Protein AF-A0A0U5G5B8-F1 (afdb_monomer_lite)

Organism: Aspergillus calidoustus (NCBI:txid454130)

Sequence (611 aa):
MGYTEELCQICGVSFNISRIRGPDEPRSAAFGGHPGSWVEGRDFHNDARQQGGHDDDDDDDDNSSRFPPRCSDETGCSMVFRAEELAIGPPAMLEDLFLDDESSHSDPDYIYESVGEDEDGPLEFDSDVDLSEGEFSHGKMEVDSEGDDDDDEDDDDVGSKADQEWIFRAKPIIPEFDTEFLPVDAPVTGGLDGEEDFNNHGMQPLRLIQRHHEHIAGPGCVNTEGYRPHAISTEEMRNCHTVQCLLRKPRNWQPAAAADDMNFEKDSEYFLTGLADRMPTGLWDMEVEPARYGVGAGWQSQSAFYIETTQEELNQTGLPFHPTCFEIFIQASKQILGRVDIDALVQIRDRAALQQNEFPVTHQDDVRDEQEQVWKHSAGREYLVANPVFIPDLAPIVAASIVSDDAAFSIQNSPFPTTARLHDSTSAKDPFLSLPPELIHIIIWQLDSPDIAALRLSSRAFTHLPISLWHHLLVKEIPALYEAWSSDPAPYYWSTLLATDLIKQKQEREKFFRNLEEPISIIRQDMPEIAEEWIKDASMWQWPEDPDRAEMLKLSPIRLPYERTNWYQLYRDITGNRESLKGLKNRVRIWDAVVQIIDAIQAFRGEEVLT

pLDDT: mean 73.36, std 23.43, range [27.25, 97.88]

Secondary structure (DSSP, 8-state):
------B-TTT--BS---BPPPTTS-GGG-B-SSTT---B-TTS--TTSSS------------TTSSPPPP-GGGT-EEEE-GGGG-SS-GGGTGGGS---------TT------------------------------------------------------------PPP-PPP-----EETT--S-SS----S--TTT-SSHHHHHHHTEEEE--TT----SSB-TTTS-TTTTTTSS-BEEEEEPPTT--GGG-TT--HHHHTSSEEE--BBSS--TTS-----BS-BTTB-SS-EE-S---S---HHHHTTEEEEE-HHHHHHHHHHHHHHHSS--HHHHHHHHHHHHHTTPPPS----HHHHHHBSSSB---TT-GGGGS-SSS-TTHHHHHHHHB--S-TT--TTS-SS--------TT-TT-GGGGS-HHHHHHHHTTS-HHHHHHHHHH-GGGSS--THHHHHHHHHH-TT-GGGT-S--PPPGGGG--HHHHHHHHHHHHHHHHHHHHHHHHHHHH-HHHHHHHHHHHT---PPPPHHHHHHHHTS-----TTTB-HHHHHHHHHHTTTT-HHHHHHHHHHHHHHHHHHHHHHHHHHHHH-

Structure (mmCIF, N/CA/C/O backbone):
data_AF-A0A0U5G5B8-F1
#
_entry.id   AF-A0A0U5G5B8-F1
#
loop_
_atom_site.group_PDB
_atom_site.id
_atom_site.type_symbol
_atom_site.label_atom_id
_atom_site.label_alt_id
_atom_site.label_comp_id
_atom_site.label_asym_id
_atom_site.label_entity_id
_atom_site.label_seq_id
_atom_site.pdbx_PDB_ins_code
_atom_site.Cartn_x
_atom_site.Cartn_y
_atom_site.Cartn_z
_atom_site.occupancy
_atom_site.B_iso_or_equiv
_atom_site.auth_seq_id
_atom_site.auth_comp_id
_atom_site.auth_asym_id
_atom_site.auth_atom_id
_atom_site.pdbx_PDB_model_num
ATOM 1 N N . MET A 1 1 ? 29.236 -0.106 12.337 1.00 40.47 1 MET A N 1
ATOM 2 C CA . MET A 1 1 ? 27.899 -0.518 12.809 1.00 40.47 1 MET A CA 1
ATOM 3 C C . MET A 1 1 ? 27.416 -1.597 11.858 1.00 40.47 1 MET A C 1
ATOM 5 O O . MET A 1 1 ? 27.766 -1.510 10.686 1.00 40.47 1 MET A O 1
ATOM 9 N N . GLY A 1 2 ? 26.760 -2.646 12.358 1.00 49.50 2 GLY A N 1
ATOM 10 C CA . GLY A 1 2 ? 26.164 -3.667 11.491 1.00 49.50 2 GLY A CA 1
ATOM 11 C C . GLY A 1 2 ? 25.018 -3.063 10.678 1.00 49.50 2 GLY A C 1
ATOM 12 O O . GLY A 1 2 ? 24.407 -2.101 11.132 1.00 49.50 2 GLY A O 1
ATOM 13 N N . TYR A 1 3 ? 24.785 -3.590 9.478 1.00 59.22 3 TYR A N 1
ATOM 14 C CA . TYR A 1 3 ? 23.626 -3.246 8.655 1.00 59.22 3 TYR A CA 1
ATOM 15 C C . TYR A 1 3 ? 22.335 -3.549 9.425 1.00 59.22 3 TYR A C 1
ATOM 17 O O . TYR A 1 3 ? 22.208 -4.640 9.983 1.00 59.22 3 TYR A O 1
ATOM 25 N N . THR A 1 4 ? 21.422 -2.583 9.468 1.00 63.44 4 THR A N 1
ATOM 26 C CA . THR A 1 4 ? 20.058 -2.744 9.976 1.00 63.44 4 THR A CA 1
ATOM 27 C C . THR A 1 4 ? 19.106 -2.267 8.904 1.00 63.44 4 THR A C 1
ATOM 29 O O . THR A 1 4 ? 19.317 -1.210 8.309 1.00 63.44 4 THR A O 1
ATOM 32 N N . GLU A 1 5 ? 18.077 -3.055 8.652 1.00 76.44 5 GLU A N 1
ATOM 33 C CA . GLU A 1 5 ? 17.115 -2.761 7.613 1.00 76.44 5 GLU A CA 1
ATOM 34 C C . GLU A 1 5 ? 16.044 -1.793 8.102 1.00 76.44 5 GLU A C 1
ATOM 36 O O . GLU A 1 5 ? 15.558 -1.891 9.228 1.00 76.44 5 GLU A O 1
ATOM 41 N N . GLU A 1 6 ? 15.685 -0.846 7.245 1.00 84.38 6 GLU A N 1
ATOM 42 C CA . GLU A 1 6 ? 14.620 0.100 7.537 1.00 84.38 6 GLU A CA 1
ATOM 43 C C . GLU A 1 6 ? 13.288 -0.411 7.038 1.00 84.38 6 GLU A C 1
ATOM 45 O O . GLU A 1 6 ? 13.163 -0.971 5.946 1.00 84.38 6 GLU A O 1
ATOM 50 N N . LEU A 1 7 ? 12.276 -0.153 7.850 1.00 90.31 7 LEU A N 1
ATOM 51 C CA . LEU A 1 7 ? 10.964 -0.740 7.707 1.00 90.31 7 LEU A CA 1
ATOM 52 C C . LEU A 1 7 ? 9.941 0.375 7.564 1.00 90.31 7 LEU A C 1
ATOM 54 O O . LEU A 1 7 ? 10.050 1.432 8.171 1.00 90.31 7 LEU A O 1
ATOM 58 N N . CYS A 1 8 ? 8.876 0.142 6.816 1.00 93.75 8 CYS A N 1
ATOM 59 C CA . CYS A 1 8 ? 7.746 1.057 6.846 1.00 93.75 8 CYS A CA 1
ATOM 60 C C . CYS A 1 8 ? 7.202 1.164 8.278 1.00 93.75 8 CYS A C 1
ATOM 62 O O . CYS A 1 8 ? 6.768 0.162 8.848 1.00 93.75 8 CYS A O 1
ATOM 64 N N . GLN A 1 9 ? 7.136 2.380 8.829 1.00 93.25 9 GLN A N 1
ATOM 65 C CA . GLN A 1 9 ? 6.684 2.620 10.204 1.00 93.25 9 GLN A CA 1
ATOM 66 C C . GLN A 1 9 ? 5.266 2.087 10.477 1.00 93.25 9 GLN A C 1
ATOM 68 O O . GLN A 1 9 ? 4.917 1.773 11.612 1.00 93.25 9 GLN A O 1
ATOM 73 N N . ILE A 1 10 ? 4.437 1.999 9.433 1.00 95.69 10 ILE A N 1
ATOM 74 C CA . ILE A 1 10 ? 3.044 1.555 9.531 1.00 95.69 10 ILE A CA 1
ATOM 75 C C . ILE A 1 10 ? 2.949 0.029 9.442 1.00 95.69 10 ILE A C 1
ATOM 77 O O . ILE A 1 10 ? 2.313 -0.602 10.282 1.00 95.69 10 ILE A O 1
ATOM 81 N N . CYS A 1 11 ? 3.544 -0.586 8.416 1.00 95.56 11 CYS A N 1
ATOM 82 C CA . CYS A 1 11 ? 3.336 -2.009 8.140 1.00 95.56 11 CYS A CA 1
ATOM 83 C C . CYS A 1 11 ? 4.483 -2.922 8.592 1.00 95.56 11 CYS A C 1
ATOM 85 O O . CYS A 1 11 ? 4.310 -4.139 8.563 1.00 95.56 11 CYS A O 1
ATOM 87 N N . GLY A 1 12 ? 5.630 -2.376 8.993 1.00 93.38 12 GLY A N 1
ATOM 88 C CA . GLY A 1 12 ? 6.796 -3.133 9.454 1.00 93.38 12 GLY A CA 1
ATOM 89 C C . GLY A 1 12 ? 7.514 -3.927 8.360 1.00 93.38 12 GLY A C 1
ATOM 90 O O . GLY A 1 12 ? 8.394 -4.721 8.664 1.00 93.38 12 GLY A O 1
ATOM 91 N N . VAL A 1 13 ? 7.135 -3.758 7.094 1.00 94.00 13 VAL A N 1
ATOM 92 C CA . VAL A 1 13 ? 7.781 -4.433 5.961 1.00 94.00 13 VAL A CA 1
ATOM 93 C C . VAL A 1 13 ? 8.963 -3.596 5.480 1.00 94.00 13 VAL A C 1
ATOM 95 O O . VAL A 1 13 ? 8.854 -2.367 5.452 1.00 94.00 13 VAL A O 1
ATOM 98 N N . SER A 1 14 ? 10.062 -4.255 5.113 1.00 91.62 14 SER A N 1
ATOM 99 C CA . SER A 1 14 ? 11.239 -3.601 4.534 1.00 91.62 14 SER A CA 1
ATOM 100 C C . SER A 1 14 ? 10.927 -2.905 3.209 1.00 91.62 14 SER A C 1
ATOM 102 O O . SER A 1 14 ? 10.100 -3.374 2.436 1.00 91.62 14 SER A O 1
ATOM 104 N N . PHE A 1 15 ? 11.627 -1.809 2.929 1.00 89.19 15 PHE A N 1
ATOM 105 C CA . PHE A 1 15 ? 11.625 -1.175 1.607 1.00 89.19 15 PHE A CA 1
ATOM 106 C C . PHE A 1 15 ? 12.578 -1.852 0.608 1.00 89.19 15 PHE A C 1
ATOM 108 O O . PHE A 1 15 ? 12.457 -1.647 -0.596 1.00 89.19 15 PHE A O 1
ATOM 115 N N . ASN A 1 16 ? 13.529 -2.652 1.098 1.00 86.00 16 ASN A N 1
ATOM 116 C CA . ASN A 1 16 ? 14.573 -3.312 0.310 1.00 86.00 16 ASN A CA 1
ATOM 117 C C . ASN A 1 16 ? 14.214 -4.770 -0.001 1.00 86.00 16 ASN A C 1
ATOM 119 O O . ASN A 1 16 ? 15.041 -5.675 0.097 1.00 86.00 16 ASN A O 1
ATOM 123 N N . ILE A 1 17 ? 12.959 -4.992 -0.381 1.00 88.31 17 ILE A N 1
ATOM 124 C CA . ILE A 1 17 ? 12.479 -6.293 -0.842 1.00 88.31 17 ILE A CA 1
ATOM 125 C C . ILE A 1 17 ? 13.151 -6.636 -2.179 1.00 88.31 17 ILE A C 1
ATOM 127 O O . ILE A 1 17 ? 13.670 -5.778 -2.886 1.00 88.31 17 ILE A O 1
ATOM 131 N N . SER A 1 18 ? 13.176 -7.914 -2.533 1.00 88.62 18 SER A N 1
ATOM 132 C CA . SER A 1 18 ? 13.645 -8.388 -3.830 1.00 88.62 18 SER A CA 1
ATOM 133 C C . SER A 1 18 ? 12.610 -9.303 -4.482 1.00 88.62 18 SER A C 1
ATOM 135 O O . SER A 1 18 ? 11.828 -9.983 -3.810 1.00 88.62 18 SER A O 1
ATOM 137 N N . ARG A 1 19 ? 12.610 -9.340 -5.813 1.00 90.62 19 ARG A N 1
ATOM 138 C CA . ARG A 1 19 ? 11.801 -10.239 -6.636 1.00 90.62 19 ARG A CA 1
ATOM 139 C C . ARG A 1 19 ? 12.665 -10.855 -7.725 1.00 90.62 19 ARG A C 1
ATOM 141 O O . ARG A 1 19 ? 13.363 -10.159 -8.462 1.00 90.62 19 ARG A O 1
ATOM 148 N N . ILE A 1 20 ? 12.563 -12.171 -7.837 1.00 90.00 20 ILE A N 1
ATOM 149 C CA . ILE A 1 20 ? 13.168 -12.964 -8.900 1.00 90.00 20 ILE A CA 1
ATOM 150 C C . ILE A 1 20 ? 12.135 -13.083 -10.020 1.00 90.00 20 ILE A C 1
ATOM 152 O O . ILE A 1 20 ? 10.963 -13.354 -9.749 1.00 90.00 20 ILE A O 1
ATOM 156 N N . ARG A 1 21 ? 12.549 -12.894 -11.273 1.00 91.31 21 ARG A N 1
ATOM 157 C CA . ARG A 1 21 ? 11.649 -13.045 -12.422 1.00 91.31 21 ARG A CA 1
ATOM 158 C C . ARG A 1 21 ? 11.636 -14.465 -12.979 1.00 91.31 21 ARG A C 1
ATOM 160 O O . ARG A 1 21 ? 12.559 -15.253 -12.757 1.00 91.31 21 ARG A O 1
ATOM 167 N N . GLY A 1 22 ? 10.573 -14.772 -13.713 1.00 90.44 22 GLY A N 1
ATOM 168 C CA . GLY A 1 22 ? 10.471 -15.988 -14.519 1.00 90.44 22 GLY A CA 1
ATOM 169 C C . GLY A 1 22 ? 11.114 -15.827 -15.904 1.00 90.44 22 GLY A C 1
ATOM 170 O O . GLY A 1 22 ? 11.422 -14.707 -16.314 1.00 90.44 22 GLY A O 1
ATOM 171 N N . PRO A 1 23 ? 11.284 -16.927 -16.657 1.00 88.69 23 PRO A N 1
ATOM 172 C CA . PRO A 1 23 ? 11.847 -16.882 -18.010 1.00 88.69 23 PRO A CA 1
ATOM 173 C C . PRO A 1 23 ? 10.952 -16.122 -19.003 1.00 88.69 23 PRO A C 1
ATOM 175 O O . PRO A 1 23 ? 11.458 -15.461 -19.902 1.00 88.69 23 PRO A O 1
ATOM 178 N N . ASP A 1 24 ? 9.632 -16.166 -18.803 1.00 89.69 24 ASP A N 1
ATOM 179 C CA . ASP A 1 24 ? 8.640 -15.502 -19.661 1.00 89.69 24 ASP A CA 1
ATOM 180 C C . ASP A 1 24 ? 8.361 -14.043 -19.253 1.00 89.69 24 ASP A C 1
ATOM 182 O O . ASP A 1 24 ? 7.467 -13.397 -19.800 1.00 89.69 24 ASP A O 1
ATOM 186 N N . GLU A 1 25 ? 9.085 -13.519 -18.263 1.00 89.31 25 GLU A N 1
ATOM 187 C CA . GLU A 1 25 ? 8.915 -12.156 -17.766 1.00 89.31 25 GLU A CA 1
ATOM 188 C C . GLU A 1 25 ? 10.017 -11.226 -18.299 1.00 89.31 25 GLU A C 1
ATOM 190 O O . GLU A 1 25 ? 11.176 -11.643 -18.440 1.00 89.31 25 GLU A O 1
ATOM 195 N N . PRO A 1 26 ? 9.690 -9.946 -18.568 1.00 89.25 26 PRO A N 1
ATOM 196 C CA . PRO A 1 26 ? 10.673 -8.987 -19.046 1.00 89.25 26 PRO A CA 1
ATOM 197 C C . PRO A 1 26 ? 11.740 -8.712 -17.984 1.00 89.25 26 PRO A C 1
ATOM 199 O O . PRO A 1 26 ? 11.522 -8.919 -16.789 1.00 89.25 26 PRO A O 1
ATOM 202 N N . ARG A 1 27 ? 12.886 -8.171 -18.406 1.00 85.12 27 ARG A N 1
ATOM 203 C CA . ARG A 1 27 ? 14.005 -7.839 -17.504 1.00 85.12 27 ARG A CA 1
ATOM 204 C C . ARG A 1 27 ? 13.579 -6.936 -16.338 1.00 85.12 27 ARG A C 1
ATOM 206 O O . ARG A 1 27 ? 14.008 -7.147 -15.211 1.00 85.12 27 ARG A O 1
ATOM 213 N N . SER A 1 28 ? 12.667 -5.995 -16.589 1.00 82.25 28 SER A N 1
ATOM 214 C CA . SER A 1 28 ? 12.116 -5.075 -15.582 1.00 82.25 28 SER A CA 1
ATOM 215 C C . SER A 1 28 ? 11.268 -5.745 -14.492 1.00 82.25 28 SER A C 1
ATOM 217 O O . SER A 1 28 ? 10.929 -5.100 -13.502 1.00 82.25 28 SER A O 1
ATOM 219 N N . ALA A 1 29 ? 10.904 -7.022 -14.650 1.00 86.75 29 ALA A N 1
ATOM 220 C CA . ALA A 1 29 ? 10.152 -7.775 -13.650 1.00 86.75 29 ALA A CA 1
ATOM 221 C C . ALA A 1 29 ? 11.025 -8.274 -12.485 1.00 86.75 29 ALA A C 1
ATOM 223 O O . ALA A 1 29 ? 10.478 -8.663 -11.447 1.00 86.75 29 ALA A O 1
ATOM 224 N N . ALA A 1 30 ? 12.351 -8.282 -12.652 1.00 86.00 30 ALA A N 1
ATOM 225 C CA . ALA A 1 30 ? 13.301 -8.571 -11.588 1.00 86.00 30 ALA A CA 1
ATOM 226 C C . ALA A 1 30 ? 13.779 -7.281 -10.925 1.00 86.00 30 ALA A C 1
ATOM 228 O O . ALA A 1 30 ? 14.014 -6.269 -11.584 1.00 86.00 30 ALA A O 1
ATOM 229 N N . PHE A 1 31 ? 13.956 -7.340 -9.610 1.00 83.56 31 PHE A N 1
ATOM 230 C CA . PHE A 1 31 ? 14.564 -6.262 -8.845 1.00 83.56 31 PHE A CA 1
ATOM 231 C C . PHE A 1 31 ? 15.154 -6.799 -7.538 1.00 83.56 31 PHE A C 1
ATOM 233 O O . PHE A 1 31 ? 14.560 -7.656 -6.892 1.00 83.56 31 PHE A O 1
ATOM 240 N N . GLY A 1 32 ? 16.326 -6.305 -7.145 1.00 73.50 32 GLY A N 1
ATOM 241 C CA . GLY A 1 32 ? 16.993 -6.639 -5.883 1.00 73.50 32 GLY A CA 1
ATOM 242 C C . GLY A 1 32 ? 16.905 -5.507 -4.859 1.00 73.50 32 GLY A C 1
ATOM 243 O O . GLY A 1 32 ? 16.070 -4.622 -5.002 1.00 73.50 32 GLY A O 1
ATOM 244 N N . GLY A 1 33 ? 17.821 -5.470 -3.887 1.00 58.50 33 GLY A N 1
ATOM 245 C CA . GLY A 1 33 ? 17.950 -4.378 -2.909 1.00 58.50 33 GLY A CA 1
ATOM 246 C C . GLY A 1 33 ? 18.589 -3.075 -3.434 1.00 58.50 33 GLY A C 1
ATOM 247 O O . GLY A 1 33 ? 18.571 -2.072 -2.726 1.00 58.50 33 GLY A O 1
ATOM 248 N N . HIS A 1 34 ? 19.116 -3.032 -4.668 1.00 52.62 34 HIS A N 1
ATOM 249 C CA . HIS A 1 34 ? 19.758 -1.844 -5.265 1.00 52.62 34 HIS A CA 1
ATOM 250 C C . HIS A 1 34 ? 19.167 -1.468 -6.646 1.00 52.62 34 HIS A C 1
ATOM 252 O O . HIS A 1 34 ? 18.688 -2.348 -7.361 1.00 52.62 34 HIS A O 1
ATOM 258 N N . PRO A 1 35 ? 19.149 -0.178 -7.048 1.00 41.25 35 PRO A N 1
ATOM 259 C CA . PRO A 1 35 ? 18.606 0.238 -8.347 1.00 41.25 35 PRO A CA 1
ATOM 260 C C . PRO A 1 35 ? 19.264 -0.515 -9.507 1.00 41.25 35 PRO A C 1
ATOM 262 O O . PRO A 1 35 ? 20.485 -0.630 -9.537 1.00 41.25 35 PRO A O 1
ATOM 265 N N . GLY A 1 36 ? 18.460 -1.048 -10.430 1.00 50.09 36 GLY A N 1
ATOM 266 C CA . GLY A 1 36 ? 18.947 -1.880 -11.540 1.00 50.09 36 GLY A CA 1
ATOM 267 C C . GLY A 1 36 ? 19.441 -3.273 -11.134 1.00 50.09 36 GLY A C 1
ATOM 268 O O . GLY A 1 36 ? 19.648 -4.108 -12.003 1.00 50.09 36 GLY A O 1
ATOM 269 N N . SER A 1 37 ? 19.564 -3.562 -9.834 1.00 54.09 37 SER A N 1
ATOM 270 C CA . SER A 1 37 ? 20.078 -4.841 -9.364 1.00 54.09 37 SER A CA 1
ATOM 271 C C . SER A 1 37 ? 19.031 -5.937 -9.468 1.00 54.09 37 SER A C 1
ATOM 273 O O . SER A 1 37 ? 17.828 -5.703 -9.356 1.00 54.09 37 SER A O 1
ATOM 275 N N . TRP A 1 38 ? 19.511 -7.164 -9.569 1.00 61.97 38 TRP A N 1
ATOM 276 C CA . TRP A 1 38 ? 18.730 -8.391 -9.522 1.00 61.97 38 TRP A CA 1
ATOM 277 C C . TRP A 1 38 ? 19.291 -9.308 -8.433 1.00 61.97 38 TRP A C 1
ATOM 279 O O . TRP A 1 38 ? 20.310 -9.011 -7.803 1.00 61.97 38 TRP A O 1
ATOM 289 N N . VAL A 1 39 ? 18.618 -10.430 -8.197 1.00 56.72 39 VAL A N 1
ATOM 290 C CA . VAL A 1 39 ? 19.170 -11.492 -7.354 1.00 56.72 39 VAL A CA 1
ATOM 291 C C . VAL A 1 39 ? 20.280 -12.190 -8.134 1.00 56.72 39 VAL A C 1
ATOM 293 O O . VAL A 1 39 ? 20.023 -12.928 -9.089 1.00 56.72 39 VAL A O 1
ATOM 296 N N . GLU A 1 40 ? 21.525 -11.911 -7.750 1.00 56.59 40 GLU A N 1
ATOM 297 C CA . GLU A 1 40 ? 22.701 -12.576 -8.311 1.00 56.59 40 GLU A CA 1
ATOM 298 C C . GLU A 1 40 ? 22.610 -14.093 -8.086 1.00 56.59 40 GLU A C 1
ATOM 300 O O . GLU A 1 40 ? 22.188 -14.555 -7.025 1.00 56.59 40 GLU A O 1
ATOM 305 N N . GLY A 1 41 ? 23.078 -14.882 -9.051 1.00 51.44 41 GLY A N 1
ATOM 306 C CA . GLY A 1 41 ? 23.187 -16.340 -8.950 1.00 51.44 41 GLY A CA 1
ATOM 307 C C . GLY A 1 41 ? 24.284 -16.827 -7.993 1.00 51.44 41 GLY A C 1
ATOM 308 O O . GLY A 1 41 ? 24.962 -17.807 -8.277 1.00 51.44 41 GLY A O 1
ATOM 309 N N . ARG A 1 42 ? 24.535 -16.119 -6.889 1.00 42.81 42 ARG A N 1
ATOM 310 C CA . ARG A 1 42 ? 25.808 -16.136 -6.149 1.00 42.81 42 ARG A CA 1
ATOM 311 C C . ARG A 1 42 ? 26.180 -17.438 -5.418 1.00 42.81 42 ARG A C 1
ATOM 313 O O . ARG A 1 42 ? 27.251 -17.468 -4.823 1.00 42.81 42 ARG A O 1
ATOM 320 N N . ASP A 1 43 ? 25.386 -18.506 -5.494 1.00 46.53 43 ASP A N 1
ATOM 321 C CA . ASP A 1 43 ? 25.525 -19.685 -4.620 1.00 46.53 43 ASP A CA 1
ATOM 322 C C . ASP A 1 43 ? 25.533 -21.055 -5.338 1.00 46.53 43 ASP A C 1
ATOM 324 O O . ASP A 1 43 ? 25.121 -22.068 -4.766 1.00 46.53 43 ASP A O 1
ATOM 328 N N . PHE A 1 44 ? 26.034 -21.138 -6.576 1.00 48.19 44 PHE A N 1
ATOM 329 C CA . PHE A 1 44 ? 26.013 -22.411 -7.329 1.00 48.19 44 PHE A CA 1
ATOM 330 C C . PHE A 1 44 ? 27.289 -23.259 -7.244 1.00 48.19 44 PHE A C 1
ATOM 332 O O . PHE A 1 44 ? 27.213 -24.478 -7.391 1.00 48.19 44 PHE A O 1
ATOM 339 N N . HIS A 1 45 ? 28.438 -22.688 -6.868 1.00 38.06 45 HIS A N 1
ATOM 340 C CA . HIS A 1 45 ? 29.679 -23.456 -6.727 1.00 38.06 45 HIS A CA 1
ATOM 341 C C . HIS A 1 45 ? 30.325 -23.274 -5.357 1.00 38.06 45 HIS A C 1
ATOM 343 O O . HIS A 1 45 ? 30.908 -22.243 -5.030 1.00 38.06 45 HIS A O 1
ATOM 349 N N . ASN A 1 46 ? 30.290 -24.340 -4.560 1.00 38.12 46 ASN A N 1
ATOM 350 C CA . ASN A 1 46 ? 31.212 -24.496 -3.446 1.00 38.12 46 ASN A CA 1
ATOM 351 C C . ASN A 1 46 ? 32.564 -24.976 -4.004 1.00 38.12 46 ASN A C 1
ATOM 353 O O . ASN A 1 46 ? 32.984 -26.097 -3.720 1.00 38.12 46 ASN A O 1
ATOM 357 N N . ASP A 1 47 ? 33.265 -24.141 -4.775 1.00 38.62 47 ASP A N 1
ATOM 358 C CA . ASP A 1 47 ? 34.622 -24.441 -5.277 1.00 38.62 47 ASP A CA 1
ATOM 359 C C . ASP A 1 47 ? 35.692 -24.381 -4.167 1.00 38.62 47 ASP A C 1
ATOM 361 O O . ASP A 1 47 ? 36.882 -24.213 -4.412 1.00 38.62 47 ASP A O 1
ATOM 365 N N . ALA A 1 48 ? 35.288 -24.562 -2.908 1.00 36.72 48 ALA A N 1
ATOM 366 C CA . ALA A 1 48 ? 36.184 -24.701 -1.768 1.00 36.72 48 ALA A CA 1
ATOM 367 C C . ALA A 1 48 ? 36.414 -26.166 -1.339 1.00 36.72 48 ALA A C 1
ATOM 369 O O . ALA A 1 48 ? 37.002 -26.391 -0.283 1.00 36.72 48 ALA A O 1
ATOM 370 N N . ARG A 1 49 ? 35.966 -27.180 -2.103 1.00 36.66 49 ARG A N 1
ATOM 371 C CA . ARG A 1 49 ? 36.169 -28.602 -1.728 1.00 36.66 49 ARG A CA 1
ATOM 372 C C . ARG A 1 49 ? 36.676 -29.563 -2.809 1.00 36.66 49 ARG A C 1
ATOM 374 O O . ARG A 1 49 ? 36.677 -30.763 -2.562 1.00 36.66 49 ARG A O 1
ATOM 381 N N . GLN A 1 50 ? 37.182 -29.087 -3.949 1.00 35.50 50 GLN A N 1
ATOM 382 C CA . GLN A 1 50 ? 37.875 -29.967 -4.914 1.00 35.50 50 GLN A CA 1
ATOM 383 C C . GLN A 1 50 ? 39.375 -29.697 -5.095 1.00 35.50 50 GLN A C 1
ATOM 385 O O . GLN A 1 50 ? 40.016 -30.357 -5.905 1.00 35.50 50 GLN A O 1
ATOM 390 N N . GLN A 1 51 ? 39.985 -28.827 -4.284 1.00 37.56 51 GLN A N 1
ATOM 391 C CA . GLN A 1 51 ? 41.447 -28.739 -4.193 1.00 37.56 51 GLN A CA 1
ATOM 392 C C . GLN A 1 51 ? 41.896 -28.917 -2.748 1.00 37.56 51 GLN A C 1
ATOM 394 O O . GLN A 1 51 ? 42.003 -27.975 -1.968 1.00 37.56 51 GLN A O 1
ATOM 399 N N . GLY A 1 52 ? 42.115 -30.176 -2.389 1.00 30.52 52 GLY A N 1
ATOM 400 C CA . GLY A 1 52 ? 42.580 -30.571 -1.070 1.00 30.52 52 GLY A CA 1
ATOM 401 C C . GLY A 1 52 ? 42.520 -32.076 -0.904 1.00 30.52 52 GLY A C 1
ATOM 402 O O . GLY A 1 52 ? 41.796 -32.566 -0.049 1.00 30.52 52 GLY A O 1
ATOM 403 N N . GLY A 1 53 ? 43.262 -32.806 -1.740 1.00 32.28 53 GLY A N 1
ATOM 404 C CA . GLY A 1 53 ? 43.621 -34.186 -1.440 1.00 32.28 53 GLY A CA 1
ATOM 405 C C . GLY A 1 53 ? 44.451 -34.223 -0.158 1.00 32.28 53 GLY A C 1
ATOM 406 O O . GLY A 1 53 ? 45.674 -34.085 -0.186 1.00 32.28 53 GLY A O 1
ATOM 407 N N . HIS A 1 54 ? 43.776 -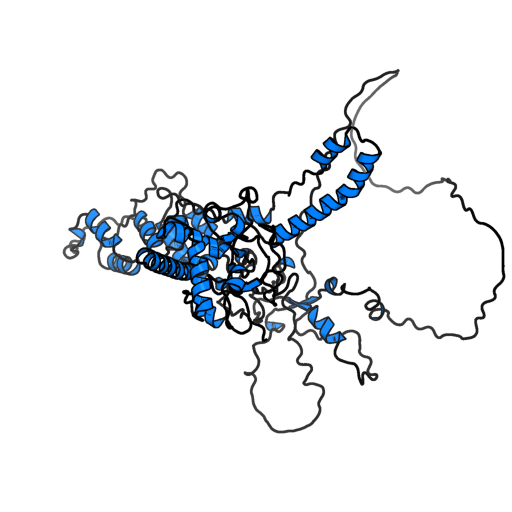34.385 0.971 1.00 31.56 54 HIS A N 1
ATOM 408 C CA . HIS A 1 54 ? 44.337 -35.084 2.109 1.00 31.56 54 HIS A CA 1
ATOM 409 C C . HIS A 1 54 ? 43.320 -36.122 2.545 1.00 31.56 54 HIS A C 1
ATOM 411 O O . HIS A 1 54 ? 42.241 -35.789 3.030 1.00 31.56 54 HIS A O 1
ATOM 417 N N . ASP A 1 55 ? 43.684 -37.368 2.262 1.00 40.75 55 ASP A N 1
ATOM 418 C CA . ASP A 1 55 ? 43.094 -38.566 2.825 1.00 40.75 55 ASP A CA 1
ATOM 419 C C . ASP A 1 55 ? 43.181 -38.459 4.352 1.00 40.75 55 ASP A C 1
ATOM 421 O O . ASP A 1 55 ? 44.220 -38.750 4.940 1.00 40.75 55 ASP A O 1
ATOM 425 N N . ASP A 1 56 ? 42.102 -38.014 4.983 1.00 32.78 56 ASP A N 1
ATOM 426 C CA . ASP A 1 56 ? 41.771 -38.426 6.337 1.00 32.78 56 ASP A CA 1
ATOM 427 C C . ASP A 1 56 ? 40.444 -39.179 6.217 1.00 32.78 56 ASP A C 1
ATOM 429 O O . ASP A 1 56 ? 39.356 -38.601 6.166 1.00 32.78 56 ASP A O 1
ATOM 433 N N . ASP A 1 57 ? 40.590 -40.494 6.049 1.00 44.84 57 ASP A N 1
ATOM 434 C CA . ASP A 1 57 ? 39.557 -41.484 6.316 1.00 44.84 57 ASP A CA 1
ATOM 435 C C . ASP A 1 57 ? 38.976 -41.257 7.727 1.00 44.84 57 ASP A C 1
ATOM 437 O O . ASP A 1 57 ? 39.713 -40.907 8.649 1.00 44.84 57 ASP A O 1
ATOM 441 N N . ASP A 1 58 ? 37.678 -41.544 7.870 1.00 40.69 58 ASP A N 1
ATOM 442 C CA . ASP A 1 58 ? 36.851 -41.528 9.091 1.00 40.69 58 ASP A CA 1
ATOM 443 C C . ASP A 1 58 ? 35.974 -40.272 9.273 1.00 40.69 58 ASP A C 1
ATOM 445 O O . ASP A 1 58 ? 36.311 -39.345 10.001 1.00 40.69 58 ASP A O 1
ATOM 449 N N . ASP A 1 59 ? 34.806 -40.269 8.617 1.00 35.34 59 ASP A N 1
ATOM 450 C CA . ASP A 1 59 ? 33.504 -40.142 9.296 1.00 35.34 59 ASP A CA 1
ATOM 451 C C . ASP A 1 59 ? 32.363 -40.274 8.263 1.00 35.34 59 ASP A C 1
ATOM 453 O O . ASP A 1 59 ? 32.007 -39.338 7.543 1.00 35.34 59 ASP A O 1
ATOM 457 N N . ASP A 1 60 ? 31.779 -41.476 8.201 1.00 40.81 60 ASP A N 1
ATOM 458 C CA . ASP A 1 60 ? 30.466 -41.748 7.608 1.00 40.81 60 ASP A CA 1
ATOM 459 C C . ASP A 1 60 ? 29.377 -41.033 8.436 1.00 40.81 60 ASP A C 1
ATOM 461 O O . ASP A 1 60 ? 28.673 -41.659 9.227 1.00 40.81 60 ASP A O 1
ATOM 465 N N . ASP A 1 61 ? 29.228 -39.718 8.268 1.00 35.47 61 ASP A N 1
ATOM 466 C CA . ASP A 1 61 ? 28.072 -38.976 8.776 1.00 35.47 61 ASP A CA 1
ATOM 467 C C . ASP A 1 61 ? 27.231 -38.455 7.602 1.00 35.47 61 ASP A C 1
ATOM 469 O O . ASP A 1 61 ? 27.502 -37.427 6.976 1.00 35.47 61 ASP A O 1
ATOM 473 N N . ASP A 1 62 ? 26.170 -39.215 7.331 1.00 38.88 62 ASP A N 1
ATOM 474 C CA . ASP A 1 62 ? 25.011 -38.904 6.494 1.00 38.88 62 ASP A CA 1
ATOM 475 C C . ASP A 1 62 ? 24.318 -37.618 6.984 1.00 38.88 62 ASP A C 1
ATOM 477 O O . ASP A 1 62 ? 23.304 -37.636 7.683 1.00 38.88 62 ASP A O 1
ATOM 481 N N . ASN A 1 63 ? 24.911 -36.466 6.665 1.00 35.22 63 ASN A N 1
ATOM 482 C CA . ASN A 1 63 ? 24.373 -35.155 7.009 1.00 35.22 63 ASN A CA 1
ATOM 483 C C . ASN A 1 63 ? 24.118 -34.301 5.763 1.00 35.22 63 ASN A C 1
ATOM 485 O O . ASN A 1 63 ? 24.594 -33.172 5.632 1.00 35.22 63 ASN A O 1
ATOM 489 N N . SER A 1 64 ? 23.294 -34.837 4.861 1.00 32.34 64 SER A N 1
ATOM 490 C CA . SER A 1 64 ? 22.688 -34.100 3.742 1.00 32.34 64 SER A CA 1
ATOM 491 C C . SER A 1 64 ? 21.701 -33.000 4.187 1.00 32.34 64 SER A C 1
ATOM 493 O O . SER A 1 64 ? 21.215 -32.235 3.361 1.00 32.34 64 SER A O 1
ATOM 495 N N . SER A 1 65 ? 21.427 -32.867 5.493 1.00 34.19 65 SER A N 1
ATOM 496 C CA . SER A 1 65 ? 20.403 -31.966 6.050 1.00 34.19 65 SER A CA 1
ATOM 497 C C . SER A 1 65 ? 20.887 -30.573 6.486 1.00 34.19 65 SER A C 1
ATOM 499 O O . SER A 1 65 ? 20.087 -29.784 6.986 1.00 34.19 65 SER A O 1
ATOM 501 N N . ARG A 1 66 ? 22.181 -30.248 6.337 1.00 38.12 66 ARG A N 1
ATOM 502 C CA . ARG A 1 66 ? 22.762 -29.008 6.898 1.00 38.12 66 ARG A CA 1
ATOM 503 C C . ARG A 1 66 ? 22.928 -27.840 5.926 1.00 38.12 66 ARG A C 1
ATOM 505 O O . ARG A 1 66 ? 23.401 -26.788 6.349 1.00 38.12 66 ARG A O 1
ATOM 512 N N . PHE A 1 67 ? 22.541 -28.005 4.665 1.00 41.53 67 PHE A N 1
ATOM 513 C CA . PHE A 1 67 ? 22.584 -26.935 3.670 1.00 41.53 67 PHE A CA 1
ATOM 514 C C . PHE A 1 67 ? 21.157 -26.531 3.284 1.00 41.53 67 PHE A C 1
ATOM 516 O O . PHE A 1 67 ? 20.317 -27.419 3.118 1.00 41.53 67 PHE A O 1
ATOM 523 N N . PRO A 1 68 ? 20.856 -25.222 3.164 1.00 51.94 68 PRO A N 1
ATOM 524 C CA . PRO A 1 68 ? 19.563 -24.777 2.655 1.00 51.94 68 PRO A CA 1
ATOM 525 C C . PRO A 1 68 ? 19.297 -25.415 1.280 1.00 51.94 68 PRO A C 1
ATOM 527 O O . PRO A 1 68 ? 20.256 -25.683 0.546 1.00 51.94 68 PRO A O 1
ATOM 530 N N . PRO A 1 69 ? 18.026 -25.705 0.940 1.00 58.22 69 PRO A N 1
ATOM 531 C CA . PRO A 1 69 ? 17.681 -26.315 -0.338 1.00 58.22 69 PRO A CA 1
ATOM 532 C C . PRO A 1 69 ? 18.247 -25.458 -1.473 1.00 58.22 69 PRO A C 1
ATOM 534 O O . PRO A 1 69 ? 18.016 -24.252 -1.523 1.00 58.22 69 PRO A O 1
ATOM 537 N N . ARG A 1 70 ? 19.039 -26.075 -2.352 1.00 69.19 70 ARG A N 1
ATOM 538 C CA . ARG A 1 70 ? 19.701 -25.380 -3.460 1.00 69.19 70 ARG A CA 1
ATOM 539 C C . ARG A 1 70 ? 18.844 -25.463 -4.711 1.00 69.19 70 ARG A C 1
ATOM 541 O O . ARG A 1 70 ? 18.218 -26.491 -4.961 1.00 69.19 70 ARG A O 1
ATOM 548 N N . CYS A 1 71 ? 18.831 -24.383 -5.489 1.00 75.75 71 CYS A N 1
ATOM 549 C CA . CYS A 1 71 ? 18.297 -24.455 -6.843 1.00 75.75 71 CYS A CA 1
ATOM 550 C C . CYS A 1 71 ? 19.243 -25.307 -7.693 1.00 75.75 71 CYS A C 1
ATOM 552 O O . CYS A 1 71 ? 20.458 -25.184 -7.572 1.00 75.75 71 CYS A O 1
ATOM 554 N N . SER A 1 72 ? 18.659 -26.156 -8.523 1.00 75.19 72 SER A N 1
ATOM 555 C CA . SER A 1 72 ? 19.335 -27.029 -9.485 1.00 75.19 72 SER A CA 1
ATOM 556 C C . SER A 1 72 ? 18.516 -27.092 -10.769 1.00 75.19 72 SER A C 1
ATOM 558 O O . SER A 1 72 ? 17.388 -26.579 -10.815 1.00 75.19 72 SER A O 1
ATOM 560 N N . ASP A 1 73 ? 19.008 -27.792 -11.783 1.00 71.88 73 ASP A N 1
ATOM 561 C CA . ASP A 1 73 ? 18.239 -28.024 -13.009 1.00 71.88 73 ASP A CA 1
ATOM 562 C C . ASP A 1 73 ? 16.880 -28.716 -12.732 1.00 71.88 73 ASP A C 1
ATOM 564 O O . ASP A 1 73 ? 15.891 -28.462 -13.421 1.00 71.88 73 ASP A O 1
ATOM 568 N N . GLU A 1 74 ? 16.765 -29.515 -11.660 1.00 79.81 74 GLU A N 1
ATOM 569 C CA . GLU A 1 74 ? 15.504 -30.164 -11.249 1.00 79.81 74 GLU A CA 1
ATOM 570 C C . GLU A 1 74 ? 14.449 -29.174 -10.730 1.00 79.81 74 GLU A C 1
ATOM 572 O O . GLU A 1 74 ? 13.246 -29.427 -10.820 1.00 79.81 74 GLU A O 1
ATOM 577 N N . THR A 1 75 ? 14.885 -28.024 -10.207 1.00 81.06 75 THR A N 1
ATOM 578 C CA . THR A 1 75 ? 13.983 -26.936 -9.790 1.00 81.06 75 THR A CA 1
ATOM 579 C C . THR A 1 75 ? 13.431 -26.143 -10.981 1.00 81.06 75 THR A C 1
ATOM 581 O O . THR A 1 75 ? 12.504 -25.343 -10.819 1.00 81.06 75 THR A O 1
ATOM 584 N N . GLY A 1 76 ? 13.962 -26.388 -12.186 1.00 83.81 76 GLY A N 1
ATOM 585 C CA . GLY A 1 76 ? 13.629 -25.667 -13.414 1.00 83.81 76 GLY A CA 1
ATOM 586 C C . GLY A 1 76 ? 14.160 -24.235 -13.447 1.00 83.81 76 GLY A C 1
ATOM 587 O O . GLY A 1 76 ? 13.714 -23.448 -14.279 1.00 83.81 76 GLY A O 1
ATOM 588 N N . CYS A 1 77 ? 15.039 -23.871 -12.510 1.00 87.38 77 CYS A N 1
ATOM 589 C CA . CYS A 1 77 ? 15.703 -22.576 -12.507 1.00 87.38 77 CYS A CA 1
ATOM 590 C C . CYS A 1 77 ? 16.741 -22.504 -13.632 1.00 87.38 77 CYS A C 1
ATOM 592 O O . CYS A 1 77 ? 17.235 -23.526 -14.106 1.00 87.38 77 CYS A O 1
ATOM 594 N N . SER A 1 78 ? 17.088 -21.287 -14.036 1.00 86.38 78 SER A N 1
ATOM 595 C CA . SER A 1 78 ? 18.133 -21.028 -15.027 1.00 86.38 78 SER A CA 1
ATOM 596 C C . SER A 1 78 ? 18.891 -19.741 -14.697 1.00 86.38 78 SER A C 1
ATOM 598 O O . SER A 1 78 ? 18.638 -19.099 -13.673 1.00 86.38 78 SER A O 1
ATOM 600 N N . MET A 1 79 ? 19.856 -19.379 -15.538 1.00 82.12 79 MET A N 1
ATOM 601 C CA . MET A 1 79 ? 20.650 -18.163 -15.403 1.00 82.12 79 MET A CA 1
ATOM 602 C C . MET A 1 79 ? 20.698 -17.376 -16.707 1.00 82.12 79 MET A C 1
ATOM 604 O O . MET A 1 79 ? 20.622 -17.949 -17.793 1.00 82.12 79 MET A O 1
ATOM 608 N N . VAL A 1 80 ? 20.882 -16.063 -16.596 1.00 82.75 80 VAL A N 1
ATOM 609 C CA . VAL A 1 80 ? 21.136 -15.172 -17.737 1.00 82.75 80 VAL A CA 1
ATOM 610 C C . VAL A 1 80 ? 22.337 -14.291 -17.430 1.00 82.75 80 VAL A C 1
ATOM 612 O O . VAL A 1 80 ? 22.425 -13.724 -16.343 1.00 82.75 80 VAL A O 1
ATOM 615 N N . PHE A 1 81 ? 23.248 -14.147 -18.391 1.00 79.12 81 PHE A N 1
ATOM 616 C CA . PHE A 1 81 ? 24.381 -13.234 -18.266 1.00 79.12 81 PHE A CA 1
ATOM 617 C C . PHE A 1 81 ? 23.977 -11.784 -18.581 1.00 79.12 81 PHE A C 1
ATOM 619 O O . PHE A 1 81 ? 23.362 -11.495 -19.608 1.00 79.12 81 PHE A O 1
ATOM 626 N N . ARG A 1 82 ? 24.352 -10.856 -17.700 1.00 73.56 82 ARG A N 1
ATOM 627 C CA . ARG A 1 82 ? 24.100 -9.414 -17.781 1.00 73.56 82 ARG A CA 1
ATOM 628 C C . ARG A 1 82 ? 25.399 -8.679 -18.114 1.00 73.56 82 ARG A C 1
ATOM 630 O O . ARG A 1 82 ? 26.094 -8.189 -17.233 1.00 73.56 82 ARG A O 1
ATOM 637 N N . ALA A 1 83 ? 25.736 -8.617 -19.404 1.00 57.00 83 ALA A N 1
ATOM 638 C CA . ALA A 1 83 ? 26.980 -8.001 -19.883 1.00 57.00 83 ALA A CA 1
ATOM 639 C C . ALA A 1 83 ? 27.015 -6.464 -19.743 1.00 57.00 83 ALA A C 1
ATOM 641 O O . ALA A 1 83 ? 28.087 -5.883 -19.590 1.00 57.00 83 ALA A O 1
ATOM 642 N N . GLU A 1 84 ? 25.853 -5.802 -19.800 1.00 54.47 84 GLU A N 1
ATOM 643 C CA . GLU A 1 84 ? 25.733 -4.336 -19.896 1.00 54.47 84 GLU A CA 1
ATOM 644 C C . GLU A 1 84 ? 26.227 -3.574 -18.648 1.00 54.47 84 GLU A C 1
ATOM 646 O O . GLU A 1 84 ? 26.555 -2.393 -18.752 1.00 54.47 84 GLU A O 1
ATOM 651 N N . GLU A 1 85 ? 26.381 -4.232 -17.492 1.00 49.81 85 GLU A N 1
ATOM 652 C CA . GLU A 1 85 ? 26.907 -3.609 -16.260 1.00 49.81 85 GLU A CA 1
ATOM 653 C C . GLU A 1 85 ? 28.442 -3.649 -16.113 1.00 49.81 85 GLU A C 1
ATOM 655 O O . GLU A 1 85 ? 28.989 -3.030 -15.199 1.00 49.81 85 GLU A O 1
ATOM 660 N N . LEU A 1 86 ? 29.177 -4.268 -17.048 1.00 43.88 86 LEU A N 1
ATOM 661 C CA . LEU A 1 86 ? 30.651 -4.198 -17.081 1.00 43.88 86 LEU A CA 1
ATOM 662 C C . LEU A 1 86 ? 31.182 -2.803 -17.477 1.00 43.88 86 LEU A C 1
ATOM 664 O O . LEU A 1 86 ? 32.379 -2.541 -17.367 1.00 43.88 86 LEU A O 1
ATOM 668 N N . ALA A 1 87 ? 30.309 -1.884 -17.904 1.00 36.16 87 ALA A N 1
ATOM 669 C CA . ALA A 1 87 ? 30.658 -0.565 -18.438 1.00 36.16 87 ALA A CA 1
ATOM 670 C C . ALA A 1 87 ? 31.025 0.503 -17.378 1.00 36.16 87 ALA A C 1
ATOM 672 O O . ALA A 1 87 ? 30.941 1.702 -17.650 1.00 36.16 87 ALA A O 1
ATOM 673 N N . ILE A 1 88 ? 31.482 0.107 -16.185 1.00 34.59 88 ILE A N 1
ATOM 674 C CA . ILE A 1 88 ? 32.149 1.011 -15.229 1.00 34.59 88 ILE A CA 1
ATOM 675 C C . ILE A 1 88 ? 33.673 0.848 -15.380 1.00 34.59 88 ILE A C 1
ATOM 677 O O . ILE A 1 88 ? 34.375 0.395 -14.479 1.00 34.59 88 ILE A O 1
ATOM 681 N N . GLY A 1 89 ? 34.198 1.189 -16.559 1.00 32.34 89 GLY A N 1
ATOM 682 C CA . GLY A 1 89 ? 35.632 1.160 -16.874 1.00 32.34 89 GLY A CA 1
ATOM 683 C C . GLY A 1 89 ? 35.894 1.131 -18.384 1.00 32.34 89 GLY A C 1
ATOM 684 O O . GLY A 1 89 ? 35.029 0.676 -19.129 1.00 32.34 89 GLY A O 1
ATOM 685 N N . PRO A 1 90 ? 37.036 1.657 -18.876 1.00 27.89 90 PRO A N 1
ATOM 686 C CA . PRO A 1 90 ? 37.295 1.730 -20.311 1.00 27.89 90 PRO A CA 1
ATOM 687 C C . PRO A 1 90 ? 37.302 0.324 -20.952 1.00 27.89 90 PRO A C 1
ATOM 689 O O . PRO A 1 90 ? 37.734 -0.624 -20.294 1.00 27.89 90 PRO A O 1
ATOM 692 N N . PRO A 1 91 ? 36.904 0.183 -22.235 1.00 31.50 91 PRO A N 1
ATOM 693 C CA . PRO A 1 91 ? 36.657 -1.109 -22.905 1.00 31.50 91 PRO A CA 1
ATOM 694 C C . PRO A 1 91 ? 37.862 -2.063 -22.995 1.00 31.50 91 PRO A C 1
ATOM 696 O O . PRO A 1 91 ? 37.716 -3.226 -23.361 1.00 31.50 91 PRO A O 1
ATOM 699 N N . ALA A 1 92 ? 39.057 -1.588 -22.645 1.00 33.97 92 ALA A N 1
ATOM 700 C CA . ALA A 1 92 ? 40.332 -2.244 -22.913 1.00 33.97 92 ALA A CA 1
ATOM 701 C C . ALA A 1 92 ? 40.615 -3.513 -22.082 1.00 33.97 92 ALA A C 1
ATOM 703 O O . ALA A 1 92 ? 41.648 -4.131 -22.292 1.00 33.97 92 ALA A O 1
ATOM 704 N N . MET A 1 93 ? 39.750 -3.912 -21.139 1.00 35.75 93 MET A N 1
ATOM 705 C CA . MET A 1 93 ? 39.926 -5.169 -20.385 1.00 35.75 93 MET A CA 1
ATOM 706 C C . MET A 1 93 ? 39.079 -6.342 -20.896 1.00 35.75 93 MET A C 1
ATOM 708 O O . MET A 1 93 ? 39.297 -7.462 -20.443 1.00 35.75 93 MET A O 1
ATOM 712 N N . LEU A 1 94 ? 38.128 -6.112 -21.812 1.00 38.06 94 LEU A N 1
ATOM 713 C CA . LEU A 1 94 ? 37.355 -7.202 -22.421 1.00 38.06 94 LEU A CA 1
ATOM 714 C C . LEU A 1 94 ? 37.937 -7.676 -23.757 1.00 38.06 94 LEU A C 1
ATOM 716 O O . LEU A 1 94 ? 37.811 -8.857 -24.061 1.00 38.06 94 LEU A O 1
ATOM 720 N N . GLU A 1 95 ? 38.595 -6.809 -24.533 1.00 34.41 95 GLU A N 1
ATOM 721 C CA . GLU A 1 95 ? 39.192 -7.209 -25.822 1.00 34.41 95 GLU A CA 1
ATOM 722 C C . GLU A 1 95 ? 40.342 -8.220 -25.666 1.00 34.41 95 GLU A C 1
ATOM 724 O O . GLU A 1 95 ? 40.484 -9.103 -26.507 1.00 34.41 95 GLU A O 1
ATOM 729 N N . ASP A 1 96 ? 41.081 -8.191 -24.553 1.00 38.06 96 ASP A N 1
ATOM 730 C CA . ASP A 1 96 ? 42.176 -9.141 -24.287 1.00 38.06 96 ASP A CA 1
ATOM 731 C C . ASP A 1 96 ? 41.701 -10.553 -23.875 1.00 38.06 96 ASP A C 1
ATOM 733 O O . ASP A 1 96 ? 42.519 -11.463 -23.761 1.00 38.06 96 ASP A O 1
ATOM 737 N N . LEU A 1 97 ? 40.396 -10.765 -23.649 1.00 38.94 97 LEU A N 1
ATOM 738 C CA . LEU A 1 97 ? 39.836 -12.071 -23.258 1.00 38.94 97 LEU A CA 1
ATOM 739 C C . LEU A 1 97 ? 39.209 -12.854 -24.425 1.00 38.94 97 LEU A C 1
ATOM 741 O O . LEU A 1 97 ? 38.835 -14.008 -24.233 1.00 38.94 97 LEU A O 1
ATOM 745 N N . PHE A 1 98 ? 39.097 -12.250 -25.615 1.00 38.78 98 PHE A N 1
ATOM 746 C CA . PHE A 1 98 ? 38.434 -12.853 -26.785 1.00 38.78 98 PHE A CA 1
ATOM 747 C C . PHE A 1 98 ? 39.285 -12.864 -28.066 1.00 38.78 98 PHE A C 1
ATOM 749 O O . PHE A 1 98 ? 38.773 -13.204 -29.133 1.00 38.78 98 PHE A O 1
ATOM 756 N N . LEU A 1 99 ? 40.570 -12.506 -27.995 1.00 33.09 99 LEU A N 1
ATOM 757 C CA . LEU A 1 99 ? 41.480 -12.650 -29.130 1.00 33.09 99 LEU A CA 1
ATOM 758 C C . LEU A 1 99 ? 42.121 -14.039 -29.106 1.00 33.09 99 LEU A C 1
ATOM 760 O O . LEU A 1 99 ? 43.107 -14.278 -28.411 1.00 33.09 99 LEU A O 1
ATOM 764 N N . ASP A 1 100 ? 41.536 -14.946 -29.887 1.00 30.61 100 ASP A N 1
ATOM 765 C CA . ASP A 1 100 ? 42.178 -16.195 -30.281 1.00 30.61 100 ASP A CA 1
ATOM 766 C C . ASP A 1 100 ? 43.522 -15.902 -30.976 1.00 30.61 100 ASP A C 1
ATOM 768 O O . ASP A 1 100 ? 43.631 -15.075 -31.884 1.00 30.61 100 ASP A O 1
ATOM 772 N N . ASP A 1 101 ? 44.546 -16.609 -30.511 1.00 32.81 101 ASP A N 1
ATOM 773 C CA . ASP A 1 101 ? 45.934 -16.600 -30.964 1.00 32.81 101 ASP A CA 1
ATOM 774 C C . ASP A 1 101 ? 46.053 -17.054 -32.435 1.00 32.81 101 ASP A C 1
ATOM 776 O O . ASP A 1 101 ? 46.179 -18.245 -32.730 1.00 32.81 101 ASP A O 1
ATOM 780 N N . GLU A 1 102 ? 46.048 -16.114 -33.389 1.00 29.94 102 GLU A N 1
ATOM 781 C CA . GLU A 1 102 ? 46.689 -16.351 -34.686 1.00 29.94 102 GLU A CA 1
ATOM 782 C C . GLU A 1 102 ? 48.191 -16.073 -34.574 1.00 29.94 102 GLU A C 1
ATOM 784 O O . GLU A 1 102 ? 48.692 -14.956 -34.722 1.00 29.94 102 GLU A O 1
ATOM 789 N N . SER A 1 103 ? 48.913 -17.165 -34.347 1.00 37.44 103 SER A N 1
ATOM 790 C CA . SER A 1 103 ? 50.360 -17.274 -34.428 1.00 37.44 103 SER A CA 1
ATOM 791 C C . SER A 1 103 ? 50.955 -16.511 -35.623 1.00 37.44 103 SER A C 1
ATOM 793 O O . SER A 1 103 ? 50.676 -16.838 -36.780 1.00 37.44 103 SER A O 1
ATOM 795 N N . SER A 1 104 ? 51.922 -15.626 -35.379 1.00 32.03 104 SER A N 1
ATOM 796 C CA . SER A 1 104 ? 53.080 -15.546 -36.272 1.00 32.03 104 SER A CA 1
ATOM 797 C C . SER A 1 104 ? 54.328 -15.073 -35.530 1.00 32.03 104 SER A C 1
ATOM 799 O O . SER A 1 104 ? 54.358 -14.056 -34.843 1.00 32.03 104 SER A O 1
ATOM 801 N N . HIS A 1 105 ? 55.364 -15.893 -35.649 1.00 32.81 105 HIS A N 1
ATOM 802 C CA . HIS A 1 105 ? 56.698 -15.666 -35.131 1.00 32.81 105 HIS A CA 1
ATOM 803 C C . HIS A 1 105 ? 57.302 -14.368 -35.685 1.00 32.81 105 HIS A C 1
ATOM 805 O O . HIS A 1 105 ? 57.374 -14.186 -36.899 1.00 32.81 105 HIS A O 1
ATOM 811 N N . SER A 1 106 ? 57.807 -13.509 -34.798 1.00 34.22 106 SER A N 1
ATOM 812 C CA . SER A 1 106 ? 58.675 -12.387 -35.160 1.00 34.22 106 SER A CA 1
ATOM 813 C C . SER A 1 106 ? 59.953 -12.887 -35.837 1.00 34.22 106 SER A C 1
ATOM 815 O O . SER A 1 106 ? 60.783 -13.536 -35.198 1.00 34.22 106 SER A O 1
ATOM 817 N N . ASP A 1 107 ? 60.127 -12.542 -37.111 1.00 32.62 107 ASP A N 1
ATOM 818 C CA . ASP A 1 107 ? 61.412 -12.596 -37.810 1.00 32.62 107 ASP A CA 1
ATOM 819 C C . ASP A 1 107 ? 62.149 -11.256 -37.561 1.00 32.62 107 ASP A C 1
ATOM 821 O O . ASP A 1 107 ? 61.607 -10.198 -37.894 1.00 32.62 107 ASP A O 1
ATOM 825 N N . PRO A 1 108 ? 63.329 -11.232 -36.909 1.00 36.44 108 PRO A N 1
ATOM 826 C CA . PRO A 1 108 ? 63.920 -10.009 -36.352 1.00 36.44 108 PRO A CA 1
ATOM 827 C C . PRO A 1 108 ? 64.738 -9.139 -37.331 1.00 36.44 108 PRO A C 1
ATOM 829 O O . PRO A 1 108 ? 65.472 -8.268 -36.869 1.00 36.44 108 PRO A O 1
ATOM 832 N N . ASP A 1 109 ? 64.606 -9.300 -38.652 1.00 36.53 109 ASP A N 1
ATOM 833 C CA . ASP A 1 109 ? 65.527 -8.671 -39.622 1.00 36.53 109 ASP A CA 1
ATOM 834 C C . ASP A 1 109 ? 64.912 -7.617 -40.574 1.00 36.53 109 ASP A C 1
ATOM 836 O O . ASP A 1 109 ? 65.561 -7.212 -41.542 1.00 36.53 109 ASP A O 1
ATOM 840 N N . TYR A 1 110 ? 63.706 -7.090 -40.325 1.00 36.12 110 TYR A N 1
ATOM 841 C CA . TYR A 1 110 ? 63.159 -6.027 -41.187 1.00 36.12 110 TYR A CA 1
ATOM 842 C C . TYR A 1 110 ? 63.537 -4.612 -40.711 1.00 36.12 110 TYR A C 1
ATOM 844 O O . TYR A 1 110 ? 62.991 -4.081 -39.745 1.00 36.12 110 TYR A O 1
ATOM 852 N N . ILE A 1 111 ? 64.492 -3.995 -41.413 1.00 33.62 111 ILE A N 1
ATOM 853 C CA . ILE A 1 111 ? 64.989 -2.634 -41.168 1.00 33.62 111 ILE A CA 1
ATOM 854 C C . ILE A 1 111 ? 64.123 -1.612 -41.919 1.00 33.62 111 ILE A C 1
ATOM 856 O O . ILE A 1 111 ? 63.921 -1.708 -43.127 1.00 33.62 111 ILE A O 1
ATOM 860 N N . TYR A 1 112 ? 63.659 -0.598 -41.186 1.00 29.86 112 TYR A N 1
ATOM 861 C CA . TYR A 1 112 ? 62.971 0.590 -41.693 1.00 29.86 112 TYR A CA 1
ATOM 862 C C . TYR A 1 112 ? 63.974 1.542 -42.367 1.00 29.86 112 TYR A C 1
ATOM 864 O O . TYR A 1 112 ? 64.822 2.123 -41.688 1.00 29.86 112 TYR A O 1
ATOM 872 N N . GLU A 1 113 ? 63.882 1.728 -43.687 1.00 29.39 113 GLU A N 1
ATOM 873 C CA . GLU A 1 113 ? 64.607 2.794 -44.389 1.00 29.39 113 GLU A CA 1
ATOM 874 C C . GLU A 1 113 ? 63.721 4.034 -44.552 1.00 29.39 113 GLU A C 1
ATOM 876 O O . GLU A 1 113 ? 62.721 4.046 -45.266 1.00 29.39 113 GLU A O 1
ATOM 881 N N . SER A 1 114 ? 64.128 5.098 -43.863 1.00 38.12 114 SER A N 1
ATOM 882 C CA . SER A 1 114 ? 63.615 6.457 -43.979 1.00 38.12 114 SER A CA 1
ATOM 883 C C . SER A 1 114 ? 64.281 7.211 -45.132 1.00 38.12 114 SER A C 1
ATOM 885 O O . SER A 1 114 ? 65.500 7.376 -45.119 1.00 38.12 114 SER A O 1
ATOM 887 N N . VAL A 1 115 ? 63.487 7.784 -46.033 1.00 30.39 115 VAL A N 1
ATOM 888 C CA . VAL A 1 115 ? 63.804 8.992 -46.819 1.00 30.39 115 VAL A CA 1
ATOM 889 C C . VAL A 1 115 ? 62.439 9.585 -47.192 1.00 30.39 115 VAL A C 1
ATOM 891 O O . VAL A 1 115 ? 61.599 8.847 -47.686 1.00 30.39 115 VAL A O 1
ATOM 894 N N . GLY A 1 116 ? 62.054 10.829 -46.939 1.00 30.16 116 GLY A N 1
ATOM 895 C CA . GLY A 1 116 ? 62.777 12.062 -46.670 1.00 30.16 116 GLY A CA 1
ATOM 896 C C . GLY A 1 116 ? 62.101 13.128 -47.538 1.00 30.16 116 GLY A C 1
ATOM 897 O O . GLY A 1 116 ? 62.186 13.016 -48.752 1.00 30.16 116 GLY A O 1
ATOM 898 N N . GLU A 1 117 ? 61.401 14.053 -46.873 1.00 36.59 117 GLU A N 1
ATOM 899 C CA . GLU A 1 117 ? 61.140 15.456 -47.251 1.00 36.59 117 GLU A CA 1
ATOM 900 C C . GLU A 1 117 ? 60.578 15.746 -48.663 1.00 36.59 117 GLU A C 1
ATOM 902 O O . GLU A 1 117 ? 61.276 15.619 -49.661 1.00 36.59 117 GLU A O 1
ATOM 907 N N . ASP A 1 118 ? 59.308 16.172 -48.749 1.00 30.95 118 ASP A N 1
ATOM 908 C CA . ASP A 1 118 ? 58.945 17.579 -49.031 1.00 30.95 118 ASP A CA 1
ATOM 909 C C . ASP A 1 118 ? 57.475 17.769 -49.490 1.00 30.95 118 ASP A C 1
ATOM 911 O O . ASP A 1 118 ? 56.932 16.987 -50.265 1.00 30.95 118 ASP A O 1
ATOM 915 N N . GLU A 1 119 ? 56.901 18.879 -49.003 1.00 34.59 119 GLU A N 1
ATOM 916 C CA . GLU A 1 119 ? 55.882 19.748 -49.629 1.00 34.59 119 GLU A CA 1
ATOM 917 C C . GLU A 1 119 ? 54.377 19.362 -49.651 1.00 34.59 119 GLU A C 1
ATOM 919 O O . GLU A 1 119 ? 53.902 18.507 -50.391 1.00 34.59 119 GLU A O 1
ATOM 924 N N . ASP A 1 120 ? 53.625 20.128 -48.843 1.00 35.09 120 ASP A N 1
ATOM 925 C CA . ASP A 1 120 ? 52.360 20.819 -49.153 1.00 35.09 120 ASP A CA 1
ATOM 926 C C . ASP A 1 120 ? 51.231 20.048 -49.862 1.00 35.09 120 ASP A C 1
ATOM 928 O O . ASP A 1 120 ? 51.098 20.042 -51.085 1.00 35.09 120 ASP A O 1
ATOM 932 N N . GLY A 1 121 ? 50.295 19.522 -49.065 1.00 30.30 121 GLY A N 1
ATOM 933 C CA . GLY A 1 121 ? 48.977 19.110 -49.549 1.00 30.30 121 GLY A CA 1
ATOM 934 C C . GLY A 1 121 ? 47.952 20.249 -49.493 1.00 30.30 121 GLY A C 1
ATOM 935 O O . GLY A 1 121 ? 47.736 20.836 -48.430 1.00 30.30 121 GLY A O 1
ATOM 936 N N . PRO A 1 122 ? 47.220 20.468 -50.595 1.00 36.47 122 PRO A N 1
ATOM 937 C CA . PRO A 1 122 ? 45.769 20.511 -50.509 1.00 36.47 122 PRO A CA 1
ATOM 938 C C . PRO A 1 122 ? 45.185 19.520 -51.521 1.00 36.47 122 PRO A C 1
ATOM 940 O O . PRO A 1 122 ? 45.383 19.653 -52.726 1.00 36.47 122 PRO A O 1
ATOM 943 N N . LEU A 1 123 ? 44.470 18.504 -51.037 1.00 37.66 123 LEU A N 1
ATOM 944 C CA . LEU A 1 123 ? 43.662 17.645 -51.900 1.00 37.66 123 LEU A CA 1
ATOM 945 C C . LEU A 1 123 ? 42.213 18.123 -51.822 1.00 37.66 123 LEU A C 1
ATOM 947 O O . LEU A 1 123 ? 41.482 17.807 -50.885 1.00 37.66 123 LEU A O 1
ATOM 951 N N . GLU A 1 124 ? 41.855 18.945 -52.804 1.00 36.25 124 GLU A N 1
ATOM 952 C CA . GLU A 1 124 ? 40.483 19.296 -53.155 1.00 36.25 124 GLU A CA 1
ATOM 953 C C . GLU A 1 124 ? 39.792 18.064 -53.763 1.00 36.25 124 GLU A C 1
ATOM 955 O O . GLU A 1 124 ? 40.366 17.350 -54.588 1.00 36.25 124 GLU A O 1
ATOM 960 N N . PHE A 1 125 ? 38.568 17.791 -53.311 1.00 31.34 125 PHE A N 1
ATOM 961 C CA . PHE A 1 125 ? 37.685 16.793 -53.905 1.00 31.34 125 PHE A CA 1
ATOM 962 C C . PHE A 1 125 ? 36.951 17.437 -55.082 1.00 31.34 125 PHE A C 1
ATOM 964 O O . PHE A 1 125 ? 36.100 18.296 -54.859 1.00 31.34 125 PHE A O 1
ATOM 971 N N . ASP A 1 126 ? 37.248 16.985 -56.300 1.00 30.78 126 ASP A N 1
ATOM 972 C CA . ASP A 1 126 ? 36.427 17.252 -57.480 1.00 30.78 126 ASP A CA 1
ATOM 973 C C . ASP A 1 126 ? 35.552 16.043 -57.824 1.00 30.78 126 ASP A C 1
ATOM 975 O O . ASP A 1 126 ? 35.949 14.878 -57.729 1.00 30.78 126 ASP A O 1
ATOM 979 N N . SER A 1 127 ? 34.326 16.387 -58.196 1.00 35.06 127 SER A N 1
ATOM 980 C CA . SER A 1 127 ? 33.212 15.545 -58.593 1.00 35.06 127 SER A CA 1
ATOM 981 C C . SER A 1 127 ? 33.361 14.934 -59.992 1.00 35.06 127 SER A C 1
ATOM 983 O O . SER A 1 127 ? 34.108 15.418 -60.837 1.00 35.06 127 SER A O 1
ATOM 985 N N . ASP A 1 128 ? 32.505 13.934 -60.216 1.00 31.16 128 ASP A N 1
ATOM 986 C CA . ASP A 1 128 ? 32.037 13.373 -61.488 1.00 31.16 128 ASP A CA 1
ATOM 987 C C . ASP A 1 128 ? 32.922 12.336 -62.188 1.00 31.16 128 ASP A C 1
ATOM 989 O O . ASP A 1 128 ? 33.962 12.644 -62.756 1.00 31.16 128 ASP A O 1
ATOM 993 N N . VAL A 1 129 ? 32.398 11.106 -62.277 1.00 32.06 129 VAL A N 1
ATOM 994 C CA . VAL A 1 129 ? 32.112 10.476 -63.576 1.00 32.06 129 VAL A CA 1
ATOM 995 C C . VAL A 1 129 ? 31.043 9.388 -63.437 1.00 32.06 129 VAL A C 1
ATOM 997 O O . VAL A 1 129 ? 31.179 8.423 -62.687 1.00 32.06 129 VAL A O 1
ATOM 1000 N N . ASP A 1 130 ? 29.990 9.576 -64.223 1.00 33.47 130 ASP A N 1
ATOM 1001 C CA . ASP A 1 130 ? 28.990 8.599 -64.644 1.00 33.47 130 ASP A CA 1
ATOM 1002 C C . ASP A 1 130 ? 29.632 7.454 -65.455 1.00 33.47 130 ASP A C 1
ATOM 1004 O O . ASP A 1 130 ? 30.592 7.696 -66.191 1.00 33.47 130 ASP A O 1
ATOM 1008 N N . LEU A 1 131 ? 29.069 6.238 -65.369 1.00 31.53 131 LEU A N 1
ATOM 1009 C CA . LEU A 1 131 ? 28.611 5.427 -66.517 1.00 31.53 131 LEU A CA 1
ATOM 1010 C C . LEU A 1 131 ? 28.247 3.972 -66.131 1.00 31.53 131 LEU A C 1
ATOM 1012 O O . LEU A 1 131 ? 29.097 3.121 -65.880 1.00 31.53 131 LEU A O 1
ATOM 1016 N N . SER A 1 132 ? 26.940 3.718 -66.255 1.00 28.31 132 SER A N 1
ATOM 1017 C CA . SER A 1 132 ? 26.289 2.622 -67.000 1.00 28.31 132 SER A CA 1
ATOM 1018 C C . SER A 1 132 ? 26.250 1.170 -66.477 1.00 28.31 132 SER A C 1
ATOM 1020 O O . SER A 1 132 ? 27.244 0.451 -66.470 1.00 28.31 132 SER A O 1
ATOM 1022 N N . GLU A 1 133 ? 24.989 0.748 -66.304 1.00 29.50 133 GLU A N 1
ATOM 1023 C CA . GLU A 1 133 ? 24.334 -0.476 -66.811 1.00 29.50 133 GLU A CA 1
ATOM 1024 C C . GLU A 1 133 ? 24.438 -1.807 -66.043 1.00 29.50 133 GLU A C 1
ATOM 1026 O O . GLU A 1 133 ? 25.477 -2.453 -65.944 1.00 29.50 133 GLU A O 1
ATOM 1031 N N . GLY A 1 134 ? 23.257 -2.274 -65.611 1.00 28.39 134 GLY A N 1
ATOM 1032 C CA . GLY A 1 134 ? 22.991 -3.626 -65.124 1.00 28.39 134 GLY A CA 1
ATOM 1033 C C . GLY A 1 134 ? 21.543 -3.797 -64.646 1.00 28.39 134 GLY A C 1
ATOM 1034 O O . GLY A 1 134 ? 21.262 -3.652 -63.461 1.00 28.39 134 GLY A O 1
ATOM 1035 N N . GLU A 1 135 ? 20.622 -4.082 -65.573 1.00 28.42 135 GLU A N 1
ATOM 1036 C CA . GLU A 1 135 ? 19.232 -4.501 -65.313 1.00 28.42 135 GLU A CA 1
ATOM 1037 C C . GLU A 1 135 ? 19.148 -5.770 -64.436 1.00 28.42 135 GLU A C 1
ATOM 1039 O O . GLU A 1 135 ? 19.976 -6.661 -64.600 1.00 28.42 135 GLU A O 1
ATOM 1044 N N . PHE A 1 136 ? 18.105 -5.908 -63.594 1.00 27.62 136 PHE A N 1
ATOM 1045 C CA . PHE A 1 136 ? 17.152 -7.045 -63.625 1.00 27.62 136 PHE A CA 1
ATOM 1046 C C . PHE A 1 136 ? 15.966 -6.877 -62.632 1.00 27.62 136 PHE A C 1
ATOM 1048 O O . PHE A 1 136 ? 16.108 -7.008 -61.424 1.00 27.62 136 PHE A O 1
ATOM 1055 N N . SER A 1 137 ? 14.775 -6.650 -63.205 1.00 27.25 137 SER A N 1
ATOM 1056 C CA . SER A 1 137 ? 13.464 -7.298 -62.948 1.00 27.25 137 SER A CA 1
ATOM 1057 C C . SER A 1 137 ? 12.889 -7.489 -61.521 1.00 27.25 137 SER A C 1
ATOM 1059 O O . SER A 1 137 ? 13.277 -8.403 -60.800 1.00 27.25 137 SER A O 1
ATOM 1061 N N . HIS A 1 138 ? 11.751 -6.824 -61.278 1.00 29.34 138 HIS A N 1
ATOM 1062 C CA . HIS A 1 138 ? 10.462 -7.347 -60.756 1.00 29.34 138 HIS A CA 1
ATOM 1063 C C . HIS A 1 138 ? 9.416 -6.232 -61.031 1.00 29.34 138 HIS A C 1
ATOM 1065 O O . HIS A 1 138 ? 9.719 -5.077 -60.783 1.00 29.34 138 HIS A O 1
ATOM 1071 N N . GLY A 1 139 ? 8.196 -6.367 -61.557 1.00 28.11 139 GLY A N 1
ATOM 1072 C CA . GLY A 1 139 ? 7.327 -7.481 -61.915 1.00 28.11 139 GLY A CA 1
ATOM 1073 C C . GLY A 1 139 ? 5.867 -7.133 -61.549 1.00 28.11 139 GLY A C 1
ATOM 1074 O O . GLY A 1 139 ? 5.478 -7.461 -60.438 1.00 28.11 139 GLY A O 1
ATOM 1075 N N . LYS A 1 140 ? 5.087 -6.568 -62.505 1.00 28.64 140 LYS A N 1
ATOM 1076 C CA . LYS A 1 140 ? 3.592 -6.412 -62.576 1.00 28.64 140 LYS A CA 1
ATOM 1077 C C . LYS A 1 140 ? 2.909 -5.525 -61.501 1.00 28.64 140 LYS A C 1
ATOM 1079 O O . LYS A 1 140 ? 3.322 -5.545 -60.359 1.00 28.64 140 LYS A O 1
ATOM 1084 N N . MET A 1 141 ? 1.845 -4.743 -61.745 1.00 27.47 141 MET A N 1
ATOM 1085 C CA . MET A 1 141 ? 0.677 -4.852 -62.648 1.00 27.47 141 MET A CA 1
ATOM 1086 C C . MET A 1 141 ? -0.028 -3.463 -62.724 1.00 27.47 141 MET A C 1
ATOM 1088 O O . MET A 1 141 ? -0.213 -2.858 -61.675 1.00 27.47 141 MET A O 1
ATOM 1092 N N . GLU A 1 142 ? -0.205 -2.868 -63.915 1.00 28.27 142 GLU A N 1
ATOM 1093 C CA . GLU A 1 142 ? -1.461 -2.440 -64.607 1.00 28.27 142 GLU A CA 1
ATOM 1094 C C . GLU A 1 142 ? -2.574 -1.816 -63.710 1.00 28.27 142 GLU A C 1
ATOM 1096 O O . GLU A 1 142 ? -2.913 -2.385 -62.678 1.00 28.27 142 GLU A O 1
ATOM 1101 N N . VAL A 1 143 ? -3.223 -0.675 -64.018 1.00 34.12 143 VAL A N 1
ATOM 1102 C CA . VAL A 1 143 ? -4.172 -0.430 -65.135 1.00 34.12 143 VAL A CA 1
ATOM 1103 C C . VAL A 1 143 ? -4.679 1.054 -65.101 1.00 34.12 143 VAL A C 1
ATOM 1105 O O . VAL A 1 143 ? -5.074 1.509 -64.030 1.00 34.12 143 VAL A O 1
ATOM 1108 N N . ASP A 1 144 ? -4.710 1.707 -66.283 1.00 28.78 144 ASP A N 1
ATOM 1109 C CA . ASP A 1 144 ? -5.619 2.750 -66.867 1.00 28.78 144 ASP A CA 1
ATOM 1110 C C . ASP A 1 144 ? -5.820 4.147 -66.205 1.00 28.78 144 ASP A C 1
ATOM 1112 O O . ASP A 1 144 ? -5.899 4.256 -64.990 1.00 28.78 144 ASP A O 1
ATOM 1116 N N . SER A 1 145 ? -6.031 5.282 -66.904 1.00 31.03 145 SER A N 1
ATOM 1117 C CA . SER A 1 145 ? -6.191 5.644 -68.332 1.00 31.03 145 SER A CA 1
ATOM 1118 C C . SER A 1 145 ? -6.291 7.196 -68.461 1.00 31.03 145 SER A C 1
ATOM 1120 O O . SER A 1 145 ? -6.821 7.825 -67.547 1.00 31.03 145 SER A O 1
ATOM 1122 N N . GLU A 1 146 ? -5.791 7.737 -69.595 1.00 32.53 146 GLU A N 1
ATOM 1123 C CA . GLU A 1 146 ? -6.189 8.959 -70.365 1.00 32.53 146 GLU A CA 1
ATOM 1124 C C . GLU A 1 146 ? -6.168 10.351 -69.678 1.00 32.53 146 GLU A C 1
ATOM 1126 O O . GLU A 1 146 ? -6.670 10.516 -68.577 1.00 32.53 146 GLU A O 1
ATOM 1131 N N . GLY A 1 147 ? -5.683 11.458 -70.262 1.00 30.28 147 GLY A N 1
ATOM 1132 C CA . GLY A 1 147 ? -5.165 11.826 -71.591 1.00 30.28 147 GLY A CA 1
ATOM 1133 C C . GLY A 1 147 ? -5.109 13.374 -71.705 1.00 30.28 147 GLY A C 1
ATOM 1134 O O . GLY A 1 147 ? -5.882 14.013 -70.995 1.00 30.28 147 GLY A O 1
ATOM 1135 N N . ASP A 1 148 ? -4.206 13.894 -72.561 1.00 33.16 148 ASP A N 1
ATOM 1136 C CA . ASP A 1 148 ? -4.126 15.202 -73.284 1.00 33.16 148 ASP A CA 1
ATOM 1137 C C . ASP A 1 148 ? -4.398 16.532 -72.519 1.00 33.16 148 ASP A C 1
ATOM 1139 O O . ASP A 1 148 ? -5.272 16.604 -71.666 1.00 33.16 148 ASP A O 1
ATOM 1143 N N . ASP A 1 149 ? -3.816 17.709 -72.774 1.00 33.78 149 ASP A N 1
ATOM 1144 C CA . ASP A 1 149 ? -2.792 18.281 -73.665 1.00 33.78 149 ASP A CA 1
ATOM 1145 C C . ASP A 1 149 ? -2.599 19.761 -73.203 1.00 33.78 149 ASP A C 1
ATOM 1147 O O . ASP A 1 149 ? -3.508 20.340 -72.603 1.00 33.78 149 ASP A O 1
ATOM 1151 N N . ASP A 1 150 ? -1.447 20.347 -73.550 1.00 33.50 150 ASP A N 1
ATOM 1152 C CA . ASP A 1 150 ? -1.151 21.772 -73.829 1.00 33.50 150 ASP A CA 1
ATOM 1153 C C . ASP A 1 150 ? -1.153 22.889 -72.740 1.00 33.50 150 ASP A C 1
ATOM 1155 O O . ASP A 1 150 ? -2.178 23.305 -72.204 1.00 33.50 150 ASP A O 1
ATOM 1159 N N . ASP A 1 151 ? 0.064 23.433 -72.570 1.00 32.94 151 ASP A N 1
ATOM 1160 C CA . ASP A 1 151 ? 0.509 24.841 -72.668 1.00 32.94 151 ASP A CA 1
ATOM 1161 C C . ASP A 1 151 ? 0.080 25.974 -71.691 1.00 32.94 151 ASP A C 1
ATOM 1163 O O . ASP A 1 151 ? -1.085 26.225 -71.392 1.00 32.94 151 ASP A O 1
ATOM 1167 N N . ASP A 1 152 ? 1.134 26.743 -71.363 1.00 31.14 152 ASP A N 1
ATOM 1168 C CA . ASP A 1 152 ? 1.249 28.184 -71.071 1.00 31.14 152 ASP A CA 1
ATOM 1169 C C . ASP A 1 152 ? 1.103 28.767 -69.639 1.00 31.14 152 ASP A C 1
ATOM 1171 O O . ASP A 1 152 ? 0.037 28.826 -69.035 1.00 31.14 152 ASP A O 1
ATOM 1175 N N . GLU A 1 153 ? 2.260 29.288 -69.195 1.00 34.50 153 GLU A N 1
ATOM 1176 C CA . GLU A 1 153 ? 2.563 30.607 -68.596 1.00 34.50 153 GLU A CA 1
ATOM 1177 C C . GLU A 1 153 ? 1.899 31.097 -67.281 1.00 34.50 153 GLU A C 1
ATOM 1179 O O . GLU A 1 153 ? 0.710 31.381 -67.194 1.00 34.50 153 GLU A O 1
ATOM 1184 N N . ASP A 1 154 ? 2.812 31.353 -66.331 1.00 30.44 154 ASP A N 1
ATOM 1185 C CA . ASP A 1 154 ? 2.939 32.499 -65.416 1.00 30.44 154 ASP A CA 1
ATOM 1186 C C . ASP A 1 154 ? 2.020 32.734 -64.191 1.00 30.44 154 ASP A C 1
ATOM 1188 O O . ASP A 1 154 ? 0.793 32.759 -64.234 1.00 30.44 154 ASP A O 1
ATOM 1192 N N . ASP A 1 155 ? 2.758 33.070 -63.124 1.00 30.62 155 ASP A N 1
ATOM 1193 C CA . ASP A 1 155 ? 2.488 33.907 -61.950 1.00 30.62 155 ASP A CA 1
ATOM 1194 C C . ASP A 1 155 ? 1.636 33.409 -60.760 1.00 30.62 155 ASP A C 1
ATOM 1196 O O . ASP A 1 155 ? 0.432 33.177 -60.823 1.00 30.62 155 ASP A O 1
ATOM 1200 N N . ASP A 1 156 ? 2.348 33.395 -59.622 1.00 32.66 156 ASP A N 1
ATOM 1201 C CA . ASP A 1 156 ? 1.957 33.829 -58.278 1.00 32.66 156 ASP A CA 1
ATOM 1202 C C . ASP A 1 156 ? 0.667 33.273 -57.648 1.00 32.66 156 ASP A C 1
ATOM 1204 O O . ASP A 1 156 ? -0.414 33.816 -57.849 1.00 32.66 156 ASP A O 1
ATOM 1208 N N . ASP A 1 157 ? 0.804 32.351 -56.681 1.00 30.39 157 ASP A N 1
ATOM 1209 C CA . ASP A 1 157 ? 0.186 32.590 -55.367 1.00 30.39 157 ASP A CA 1
ATOM 1210 C C . ASP A 1 157 ? 0.817 31.769 -54.230 1.00 30.39 157 ASP A C 1
ATOM 1212 O O . ASP A 1 157 ? 1.204 30.605 -54.345 1.00 30.39 157 ASP A O 1
ATOM 1216 N N . VAL A 1 158 ? 0.893 32.448 -53.099 1.00 37.19 158 VAL A N 1
ATOM 1217 C CA . VAL A 1 158 ? 1.407 32.073 -51.793 1.00 37.19 158 VAL A CA 1
ATOM 1218 C C . VAL A 1 158 ? 0.454 31.083 -51.118 1.00 37.19 158 VAL A C 1
ATOM 1220 O O . VAL A 1 158 ? -0.738 31.349 -51.000 1.00 37.19 158 VAL A O 1
ATOM 1223 N N . GLY A 1 159 ? 0.962 29.984 -50.550 1.00 28.59 159 GLY A N 1
ATOM 1224 C CA . GLY A 1 159 ? 0.123 29.190 -49.649 1.00 28.59 159 GLY A CA 1
ATOM 1225 C C . GLY A 1 159 ? 0.710 27.894 -49.104 1.00 28.59 159 GLY A C 1
ATOM 1226 O O . GLY A 1 159 ? 0.781 26.893 -49.803 1.00 28.59 159 GLY A O 1
ATOM 1227 N N . SER A 1 160 ? 0.966 27.893 -47.792 1.00 31.86 160 SER A N 1
ATOM 1228 C CA . SER A 1 160 ? 0.919 26.714 -46.912 1.00 31.86 160 SER A CA 1
ATOM 1229 C C . SER A 1 160 ? 2.064 25.693 -47.022 1.00 31.86 160 SER A C 1
ATOM 1231 O O . SER A 1 160 ? 1.864 24.550 -47.437 1.00 31.86 160 SER A O 1
ATOM 1233 N N . LYS A 1 161 ? 3.240 26.033 -46.475 1.00 34.19 161 LYS A N 1
ATOM 1234 C CA . LYS A 1 161 ? 4.052 25.005 -45.806 1.00 34.19 161 LYS A CA 1
ATOM 1235 C C . LYS A 1 161 ? 3.442 24.772 -44.431 1.00 34.19 161 LYS A C 1
ATOM 1237 O O . LYS A 1 161 ? 3.454 25.667 -43.596 1.00 34.19 161 LYS A O 1
ATOM 1242 N N . ALA A 1 162 ? 2.859 23.590 -44.277 1.00 32.06 162 ALA A N 1
ATOM 1243 C CA . ALA A 1 162 ? 2.335 23.075 -43.030 1.00 32.06 162 ALA A CA 1
ATOM 1244 C C . ALA A 1 162 ? 3.369 23.236 -41.910 1.00 32.06 162 ALA A C 1
ATOM 1246 O O . ALA A 1 162 ? 4.526 22.837 -42.072 1.00 32.06 162 ALA A O 1
ATOM 1247 N N . ASP A 1 163 ? 2.918 23.803 -40.795 1.00 34.94 163 ASP A N 1
ATOM 1248 C CA . ASP A 1 163 ? 3.615 23.776 -39.520 1.00 34.94 163 ASP A CA 1
ATOM 1249 C C . ASP A 1 163 ? 3.925 22.318 -39.185 1.00 34.94 163 ASP A C 1
ATOM 1251 O O . ASP A 1 163 ? 3.045 21.507 -38.886 1.00 34.94 163 ASP A O 1
ATOM 1255 N N . GLN A 1 164 ? 5.193 21.954 -39.322 1.00 33.34 164 GLN A N 1
ATOM 1256 C CA . GLN A 1 164 ? 5.673 20.642 -38.941 1.00 33.34 164 GLN A CA 1
ATOM 1257 C C . GLN A 1 164 ? 5.787 20.663 -37.415 1.00 33.34 164 GLN A C 1
ATOM 1259 O O . GLN A 1 164 ? 6.834 21.000 -36.870 1.00 33.34 164 GLN A O 1
ATOM 1264 N N . GLU A 1 165 ? 4.674 20.396 -36.725 1.00 30.28 165 GLU A N 1
ATOM 1265 C CA . GLU A 1 165 ? 4.654 20.189 -35.277 1.00 30.28 165 GLU A CA 1
ATOM 1266 C C . GLU A 1 165 ? 5.671 19.095 -34.929 1.00 30.28 165 GLU A C 1
ATOM 1268 O O . GLU A 1 165 ? 5.511 17.921 -35.280 1.00 30.28 165 GLU A O 1
ATOM 1273 N N . TRP A 1 166 ? 6.742 19.481 -34.236 1.00 31.28 166 TRP A N 1
ATOM 1274 C CA . TRP A 1 166 ? 7.730 18.562 -33.684 1.00 31.28 166 TRP A CA 1
ATOM 1275 C C . TRP A 1 166 ? 7.123 17.858 -32.470 1.00 31.28 166 TRP A C 1
ATOM 1277 O O . TRP A 1 166 ? 7.409 18.177 -31.320 1.00 31.28 166 TRP A O 1
ATOM 1287 N N . ILE A 1 167 ? 6.244 16.890 -32.721 1.00 33.28 167 ILE A N 1
ATOM 1288 C CA . ILE A 1 167 ? 5.728 16.016 -31.673 1.00 33.28 167 ILE A CA 1
ATOM 1289 C C . ILE A 1 167 ? 6.831 15.002 -31.365 1.00 33.28 167 ILE A C 1
ATOM 1291 O O . ILE A 1 167 ? 7.005 14.016 -32.085 1.00 33.28 167 ILE A O 1
ATOM 1295 N N . PHE A 1 168 ? 7.583 15.237 -30.289 1.00 35.38 168 PHE A N 1
ATOM 1296 C CA . PHE A 1 168 ? 8.472 14.236 -29.702 1.00 35.38 168 PHE A CA 1
ATOM 1297 C C . PHE A 1 168 ? 7.626 13.060 -29.202 1.00 35.38 168 PHE A C 1
ATOM 1299 O O . PHE A 1 168 ? 7.178 13.014 -28.059 1.00 35.38 168 PHE A O 1
ATOM 1306 N N . ARG A 1 169 ? 7.368 12.090 -30.081 1.00 33.28 169 ARG A N 1
ATOM 1307 C CA . ARG A 1 169 ? 6.806 10.802 -29.683 1.00 33.28 169 ARG A CA 1
ATOM 1308 C C . ARG A 1 169 ? 7.927 10.001 -29.038 1.00 33.28 169 ARG A C 1
ATOM 1310 O O . ARG A 1 169 ? 8.769 9.441 -29.739 1.00 33.28 169 ARG A O 1
ATOM 1317 N N . ALA A 1 170 ? 7.936 9.951 -27.707 1.00 37.12 170 ALA A N 1
ATOM 1318 C CA . ALA A 1 170 ? 8.673 8.920 -26.991 1.00 37.12 170 ALA A CA 1
ATOM 1319 C C . ALA A 1 170 ? 8.268 7.564 -27.592 1.00 37.12 170 ALA A C 1
ATOM 1321 O O . ALA A 1 170 ? 7.079 7.241 -27.665 1.00 37.12 170 ALA A O 1
ATOM 1322 N N . LYS A 1 171 ? 9.238 6.808 -28.119 1.00 35.12 171 LYS A N 1
ATOM 1323 C CA . LYS A 1 171 ? 8.966 5.459 -28.624 1.00 35.12 171 LYS A CA 1
ATOM 1324 C C . LYS A 1 171 ? 8.403 4.637 -27.456 1.00 35.12 171 LYS A C 1
ATOM 1326 O O . LYS A 1 171 ? 8.983 4.712 -26.371 1.00 35.12 171 LYS A O 1
ATOM 1331 N N . PRO A 1 172 ? 7.302 3.883 -27.638 1.00 41.00 172 PRO A N 1
ATOM 1332 C CA . PRO A 1 172 ? 6.840 2.977 -26.598 1.00 41.00 172 PRO A CA 1
ATOM 1333 C C . PRO A 1 172 ? 7.983 2.018 -26.265 1.00 41.00 172 PRO A C 1
ATOM 1335 O O . PRO A 1 172 ? 8.614 1.463 -27.167 1.00 41.00 172 PRO A O 1
ATOM 1338 N N . ILE A 1 173 ? 8.284 1.891 -24.974 1.00 52.56 173 ILE A N 1
ATOM 1339 C CA . ILE A 1 173 ? 9.302 0.968 -24.481 1.00 52.56 173 ILE A CA 1
ATOM 1340 C C . ILE A 1 173 ? 8.783 -0.431 -24.781 1.00 52.56 173 ILE A C 1
ATOM 1342 O O . ILE A 1 173 ? 7.760 -0.849 -24.246 1.00 52.56 173 ILE A O 1
ATOM 1346 N N . ILE A 1 174 ? 9.457 -1.131 -25.687 1.00 59.06 174 ILE A N 1
ATOM 1347 C CA . ILE A 1 174 ? 9.217 -2.555 -25.886 1.00 59.06 174 ILE A CA 1
ATOM 1348 C C . ILE A 1 174 ? 9.898 -3.241 -24.697 1.00 59.06 174 ILE A C 1
ATOM 1350 O O . ILE A 1 174 ? 11.095 -3.014 -24.514 1.00 59.06 174 ILE A O 1
ATOM 1354 N N . PRO A 1 175 ? 9.175 -4.018 -23.869 1.00 71.50 175 PRO A N 1
ATOM 1355 C CA . PRO A 1 175 ? 9.798 -4.716 -22.755 1.00 71.50 175 PRO A CA 1
ATOM 1356 C C . PRO A 1 175 ? 10.899 -5.634 -23.285 1.00 71.50 175 PRO A C 1
ATOM 1358 O O . PRO A 1 175 ? 10.691 -6.362 -24.257 1.00 71.50 175 PRO A O 1
ATOM 1361 N N . GLU A 1 176 ? 12.078 -5.572 -22.674 1.00 80.38 176 GLU A N 1
ATOM 1362 C CA . GLU A 1 176 ? 13.198 -6.427 -23.054 1.00 80.38 176 GLU A CA 1
ATOM 1363 C C . GLU A 1 176 ? 13.006 -7.825 -22.470 1.00 80.38 176 GLU A C 1
ATOM 1365 O O . GLU A 1 176 ? 12.715 -7.973 -21.281 1.00 80.38 176 GLU A O 1
ATOM 1370 N N . PHE A 1 177 ? 13.196 -8.847 -23.303 1.00 84.44 177 PHE A N 1
ATOM 1371 C CA . PHE A 1 177 ? 13.136 -10.255 -22.918 1.00 84.44 177 PHE A CA 1
ATOM 1372 C C . PHE A 1 177 ? 14.445 -10.938 -23.286 1.00 84.44 177 PHE A C 1
ATOM 1374 O O . PHE A 1 177 ? 15.033 -10.656 -24.331 1.00 84.44 177 PHE A O 1
ATOM 1381 N N . ASP A 1 178 ? 14.875 -11.863 -22.437 1.00 84.12 178 ASP A N 1
ATOM 1382 C CA . ASP A 1 178 ? 16.008 -12.728 -22.737 1.00 84.12 178 ASP A CA 1
ATOM 1383 C C . ASP A 1 178 ? 15.514 -13.991 -23.444 1.00 84.12 178 ASP A C 1
ATOM 1385 O O . ASP A 1 178 ? 14.445 -14.516 -23.135 1.00 84.12 178 ASP A O 1
ATOM 1389 N N . THR A 1 179 ? 16.284 -14.461 -24.421 1.00 78.69 179 THR A N 1
ATOM 1390 C CA . THR A 1 179 ? 15.948 -15.654 -25.219 1.00 78.69 179 THR A CA 1
ATOM 1391 C C . THR A 1 179 ? 16.887 -16.825 -24.951 1.00 78.69 179 THR A C 1
ATOM 1393 O O . THR A 1 179 ? 16.569 -17.961 -25.298 1.00 78.69 179 THR A O 1
ATOM 1396 N N . GLU A 1 180 ? 18.016 -16.560 -24.295 1.00 80.81 180 GLU A N 1
ATOM 1397 C CA . GLU A 1 180 ? 19.061 -17.531 -24.005 1.00 80.81 180 GLU A CA 1
ATOM 1398 C C . GLU A 1 180 ? 19.222 -17.669 -22.493 1.00 80.81 180 GLU A C 1
ATOM 1400 O O . GLU A 1 180 ? 19.488 -16.695 -21.788 1.00 80.81 180 GLU A O 1
ATOM 1405 N N . PHE A 1 181 ? 19.046 -18.895 -22.006 1.00 84.56 181 PHE A N 1
ATOM 1406 C CA . PHE A 1 181 ? 19.128 -19.240 -20.594 1.00 84.56 181 PHE A CA 1
ATOM 1407 C C . PHE A 1 181 ? 20.143 -20.364 -20.404 1.00 84.56 181 PHE A C 1
ATOM 1409 O O . PHE A 1 181 ? 20.123 -21.362 -21.127 1.00 84.56 181 PHE A O 1
ATOM 1416 N N . LEU A 1 182 ? 21.012 -20.208 -19.412 1.00 80.69 182 LEU A N 1
ATOM 1417 C CA . LEU A 1 182 ? 22.011 -21.196 -19.027 1.00 80.69 182 LEU A CA 1
ATOM 1418 C C . LEU A 1 182 ? 21.458 -22.095 -17.905 1.00 80.69 182 LEU A C 1
ATOM 1420 O O . LEU A 1 182 ? 20.776 -21.581 -17.012 1.00 80.69 182 LEU A O 1
ATOM 1424 N N . PRO A 1 183 ? 21.728 -23.414 -17.920 1.00 77.12 183 PRO A N 1
ATOM 1425 C CA . PRO A 1 183 ? 21.412 -24.301 -16.798 1.00 77.12 183 PRO A CA 1
ATOM 1426 C C . PRO A 1 183 ? 22.081 -23.823 -15.509 1.00 77.12 183 PRO A C 1
ATOM 1428 O O . PRO A 1 183 ? 23.192 -23.297 -15.563 1.00 77.12 183 PRO A O 1
ATOM 1431 N N . VAL A 1 184 ? 21.436 -24.021 -14.358 1.00 72.38 184 VAL A N 1
ATOM 1432 C CA . VAL A 1 184 ? 21.982 -23.581 -13.058 1.00 72.38 184 VAL A CA 1
ATOM 1433 C C . VAL A 1 184 ? 23.234 -24.372 -12.695 1.00 72.38 184 VAL A C 1
ATOM 1435 O O . VAL A 1 184 ? 24.164 -23.816 -12.117 1.00 72.38 184 VAL A O 1
ATOM 1438 N N . ASP A 1 185 ? 23.274 -25.644 -13.088 1.00 68.62 185 ASP A N 1
ATOM 1439 C CA . ASP A 1 185 ? 24.402 -26.541 -12.835 1.00 68.62 185 ASP A CA 1
ATOM 1440 C C . ASP A 1 185 ? 25.489 -26.460 -13.929 1.00 68.62 185 ASP A C 1
ATOM 1442 O O . ASP A 1 185 ? 26.446 -27.241 -13.922 1.00 68.62 185 ASP A O 1
ATOM 1446 N N . AL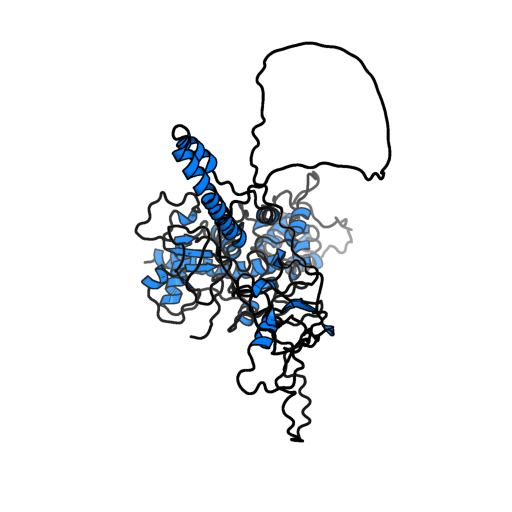A A 1 186 ? 25.359 -25.535 -14.892 1.00 63.38 186 ALA A N 1
ATOM 1447 C CA . ALA A 1 186 ? 26.368 -25.348 -15.926 1.00 63.38 186 ALA A CA 1
ATOM 1448 C C . ALA A 1 186 ? 27.686 -24.876 -15.286 1.00 63.38 186 ALA A C 1
ATOM 1450 O O . ALA A 1 186 ? 27.689 -23.859 -14.589 1.00 63.38 186 ALA A O 1
ATOM 1451 N N . PRO A 1 187 ? 28.816 -25.572 -15.520 1.00 55.22 187 PRO A N 1
ATOM 1452 C CA . PRO A 1 187 ? 30.093 -25.123 -14.995 1.00 55.22 187 PRO A CA 1
ATOM 1453 C C . PRO A 1 187 ? 30.403 -23.735 -15.561 1.00 55.22 187 PRO A C 1
ATOM 1455 O O . PRO A 1 187 ? 30.265 -23.503 -16.765 1.00 55.22 187 PRO A O 1
ATOM 1458 N N . VAL A 1 188 ? 30.840 -22.815 -14.696 1.00 51.81 188 VAL A N 1
ATOM 1459 C CA . VAL A 1 188 ? 31.378 -21.507 -15.106 1.00 51.81 188 VAL A CA 1
ATOM 1460 C C . VAL A 1 188 ? 32.739 -21.743 -15.771 1.00 51.81 188 VAL A C 1
ATOM 1462 O O . VAL A 1 188 ? 33.782 -21.445 -15.200 1.00 51.81 188 VAL A O 1
ATOM 1465 N N . THR A 1 189 ? 32.768 -22.370 -16.945 1.00 43.09 189 THR A N 1
ATOM 1466 C CA . THR A 1 189 ? 34.018 -22.720 -17.627 1.00 43.09 189 THR A CA 1
ATOM 1467 C C . THR A 1 189 ? 33.918 -22.517 -19.126 1.00 43.09 189 THR A C 1
ATOM 1469 O O . THR A 1 189 ? 33.088 -23.132 -19.795 1.00 43.09 189 THR A O 1
ATOM 1472 N N . GLY A 1 190 ? 34.842 -21.709 -19.640 1.00 34.81 190 GLY A N 1
ATOM 1473 C CA . GLY A 1 190 ? 35.168 -21.634 -21.055 1.00 34.81 190 GLY A CA 1
ATOM 1474 C C . GLY A 1 190 ? 36.109 -20.472 -21.353 1.00 34.81 190 GLY A C 1
ATOM 1475 O O . GLY A 1 190 ? 35.674 -19.509 -21.971 1.00 34.81 190 GLY A O 1
ATOM 1476 N N . GLY A 1 191 ? 37.366 -20.536 -20.886 1.00 30.05 191 GLY A N 1
ATOM 1477 C CA . GLY A 1 191 ? 38.381 -19.567 -21.318 1.00 30.05 191 GLY A CA 1
ATOM 1478 C C . GLY A 1 191 ? 39.704 -19.476 -20.550 1.00 30.05 191 GLY A C 1
ATOM 1479 O O . GLY A 1 191 ? 40.512 -18.642 -20.928 1.00 30.05 191 GLY A O 1
ATOM 1480 N N . LEU A 1 192 ? 39.976 -20.261 -19.499 1.00 34.53 192 LEU A N 1
ATOM 1481 C CA . LEU A 1 192 ? 41.285 -20.226 -18.817 1.00 34.53 192 LEU A CA 1
ATOM 1482 C C . LEU A 1 192 ? 41.733 -21.626 -18.384 1.00 34.53 192 LEU A C 1
ATOM 1484 O O . LEU A 1 192 ? 42.098 -21.856 -17.235 1.00 34.53 192 LEU A O 1
ATOM 1488 N N . ASP A 1 193 ? 41.747 -22.559 -19.330 1.00 30.80 193 ASP A N 1
ATOM 1489 C CA . ASP A 1 193 ? 42.344 -23.886 -19.144 1.00 30.80 193 ASP A CA 1
ATOM 1490 C C . ASP A 1 193 ? 43.843 -23.824 -19.492 1.00 30.80 193 ASP A C 1
ATOM 1492 O O . ASP A 1 193 ? 44.363 -24.596 -20.295 1.00 30.80 193 ASP A O 1
ATOM 1496 N N . GLY A 1 194 ? 44.537 -22.838 -18.922 1.00 30.83 194 GLY A N 1
ATOM 1497 C CA . GLY A 1 194 ? 45.988 -22.723 -18.955 1.00 30.83 194 GLY A CA 1
ATOM 1498 C C . GLY A 1 194 ? 46.533 -23.041 -17.572 1.00 30.83 194 GLY A C 1
ATOM 1499 O O . GLY A 1 194 ? 46.578 -22.166 -16.709 1.00 30.83 194 GLY A O 1
ATOM 1500 N N . GLU A 1 195 ? 46.929 -24.293 -17.350 1.00 34.97 195 GLU A N 1
ATOM 1501 C CA . GLU A 1 195 ? 47.717 -24.707 -16.187 1.00 34.97 195 GLU A CA 1
ATOM 1502 C C . GLU A 1 195 ? 49.120 -24.071 -16.233 1.00 34.97 195 GLU A C 1
ATOM 1504 O O . GLU A 1 195 ? 50.100 -24.775 -16.431 1.00 34.97 195 GLU A O 1
ATOM 1509 N N . GLU A 1 196 ? 49.258 -22.758 -16.037 1.00 33.81 196 GLU A N 1
ATOM 1510 C CA . GLU A 1 196 ? 50.553 -22.152 -15.701 1.00 33.81 196 GLU A CA 1
ATOM 1511 C C . GLU A 1 196 ? 50.390 -21.049 -14.638 1.00 33.81 196 GLU A C 1
ATOM 1513 O O . GLU A 1 196 ? 49.896 -19.954 -14.883 1.00 33.81 196 GLU A O 1
ATOM 1518 N N . ASP A 1 197 ? 50.805 -21.391 -13.413 1.00 35.22 197 ASP A N 1
ATOM 1519 C CA . ASP A 1 197 ? 51.297 -20.498 -12.357 1.00 35.22 197 ASP A CA 1
ATOM 1520 C C . ASP A 1 197 ? 50.523 -19.190 -12.069 1.00 35.22 197 ASP A C 1
ATOM 1522 O O . ASP A 1 197 ? 51.076 -18.091 -12.080 1.00 35.22 197 ASP A O 1
ATOM 1526 N N . PHE A 1 198 ? 49.282 -19.300 -11.582 1.00 33.28 198 PHE A N 1
ATOM 1527 C CA . PHE A 1 198 ? 48.625 -18.218 -10.823 1.00 33.28 198 PHE A CA 1
ATOM 1528 C C . PHE A 1 198 ? 48.953 -18.255 -9.323 1.00 33.28 198 PHE A C 1
ATOM 1530 O O . PHE A 1 198 ? 48.111 -18.007 -8.458 1.00 33.28 198 PHE A O 1
ATOM 1537 N N . ASN A 1 199 ? 50.217 -18.502 -8.984 1.00 36.62 199 ASN A N 1
ATOM 1538 C CA . ASN A 1 199 ? 50.709 -18.216 -7.645 1.00 36.62 199 ASN A CA 1
ATOM 1539 C C . ASN A 1 199 ? 50.948 -16.705 -7.528 1.00 36.62 199 ASN A C 1
ATOM 1541 O O . ASN A 1 199 ? 52.017 -16.207 -7.869 1.00 36.62 199 ASN A O 1
ATOM 1545 N N . ASN A 1 200 ? 49.917 -15.990 -7.051 1.00 36.56 200 ASN A N 1
ATOM 1546 C CA . ASN A 1 200 ? 49.972 -14.996 -5.960 1.00 36.56 200 ASN A CA 1
ATOM 1547 C C . ASN A 1 200 ? 48.994 -13.800 -6.100 1.00 36.56 200 ASN A C 1
ATOM 1549 O O . ASN A 1 200 ? 49.066 -12.904 -5.266 1.00 36.56 200 ASN A O 1
ATOM 1553 N N . HIS A 1 201 ? 48.086 -13.734 -7.093 1.00 38.19 201 HIS A N 1
ATOM 1554 C CA . HIS A 1 201 ? 47.056 -12.660 -7.225 1.00 38.19 201 HIS A CA 1
ATOM 1555 C C . HIS A 1 201 ? 45.620 -13.174 -7.554 1.00 38.19 201 HIS A C 1
ATOM 1557 O O . HIS A 1 201 ? 44.731 -12.391 -7.891 1.00 38.19 201 HIS A O 1
ATOM 1563 N N . GLY A 1 202 ? 45.355 -14.482 -7.456 1.00 40.78 202 GLY A N 1
ATOM 1564 C CA . GLY A 1 202 ? 44.127 -15.114 -7.966 1.00 40.78 202 GLY A CA 1
ATOM 1565 C C . GLY A 1 202 ? 42.965 -15.227 -6.967 1.00 40.78 202 GLY A C 1
ATOM 1566 O O . GLY A 1 202 ? 42.992 -16.090 -6.097 1.00 40.78 202 GLY A O 1
ATOM 1567 N N . MET A 1 203 ? 41.930 -14.385 -7.120 1.00 35.28 203 MET A N 1
ATOM 1568 C CA . MET A 1 203 ? 40.520 -14.697 -6.765 1.00 35.28 203 MET A CA 1
ATOM 1569 C C . MET A 1 203 ? 39.484 -13.635 -7.221 1.00 35.28 203 MET A C 1
ATOM 1571 O O . MET A 1 203 ? 38.346 -13.631 -6.756 1.00 35.28 203 MET A O 1
ATOM 1575 N N . GLN A 1 204 ? 39.861 -12.690 -8.089 1.00 45.00 204 GLN A N 1
ATOM 1576 C CA . GLN A 1 204 ? 39.018 -11.540 -8.468 1.00 45.00 204 GLN A CA 1
ATOM 1577 C C . GLN A 1 204 ? 38.176 -11.755 -9.754 1.00 45.00 204 GLN A C 1
ATOM 1579 O O . GLN A 1 204 ? 36.993 -11.421 -9.717 1.00 45.00 204 GLN A O 1
ATOM 1584 N N . PRO A 1 205 ? 38.687 -12.347 -10.859 1.00 40.66 205 PRO A N 1
ATOM 1585 C CA . PRO A 1 205 ? 37.955 -12.368 -12.137 1.00 40.66 205 PRO A CA 1
ATOM 1586 C C . PRO A 1 205 ? 36.724 -13.287 -12.147 1.00 40.66 205 PRO A C 1
ATOM 1588 O O . PRO A 1 205 ? 35.642 -12.868 -12.543 1.00 40.66 205 PRO A O 1
ATOM 1591 N N . LEU A 1 206 ? 36.851 -14.519 -11.637 1.00 42.56 206 LEU A N 1
ATOM 1592 C CA . LEU A 1 206 ? 35.737 -15.480 -11.584 1.00 42.56 206 LEU A CA 1
ATOM 1593 C C . LEU A 1 206 ? 34.602 -15.003 -10.669 1.00 42.56 206 LEU A C 1
ATOM 1595 O O . LEU A 1 206 ? 33.429 -15.161 -10.996 1.00 42.56 206 LEU A O 1
ATOM 1599 N N . ARG A 1 207 ? 34.946 -14.340 -9.555 1.00 45.12 207 ARG A N 1
ATOM 1600 C CA . ARG A 1 207 ? 33.953 -13.717 -8.671 1.00 45.12 207 ARG A CA 1
ATOM 1601 C C . ARG A 1 207 ? 33.206 -12.588 -9.365 1.00 45.12 207 ARG A C 1
ATOM 1603 O O . ARG A 1 207 ? 32.015 -12.460 -9.135 1.00 45.12 207 ARG A O 1
ATOM 1610 N N . LEU A 1 208 ? 33.875 -11.783 -10.195 1.00 45.44 208 LEU A N 1
ATOM 1611 C CA . LEU A 1 208 ? 33.214 -10.736 -10.975 1.00 45.44 208 LEU A CA 1
ATOM 1612 C C . LEU A 1 208 ? 32.232 -11.353 -11.975 1.00 45.44 208 LEU A C 1
ATOM 1614 O O . LEU A 1 208 ? 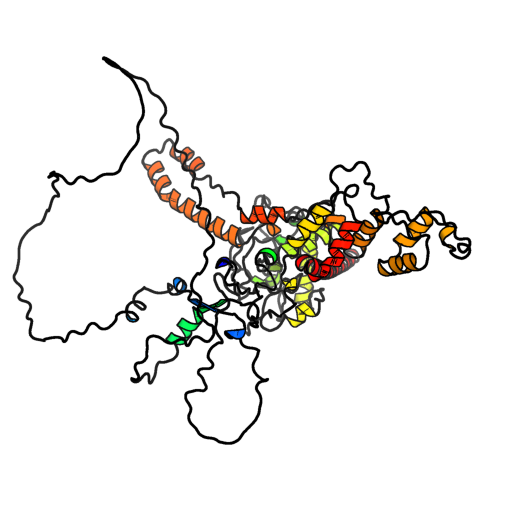31.075 -10.956 -11.976 1.00 45.44 208 LEU A O 1
ATOM 1618 N N . ILE A 1 209 ? 32.627 -12.378 -12.734 1.00 48.16 209 ILE A N 1
ATOM 1619 C CA . ILE A 1 209 ? 31.756 -13.058 -13.715 1.00 48.16 209 ILE A CA 1
ATOM 1620 C C . ILE A 1 209 ? 30.516 -13.684 -13.046 1.00 48.16 209 ILE A C 1
ATOM 1622 O O . ILE A 1 209 ? 29.407 -13.570 -13.567 1.00 48.16 209 ILE A O 1
ATOM 1626 N N . GLN A 1 210 ? 30.662 -14.266 -11.851 1.00 52.50 210 GLN A N 1
ATOM 1627 C CA . GLN A 1 210 ? 29.539 -14.820 -11.078 1.00 52.50 210 GLN A CA 1
ATOM 1628 C C . GLN A 1 210 ? 28.505 -13.760 -10.650 1.00 52.50 210 GLN A C 1
ATOM 1630 O O . GLN A 1 210 ? 27.319 -14.070 -10.591 1.00 52.50 210 GLN A O 1
ATOM 1635 N N . ARG A 1 211 ? 28.911 -12.500 -10.414 1.00 55.78 211 ARG A N 1
ATOM 1636 C CA . ARG A 1 211 ? 27.973 -11.404 -10.082 1.00 55.78 211 ARG A CA 1
ATOM 1637 C C . ARG A 1 211 ? 27.112 -10.947 -11.260 1.00 55.78 211 ARG A C 1
ATOM 1639 O O . ARG A 1 211 ? 26.068 -10.346 -11.049 1.00 55.78 211 ARG A O 1
ATOM 1646 N N . HIS A 1 212 ? 27.529 -11.250 -12.487 1.00 67.00 212 HIS A N 1
ATOM 1647 C CA . HIS A 1 212 ? 26.817 -10.849 -13.704 1.00 67.00 212 HIS A CA 1
ATOM 1648 C C . HIS A 1 212 ? 25.836 -11.921 -14.190 1.00 67.00 212 HIS A C 1
ATOM 1650 O O . HIS A 1 212 ? 25.266 -11.779 -15.265 1.00 67.00 212 HIS A O 1
ATOM 1656 N N . HIS A 1 213 ? 25.626 -12.994 -13.425 1.00 75.31 213 HIS A N 1
ATOM 1657 C CA . HIS A 1 213 ? 24.582 -13.970 -13.716 1.00 75.31 213 HIS A CA 1
ATOM 1658 C C . HIS A 1 213 ? 23.347 -13.659 -12.874 1.00 75.31 213 HIS A C 1
ATOM 1660 O O . HIS A 1 213 ? 23.384 -13.688 -11.643 1.00 75.31 213 HIS A O 1
ATOM 1666 N N . GLU A 1 214 ? 22.246 -13.346 -13.546 1.00 82.75 214 GLU A N 1
ATOM 1667 C CA . GLU A 1 214 ? 20.933 -13.240 -12.929 1.00 82.75 214 GLU A CA 1
ATOM 1668 C C . GLU A 1 214 ? 20.341 -14.629 -12.719 1.00 82.75 214 GLU A C 1
ATOM 1670 O O . GLU A 1 214 ? 20.342 -15.452 -13.635 1.00 82.75 214 GLU A O 1
ATOM 1675 N N . HIS A 1 215 ? 19.803 -14.875 -11.525 1.00 84.50 215 HIS A N 1
ATOM 1676 C CA . HIS A 1 215 ? 19.018 -16.070 -11.261 1.00 84.50 215 HIS A CA 1
ATOM 1677 C C . HIS A 1 215 ? 17.600 -15.935 -11.830 1.00 84.50 215 HIS A C 1
ATOM 1679 O O . HIS A 1 215 ? 16.894 -14.976 -11.525 1.00 84.50 215 HIS A O 1
ATOM 1685 N N . ILE A 1 216 ? 17.159 -16.932 -12.596 1.00 88.44 216 ILE A N 1
ATOM 1686 C CA . ILE A 1 216 ? 15.811 -17.017 -13.161 1.00 88.44 216 ILE A CA 1
ATOM 1687 C C . ILE A 1 216 ? 15.052 -18.133 -12.456 1.00 88.44 216 ILE A C 1
ATOM 1689 O O . ILE A 1 216 ? 15.471 -19.294 -12.453 1.00 88.44 216 ILE A O 1
ATOM 1693 N N . ALA A 1 217 ? 13.926 -17.775 -11.842 1.00 88.56 217 ALA A N 1
ATOM 1694 C CA . ALA A 1 217 ? 13.148 -18.707 -11.045 1.00 88.56 217 ALA A CA 1
ATOM 1695 C C . ALA A 1 217 ? 12.340 -19.656 -11.935 1.00 88.56 217 ALA A C 1
ATOM 1697 O O . ALA A 1 217 ? 11.488 -19.231 -12.718 1.00 88.56 217 ALA A O 1
ATOM 1698 N N . GLY A 1 218 ? 12.566 -20.953 -11.740 1.00 87.81 218 GLY A N 1
ATOM 1699 C CA . GLY A 1 218 ? 11.703 -22.009 -12.249 1.00 87.81 218 GLY A CA 1
ATOM 1700 C C . GLY A 1 218 ? 10.519 -22.334 -11.329 1.00 87.81 218 GLY A C 1
ATOM 1701 O O . GLY A 1 218 ? 10.445 -21.844 -10.195 1.00 87.81 218 GLY A O 1
ATOM 1702 N N . PRO A 1 219 ? 9.628 -23.247 -11.760 1.00 87.81 219 PRO A N 1
ATOM 1703 C CA . PRO A 1 219 ? 8.475 -23.720 -10.985 1.00 87.81 219 PRO A CA 1
ATOM 1704 C C . PRO A 1 219 ? 8.807 -24.232 -9.582 1.00 87.81 219 PRO A C 1
ATOM 1706 O O . PRO A 1 219 ? 8.009 -24.072 -8.660 1.00 87.81 219 PRO A O 1
ATOM 1709 N N . GLY A 1 220 ? 9.978 -24.851 -9.423 1.00 85.69 220 GLY A N 1
ATOM 1710 C CA . GLY A 1 220 ? 10.463 -25.415 -8.168 1.00 85.69 220 GLY A CA 1
ATOM 1711 C C . GLY A 1 220 ? 11.459 -24.527 -7.428 1.00 85.69 220 GLY A C 1
ATOM 1712 O O . GLY A 1 220 ? 12.149 -25.039 -6.554 1.00 85.69 220 GLY A O 1
ATOM 1713 N N . CYS A 1 221 ? 11.583 -23.241 -7.778 1.00 86.00 221 CYS A N 1
ATOM 1714 C CA . CYS A 1 221 ? 12.575 -22.347 -7.182 1.00 86.00 221 CYS A CA 1
ATOM 1715 C C . CYS A 1 221 ? 12.469 -22.305 -5.643 1.00 86.00 221 CYS A C 1
ATOM 1717 O O . CYS A 1 221 ? 11.404 -22.045 -5.064 1.00 86.00 221 CYS A O 1
ATOM 1719 N N . VAL A 1 222 ? 13.612 -22.535 -4.995 1.00 84.12 222 VAL A N 1
ATOM 1720 C CA . VAL A 1 222 ? 13.794 -22.533 -3.532 1.00 84.12 222 VAL A CA 1
ATOM 1721 C C . VAL A 1 222 ? 14.685 -21.385 -3.049 1.00 84.12 222 VAL A C 1
ATOM 1723 O O . VAL A 1 222 ? 15.008 -21.323 -1.867 1.00 84.12 222 VAL A O 1
ATOM 1726 N N . ASN A 1 223 ? 15.083 -20.481 -3.949 1.00 80.69 223 ASN A N 1
ATOM 1727 C CA . ASN A 1 223 ? 15.899 -19.320 -3.614 1.00 80.69 223 ASN A CA 1
ATOM 1728 C C . ASN A 1 223 ? 15.122 -18.368 -2.680 1.00 80.69 223 ASN A C 1
ATOM 1730 O O . ASN A 1 223 ? 13.963 -18.047 -2.944 1.00 80.69 223 ASN A O 1
ATOM 1734 N N . THR A 1 224 ? 15.763 -17.942 -1.589 1.00 80.81 224 THR A N 1
ATOM 1735 C CA . THR A 1 224 ? 15.195 -17.072 -0.544 1.00 80.81 224 THR A CA 1
ATOM 1736 C C . THR A 1 224 ? 15.674 -15.621 -0.621 1.00 80.81 224 THR A C 1
ATOM 1738 O O . THR A 1 224 ? 15.293 -14.805 0.216 1.00 80.81 224 THR A O 1
ATOM 1741 N N . GLU A 1 225 ? 16.495 -15.287 -1.615 1.00 79.69 225 GLU A N 1
ATOM 1742 C CA . GLU A 1 225 ? 17.021 -13.936 -1.845 1.00 79.69 225 GLU A CA 1
ATOM 1743 C C . GLU A 1 225 ? 15.996 -13.003 -2.514 1.00 79.69 225 GLU A C 1
ATOM 1745 O O . GLU A 1 225 ? 16.245 -11.812 -2.654 1.00 79.69 225 GLU A O 1
ATOM 1750 N N . GLY A 1 226 ? 14.837 -13.516 -2.938 1.00 87.00 226 GLY A N 1
ATOM 1751 C CA . GLY A 1 226 ? 13.752 -12.709 -3.492 1.00 87.00 226 GLY A CA 1
ATOM 1752 C C . GLY A 1 226 ? 12.446 -13.487 -3.625 1.00 87.00 226 GLY A C 1
ATOM 1753 O O . GLY A 1 226 ? 12.432 -14.718 -3.669 1.00 87.00 226 GLY A O 1
ATOM 1754 N N . TYR A 1 227 ? 11.323 -12.772 -3.704 1.00 91.94 227 TYR A N 1
ATOM 1755 C CA . TYR A 1 227 ? 10.025 -13.396 -3.945 1.00 91.94 227 TYR A CA 1
ATOM 1756 C C . TYR A 1 227 ? 9.939 -13.982 -5.353 1.00 91.94 227 TYR A C 1
ATOM 1758 O O . TYR A 1 227 ? 10.496 -13.453 -6.314 1.00 91.94 227 TYR A O 1
ATOM 1766 N N . ARG A 1 228 ? 9.217 -15.097 -5.464 1.00 90.06 228 ARG A N 1
ATOM 1767 C CA . ARG A 1 228 ? 9.168 -15.923 -6.674 1.00 90.06 228 ARG A CA 1
ATOM 1768 C C . ARG A 1 228 ? 8.015 -15.501 -7.583 1.00 90.06 228 ARG A C 1
ATOM 1770 O O . ARG A 1 228 ? 6.916 -15.236 -7.083 1.00 90.06 228 ARG A O 1
ATOM 1777 N N . PRO A 1 229 ? 8.197 -15.568 -8.910 1.00 90.19 229 PRO A N 1
ATOM 1778 C CA . PRO A 1 229 ? 7.237 -15.032 -9.870 1.00 90.19 229 PRO A CA 1
ATOM 1779 C C . PRO A 1 229 ? 5.926 -15.827 -9.897 1.00 90.19 229 PRO A C 1
ATOM 1781 O O . PRO A 1 229 ? 4.854 -15.271 -10.102 1.00 90.19 229 PRO A O 1
ATOM 1784 N N . HIS A 1 230 ? 5.983 -17.132 -9.616 1.00 87.88 230 HIS A N 1
ATOM 1785 C CA . HIS A 1 230 ? 4.797 -17.992 -9.555 1.00 87.88 230 HIS A CA 1
ATOM 1786 C C . HIS A 1 230 ? 3.964 -17.803 -8.288 1.00 87.88 230 HIS A C 1
ATOM 1788 O O . HIS A 1 230 ? 2.807 -18.215 -8.241 1.00 87.88 230 HIS A O 1
ATOM 1794 N N . ALA A 1 231 ? 4.560 -17.220 -7.249 1.00 90.88 231 ALA A N 1
ATOM 1795 C CA . ALA A 1 231 ? 3.877 -16.961 -5.996 1.00 90.88 231 ALA A CA 1
ATOM 1796 C C . ALA A 1 231 ? 3.305 -15.538 -5.958 1.00 90.88 231 ALA A C 1
ATOM 1798 O O . ALA A 1 231 ? 2.245 -15.331 -5.369 1.00 90.88 231 ALA A O 1
ATOM 1799 N N . ILE A 1 232 ? 3.952 -14.569 -6.614 1.00 93.69 232 ILE A N 1
ATOM 1800 C CA . ILE A 1 232 ? 3.461 -13.194 -6.722 1.00 93.69 232 ILE A CA 1
ATOM 1801 C C . ILE A 1 232 ? 3.933 -12.505 -8.011 1.00 93.69 232 ILE A C 1
ATOM 1803 O O . ILE A 1 232 ? 5.107 -12.547 -8.396 1.00 93.69 232 ILE A O 1
ATOM 1807 N N . SER A 1 233 ? 2.993 -11.854 -8.689 1.00 92.75 233 SER A N 1
ATOM 1808 C CA . SER A 1 233 ? 3.257 -11.114 -9.924 1.00 92.75 233 SER A CA 1
ATOM 1809 C C . SER A 1 233 ? 3.923 -9.758 -9.661 1.00 92.75 233 SER A C 1
ATOM 1811 O O . SER A 1 233 ? 3.800 -9.180 -8.579 1.00 92.75 233 SER A O 1
ATOM 1813 N N . THR A 1 234 ? 4.600 -9.208 -10.672 1.00 90.25 234 THR A N 1
ATOM 1814 C CA . THR A 1 234 ? 5.133 -7.834 -10.622 1.00 90.25 234 THR A CA 1
ATOM 1815 C C . THR A 1 234 ? 4.020 -6.806 -10.417 1.00 90.25 234 THR A C 1
ATOM 1817 O O . THR A 1 234 ? 4.205 -5.834 -9.690 1.00 90.25 234 THR A O 1
ATOM 1820 N N . GLU A 1 235 ? 2.845 -7.033 -11.012 1.00 90.31 235 GLU A N 1
ATOM 1821 C CA . GLU A 1 235 ? 1.676 -6.162 -10.848 1.00 90.31 235 GLU A CA 1
ATOM 1822 C C . GLU A 1 235 ? 1.182 -6.125 -9.401 1.00 90.31 235 GLU A C 1
ATOM 1824 O O . GLU A 1 235 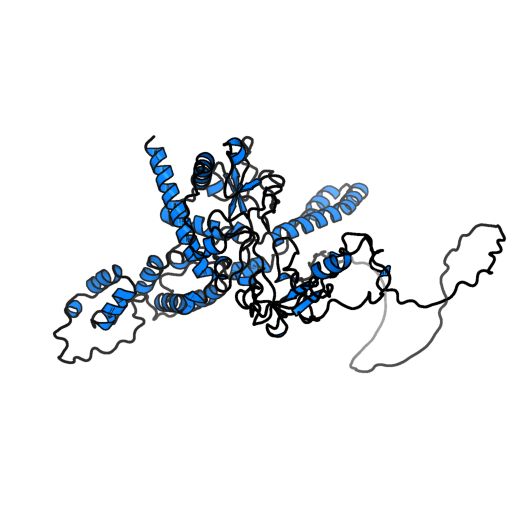? 0.936 -5.045 -8.863 1.00 90.31 235 GLU A O 1
ATOM 1829 N N . GLU A 1 236 ? 1.107 -7.286 -8.742 1.00 93.69 236 GLU A N 1
ATOM 1830 C CA . GLU A 1 236 ? 0.771 -7.373 -7.320 1.00 93.69 236 GLU A CA 1
ATOM 1831 C C . GLU A 1 236 ? 1.813 -6.680 -6.430 1.00 93.69 236 GLU A C 1
ATOM 1833 O O . GLU A 1 236 ? 1.449 -6.227 -5.354 1.00 93.69 236 GLU A O 1
ATOM 1838 N N . MET A 1 237 ? 3.079 -6.565 -6.847 1.00 92.81 237 MET A N 1
ATOM 1839 C CA . MET A 1 237 ? 4.160 -5.931 -6.072 1.00 92.81 237 MET A CA 1
ATOM 1840 C C . MET A 1 237 ? 4.407 -4.451 -6.415 1.00 92.81 237 MET A C 1
ATOM 1842 O O . MET A 1 237 ? 5.345 -3.848 -5.890 1.00 92.81 237 MET A O 1
ATOM 1846 N N . ARG A 1 238 ? 3.590 -3.816 -7.267 1.00 88.81 238 ARG A N 1
ATOM 1847 C CA . ARG A 1 238 ? 3.775 -2.391 -7.612 1.00 88.81 238 ARG A CA 1
ATOM 1848 C C . ARG A 1 238 ? 3.834 -1.521 -6.346 1.00 88.81 238 ARG A C 1
ATOM 1850 O O . ARG A 1 238 ? 3.019 -1.692 -5.440 1.00 88.81 238 ARG A O 1
ATOM 1857 N N . ASN A 1 239 ? 4.763 -0.564 -6.299 1.00 87.38 239 ASN A N 1
ATOM 1858 C CA . ASN A 1 239 ? 4.997 0.355 -5.172 1.00 87.38 239 ASN A CA 1
ATOM 1859 C C . ASN A 1 239 ? 5.416 -0.290 -3.833 1.00 87.38 239 ASN A C 1
ATOM 1861 O O . ASN A 1 239 ? 5.403 0.397 -2.811 1.00 87.38 239 ASN A O 1
ATOM 1865 N N . CYS A 1 240 ? 5.806 -1.571 -3.796 1.00 89.62 240 CYS A N 1
ATOM 1866 C CA . CYS A 1 240 ? 6.220 -2.204 -2.536 1.00 89.62 240 CYS A CA 1
ATOM 1867 C C . CYS A 1 240 ? 7.588 -1.735 -2.008 1.00 89.62 240 CYS A C 1
ATOM 1869 O O . CYS A 1 240 ? 7.887 -1.999 -0.855 1.00 89.62 240 CYS A O 1
ATOM 1871 N N . HIS A 1 241 ? 8.399 -1.036 -2.812 1.00 87.50 241 HIS A N 1
ATOM 1872 C CA . HIS A 1 241 ? 9.692 -0.471 -2.380 1.00 87.50 241 HIS A CA 1
ATOM 1873 C C . HIS A 1 241 ? 9.637 1.044 -2.180 1.00 87.50 241 HIS A C 1
ATOM 1875 O O . HIS A 1 241 ? 10.530 1.637 -1.578 1.00 87.50 241 HIS A O 1
ATOM 1881 N N . THR A 1 242 ? 8.582 1.676 -2.700 1.00 90.50 242 THR A N 1
ATOM 1882 C CA . THR A 1 242 ? 8.472 3.126 -2.754 1.00 90.50 242 THR A CA 1
ATOM 1883 C C . THR A 1 242 ? 8.408 3.704 -1.351 1.00 90.50 242 THR A C 1
ATOM 1885 O O . THR A 1 242 ? 7.522 3.368 -0.561 1.00 90.50 242 THR A O 1
ATOM 1888 N N . VAL A 1 243 ? 9.319 4.628 -1.072 1.00 91.81 243 VAL A N 1
ATOM 1889 C CA . VAL A 1 243 ? 9.423 5.318 0.208 1.00 91.81 243 VAL A CA 1
ATOM 1890 C C . VAL A 1 243 ? 8.814 6.707 0.073 1.00 91.81 243 VAL A C 1
ATOM 1892 O O . VAL A 1 243 ? 9.118 7.462 -0.852 1.00 91.81 243 VAL A O 1
ATOM 1895 N N . GLN A 1 244 ? 7.982 7.071 1.039 1.00 93.88 244 GLN A N 1
ATOM 1896 C CA . GLN A 1 244 ? 7.610 8.450 1.316 1.00 93.88 244 GLN A CA 1
ATOM 1897 C C . GLN A 1 244 ? 7.830 8.720 2.800 1.00 93.88 244 GLN A C 1
ATOM 1899 O O . GLN A 1 244 ? 7.704 7.820 3.628 1.00 93.88 244 GLN A O 1
ATOM 1904 N N . CYS A 1 245 ? 8.175 9.957 3.143 1.00 93.69 245 CYS A N 1
ATOM 1905 C CA . CYS A 1 245 ? 8.397 10.356 4.522 1.00 93.69 245 CYS A CA 1
ATOM 1906 C C . CYS A 1 245 ? 7.488 11.512 4.937 1.00 93.69 245 CYS A C 1
ATOM 1908 O O . CYS A 1 245 ? 7.076 12.325 4.109 1.00 93.69 245 CYS A O 1
ATOM 1910 N N . LEU A 1 246 ? 7.235 11.624 6.242 1.00 93.62 246 LEU A N 1
ATOM 1911 C CA . LEU A 1 246 ? 6.791 12.873 6.864 1.00 93.62 246 LEU A CA 1
ATOM 1912 C C . LEU A 1 246 ? 8.003 13.611 7.433 1.00 93.62 246 LEU A C 1
ATOM 1914 O O . LEU A 1 246 ? 8.751 13.045 8.231 1.00 93.62 246 LEU A O 1
ATOM 1918 N N . LEU A 1 247 ? 8.176 14.872 7.038 1.00 90.00 247 LEU A N 1
ATOM 1919 C CA . LEU A 1 247 ? 9.248 15.754 7.504 1.00 90.00 247 LEU A CA 1
ATOM 1920 C C . LEU A 1 247 ? 8.691 17.049 8.072 1.00 90.00 247 LEU A C 1
ATOM 1922 O O . LEU A 1 247 ? 7.641 17.532 7.650 1.00 90.00 247 LEU A O 1
ATOM 1926 N N . ARG A 1 248 ? 9.416 17.636 9.028 1.00 89.44 248 ARG A N 1
ATOM 1927 C CA . ARG A 1 248 ? 9.045 18.928 9.599 1.00 89.44 248 ARG A CA 1
ATOM 1928 C C . ARG A 1 248 ? 9.315 20.041 8.592 1.00 89.44 248 ARG A C 1
ATOM 1930 O O . ARG A 1 248 ? 10.385 20.106 7.988 1.00 89.44 248 ARG A O 1
ATOM 1937 N N . LYS A 1 249 ? 8.368 20.963 8.447 1.00 87.38 249 LYS A N 1
ATOM 1938 C CA . LYS A 1 249 ? 8.535 22.164 7.630 1.00 87.38 249 LYS A CA 1
ATOM 1939 C C . LYS A 1 249 ? 9.633 23.059 8.219 1.00 87.38 249 LYS A C 1
ATOM 1941 O O . LYS A 1 249 ? 9.695 23.255 9.438 1.00 87.38 249 LYS A O 1
ATOM 1946 N N . PRO A 1 250 ? 10.489 23.658 7.378 1.00 81.25 250 PRO A N 1
ATOM 1947 C CA . PRO A 1 250 ? 11.524 24.564 7.852 1.00 81.25 250 PRO A CA 1
ATOM 1948 C C . PRO A 1 250 ? 10.910 25.858 8.420 1.00 81.25 250 PRO A C 1
ATOM 1950 O O . PRO A 1 250 ? 9.916 26.378 7.918 1.00 81.25 250 PRO A O 1
ATOM 1953 N N . ARG A 1 251 ? 11.521 26.421 9.474 1.00 73.12 251 ARG A N 1
ATOM 1954 C CA . ARG A 1 251 ? 10.980 27.582 10.223 1.00 73.12 251 ARG A CA 1
ATOM 1955 C C . ARG A 1 251 ? 10.815 28.865 9.394 1.00 73.12 251 ARG A C 1
ATOM 1957 O O . ARG A 1 251 ? 10.085 29.761 9.801 1.00 73.12 251 ARG A O 1
ATOM 1964 N N . ASN A 1 252 ? 11.519 28.984 8.272 1.00 68.56 252 ASN A N 1
ATOM 1965 C CA . ASN A 1 252 ? 11.484 30.122 7.346 1.00 68.56 252 ASN A CA 1
ATOM 1966 C C . ASN A 1 252 ? 10.541 29.898 6.148 1.00 68.56 252 ASN A C 1
ATOM 1968 O O . ASN A 1 252 ? 10.675 30.572 5.124 1.00 68.56 252 ASN A O 1
ATOM 1972 N N . TRP A 1 253 ? 9.613 28.948 6.262 1.00 66.31 253 TRP A N 1
ATOM 1973 C CA . TRP A 1 253 ? 8.674 28.594 5.206 1.00 66.31 253 TRP A CA 1
ATOM 1974 C C . TRP A 1 253 ? 7.738 29.752 4.815 1.00 66.31 253 TRP A C 1
ATOM 1976 O O . TRP A 1 253 ? 7.231 30.483 5.668 1.00 66.31 253 TRP A O 1
ATOM 1986 N N . GLN A 1 254 ? 7.494 29.900 3.506 1.00 59.81 254 GLN A N 1
ATOM 1987 C CA . GLN A 1 254 ? 6.528 30.847 2.946 1.00 59.81 254 GLN A CA 1
ATOM 1988 C C . GLN A 1 254 ? 5.345 30.092 2.304 1.00 59.81 254 GLN A C 1
ATOM 1990 O O . GLN A 1 254 ? 5.584 29.207 1.480 1.00 59.81 254 GLN A O 1
ATOM 1995 N N . PRO A 1 255 ? 4.083 30.483 2.581 1.00 57.06 255 PRO A N 1
ATOM 1996 C CA . PRO A 1 255 ? 2.876 29.802 2.085 1.00 57.06 255 PRO A CA 1
ATOM 1997 C C . PRO A 1 255 ? 2.727 29.690 0.562 1.00 57.06 255 PRO A C 1
ATOM 1999 O O . PRO A 1 255 ? 1.905 28.921 0.080 1.00 57.06 255 PRO A O 1
ATOM 2002 N N . ALA A 1 256 ? 3.496 30.459 -0.210 1.00 49.31 256 ALA A N 1
ATOM 2003 C CA . ALA A 1 256 ? 3.406 30.489 -1.667 1.00 49.31 256 ALA A CA 1
ATOM 2004 C C . ALA A 1 256 ? 4.076 29.283 -2.369 1.00 49.31 256 ALA A C 1
ATOM 2006 O O . ALA A 1 256 ? 4.009 29.196 -3.591 1.00 49.31 256 ALA A O 1
ATOM 2007 N N . ALA A 1 257 ? 4.734 28.380 -1.626 1.00 50.19 257 ALA A N 1
ATOM 2008 C CA . ALA A 1 257 ? 5.682 27.404 -2.174 1.00 50.19 257 ALA A CA 1
ATOM 2009 C C . ALA A 1 257 ? 5.146 25.985 -2.476 1.00 50.19 257 ALA A C 1
ATOM 2011 O O . ALA A 1 257 ? 5.939 25.163 -2.923 1.00 50.19 257 ALA A O 1
ATOM 2012 N N . ALA A 1 258 ? 3.861 25.666 -2.285 1.00 55.62 258 ALA A N 1
ATOM 2013 C CA . ALA A 1 258 ? 3.352 24.323 -2.609 1.00 55.62 258 ALA A CA 1
ATOM 2014 C C . ALA A 1 258 ? 1.895 24.349 -3.090 1.00 55.62 258 ALA A C 1
ATOM 2016 O O . ALA A 1 258 ? 0.950 24.235 -2.311 1.00 55.62 258 ALA A O 1
ATOM 2017 N N . ALA A 1 259 ? 1.697 24.514 -4.400 1.00 61.53 259 ALA A N 1
ATOM 2018 C CA . ALA A 1 259 ? 0.384 24.341 -5.031 1.00 61.53 259 ALA A CA 1
ATOM 2019 C C . ALA A 1 259 ? -0.130 22.882 -4.951 1.00 61.53 259 ALA A C 1
ATOM 2021 O O . ALA A 1 259 ? -1.303 22.633 -5.217 1.00 61.53 259 ALA A O 1
ATOM 2022 N N . ASP A 1 260 ? 0.744 21.942 -4.583 1.00 75.38 260 ASP A N 1
ATOM 2023 C CA . ASP A 1 260 ? 0.549 20.493 -4.520 1.00 75.38 260 ASP A CA 1
ATOM 2024 C C . ASP A 1 260 ? 0.279 19.950 -3.099 1.00 75.38 260 ASP A C 1
ATOM 2026 O O . ASP A 1 260 ? 0.090 18.747 -2.939 1.00 75.38 260 ASP A O 1
ATOM 2030 N N . ASP A 1 261 ? 0.238 20.809 -2.072 1.00 84.56 261 ASP A N 1
ATOM 2031 C CA . ASP A 1 261 ? -0.039 20.404 -0.685 1.00 84.56 261 ASP A CA 1
ATOM 2032 C C . ASP A 1 261 ? -1.439 19.795 -0.510 1.00 84.56 261 ASP A C 1
ATOM 2034 O O . ASP A 1 261 ? -2.469 20.396 -0.858 1.00 84.56 261 ASP A O 1
ATOM 2038 N N . MET A 1 262 ? -1.493 18.645 0.163 1.00 88.25 262 MET A N 1
ATOM 2039 C CA . MET A 1 262 ? -2.740 18.035 0.604 1.00 88.25 262 MET A CA 1
ATOM 2040 C C . MET A 1 262 ? -3.399 18.883 1.700 1.00 88.25 262 MET A C 1
ATOM 2042 O O . MET A 1 262 ? -2.753 19.612 2.452 1.00 88.25 262 MET A O 1
ATOM 2046 N N . ASN A 1 263 ? -4.722 18.772 1.845 1.00 88.94 263 ASN A N 1
ATOM 2047 C CA . ASN A 1 263 ? -5.466 19.610 2.795 1.00 88.94 263 ASN A CA 1
ATOM 2048 C C . ASN A 1 263 ? -5.012 19.455 4.255 1.00 88.94 263 ASN A C 1
ATOM 2050 O O . ASN A 1 263 ? -5.068 20.429 4.994 1.00 88.94 263 ASN A O 1
ATOM 2054 N N . PHE A 1 264 ? -4.554 18.267 4.661 1.00 90.69 264 PHE A N 1
ATOM 2055 C CA . PHE A 1 264 ? -4.043 18.028 6.015 1.00 90.69 264 PHE A CA 1
ATOM 2056 C C . PHE A 1 264 ? -2.606 18.532 6.223 1.00 90.69 264 PHE A C 1
ATOM 2058 O O . PHE A 1 264 ? -2.194 18.699 7.364 1.00 90.69 264 PHE A O 1
ATOM 2065 N N . GLU A 1 265 ? -1.847 18.798 5.155 1.00 91.56 265 GLU A N 1
ATOM 2066 C CA . GLU A 1 265 ? -0.496 19.361 5.264 1.00 91.56 265 GLU A CA 1
ATOM 2067 C C . GLU A 1 265 ? -0.555 20.859 5.550 1.00 91.56 265 GLU A C 1
ATOM 2069 O O . GLU A 1 265 ? 0.271 21.366 6.295 1.00 91.56 265 GLU A O 1
ATOM 2074 N N . LYS A 1 266 ? -1.543 21.580 5.005 1.00 87.19 266 LYS A N 1
ATOM 2075 C CA . LYS A 1 266 ? -1.613 23.054 5.057 1.00 87.19 266 LYS A CA 1
ATOM 2076 C C . LYS A 1 266 ? -1.529 23.623 6.475 1.00 87.19 266 LYS A C 1
ATOM 2078 O O . LYS A 1 266 ? -0.778 24.571 6.696 1.00 87.19 266 LYS A O 1
ATOM 2083 N N . ASP A 1 267 ? -2.246 23.008 7.411 1.00 85.94 267 ASP A N 1
ATOM 2084 C CA . ASP A 1 267 ? -2.319 23.447 8.809 1.00 85.94 267 ASP A CA 1
ATOM 2085 C C . ASP A 1 267 ? -1.319 22.717 9.731 1.00 85.94 267 ASP A C 1
ATOM 2087 O O . ASP A 1 267 ? -1.249 23.025 10.918 1.00 85.94 267 ASP A O 1
ATOM 2091 N N . SER A 1 268 ? -0.541 21.769 9.197 1.00 90.56 268 SER A N 1
ATOM 2092 C CA . SER A 1 268 ? 0.414 20.951 9.953 1.00 90.56 268 SER A CA 1
ATOM 2093 C C . SER A 1 268 ? 1.825 21.550 9.956 1.00 90.56 268 SER A C 1
ATOM 2095 O O . SER A 1 268 ? 2.242 22.243 9.016 1.00 90.56 268 SER A O 1
ATOM 2097 N N . GLU A 1 269 ? 2.593 21.233 11.004 1.00 90.81 269 GLU A N 1
ATOM 2098 C CA . GLU A 1 269 ? 4.038 21.489 11.055 1.00 90.81 269 GLU A CA 1
ATOM 2099 C C . GLU A 1 269 ? 4.841 20.554 10.143 1.00 90.81 269 GLU A C 1
ATOM 2101 O O . GLU A 1 269 ? 6.029 20.794 9.921 1.00 90.81 269 GLU A O 1
ATOM 2106 N N . TYR A 1 270 ? 4.213 19.506 9.612 1.00 91.94 270 TYR A N 1
ATOM 2107 C CA . TYR A 1 270 ? 4.836 18.476 8.796 1.00 91.94 270 TYR A CA 1
ATOM 2108 C C . TYR A 1 270 ? 4.271 18.471 7.373 1.00 91.94 270 TYR A C 1
ATOM 2110 O O . TYR A 1 270 ? 3.193 18.999 7.093 1.00 91.94 270 TYR A O 1
ATOM 2118 N N . PHE A 1 271 ? 5.035 17.895 6.452 1.00 91.81 271 PHE A N 1
ATOM 2119 C CA . PHE A 1 271 ? 4.656 17.712 5.056 1.00 91.81 271 PHE A CA 1
ATOM 2120 C C . PHE A 1 271 ? 5.147 16.351 4.551 1.00 91.81 271 PHE A C 1
ATOM 2122 O O . PHE A 1 271 ? 6.080 15.765 5.106 1.00 91.81 271 PHE A O 1
ATOM 2129 N N . LEU A 1 272 ? 4.512 15.852 3.497 1.00 93.06 272 LEU A N 1
ATOM 2130 C CA . LEU A 1 272 ? 4.900 14.639 2.790 1.00 93.06 272 LEU A CA 1
ATOM 2131 C C . LEU A 1 272 ? 6.085 14.922 1.871 1.00 93.06 272 LEU A C 1
ATOM 2133 O O . LEU A 1 272 ? 6.052 15.864 1.090 1.00 93.06 272 LEU A O 1
ATOM 2137 N N . THR A 1 273 ? 7.121 14.101 1.867 1.00 91.44 273 THR A N 1
ATOM 2138 C CA . THR A 1 273 ? 8.172 14.229 0.848 1.00 91.44 273 THR A CA 1
ATOM 2139 C C . THR A 1 273 ? 7.649 13.868 -0.545 1.00 91.44 273 THR A C 1
ATOM 2141 O O . THR A 1 273 ? 6.553 13.316 -0.692 1.00 91.44 273 THR A O 1
ATOM 2144 N N . GLY A 1 274 ? 8.460 14.126 -1.576 1.00 90.44 274 GLY A N 1
ATOM 2145 C CA . GLY A 1 274 ? 8.332 13.388 -2.833 1.00 90.44 274 GLY A CA 1
ATOM 2146 C C . GLY A 1 274 ? 8.530 11.882 -2.617 1.00 90.44 274 GLY A C 1
ATOM 2147 O O . GLY A 1 274 ? 8.693 11.411 -1.483 1.00 90.44 274 GLY A O 1
ATOM 2148 N N . LEU A 1 275 ? 8.526 11.125 -3.706 1.00 91.25 275 LEU A N 1
ATOM 2149 C CA . LEU A 1 275 ? 8.728 9.684 -3.658 1.00 91.25 275 LEU A CA 1
ATOM 2150 C C . LEU A 1 275 ? 10.180 9.339 -3.929 1.00 91.25 275 LEU A C 1
ATOM 2152 O O . LEU A 1 275 ? 10.803 9.898 -4.830 1.00 91.25 275 LEU A O 1
ATOM 2156 N N . ALA A 1 276 ? 10.677 8.371 -3.180 1.00 88.62 276 ALA A N 1
ATOM 2157 C CA . ALA A 1 276 ? 11.891 7.665 -3.518 1.00 88.62 276 ALA A CA 1
ATOM 2158 C C . ALA A 1 276 ? 11.553 6.245 -3.939 1.00 88.62 276 ALA A C 1
ATOM 2160 O O . ALA A 1 276 ? 10.632 5.627 -3.402 1.00 88.62 276 ALA A O 1
ATOM 2161 N N . ASP A 1 277 ? 12.309 5.721 -4.896 1.00 83.50 277 ASP A N 1
ATOM 2162 C CA . ASP A 1 277 ? 12.106 4.349 -5.352 1.00 83.50 277 ASP A CA 1
ATOM 2163 C C . ASP A 1 277 ? 12.447 3.340 -4.258 1.00 83.50 277 ASP A C 1
ATOM 2165 O O . ASP A 1 277 ? 11.813 2.292 -4.184 1.00 83.50 277 ASP A O 1
ATOM 2169 N N . ARG A 1 278 ? 13.440 3.652 -3.411 1.00 77.12 278 ARG A N 1
ATOM 2170 C CA . ARG A 1 278 ? 14.033 2.717 -2.443 1.00 77.12 278 ARG A CA 1
ATOM 2171 C C . ARG A 1 278 ? 14.645 3.424 -1.246 1.00 77.12 278 ARG A C 1
ATOM 2173 O O . ARG A 1 278 ? 14.894 4.627 -1.290 1.00 77.12 278 ARG A O 1
ATOM 2180 N N . MET A 1 279 ? 14.964 2.649 -0.212 1.00 82.44 279 MET A N 1
ATOM 2181 C CA . MET A 1 279 ? 15.619 3.137 0.997 1.00 82.44 279 MET A CA 1
ATOM 2182 C C . MET A 1 279 ? 17.145 2.937 0.935 1.00 82.44 279 MET A C 1
ATOM 2184 O O . MET A 1 279 ? 17.606 1.809 0.745 1.00 82.44 279 MET A O 1
ATOM 2188 N N . PRO A 1 280 ? 17.967 3.986 1.120 1.00 74.56 280 PRO A N 1
ATOM 2189 C CA . PRO A 1 280 ? 19.418 3.854 1.055 1.00 74.56 280 PRO A CA 1
ATOM 2190 C C . PRO A 1 280 ? 19.966 3.031 2.230 1.00 74.56 280 PRO A C 1
ATOM 2192 O O . PRO A 1 280 ? 19.626 3.260 3.389 1.00 74.56 280 PRO A O 1
ATOM 2195 N N . THR A 1 281 ? 20.904 2.124 1.940 1.00 65.19 281 THR A N 1
ATOM 2196 C CA . THR A 1 281 ? 21.581 1.217 2.896 1.00 65.19 281 THR A CA 1
ATOM 2197 C C . THR A 1 281 ? 22.269 1.952 4.060 1.00 65.19 281 THR A C 1
ATOM 2199 O O . THR A 1 281 ? 22.527 1.361 5.105 1.00 65.19 281 THR A O 1
ATOM 2202 N N . GLY A 1 282 ? 22.592 3.237 3.879 1.00 61.75 282 GLY A N 1
ATOM 2203 C CA . GLY A 1 282 ? 23.242 4.076 4.883 1.00 61.75 282 GLY A CA 1
ATOM 2204 C C . GLY A 1 282 ? 22.297 4.868 5.785 1.00 61.75 282 GLY A C 1
ATOM 2205 O O . GLY A 1 282 ? 22.780 5.392 6.780 1.00 61.75 282 GLY A O 1
ATOM 2206 N N . LEU A 1 283 ? 20.992 4.956 5.486 1.00 64.88 283 LEU A N 1
ATOM 2207 C CA . LEU A 1 283 ? 20.014 5.834 6.175 1.00 64.88 283 LEU A CA 1
ATOM 2208 C C . LEU A 1 283 ? 20.221 7.343 5.948 1.00 64.88 283 LEU A C 1
ATOM 2210 O O . LEU A 1 283 ? 19.572 8.172 6.591 1.00 64.88 283 LEU A O 1
ATOM 2214 N N . TRP A 1 284 ? 21.141 7.698 5.055 1.00 63.94 284 TRP A N 1
ATOM 2215 C CA . TRP A 1 284 ? 21.475 9.065 4.656 1.00 63.94 284 TRP A CA 1
ATOM 2216 C C . TRP A 1 284 ? 21.300 9.203 3.144 1.00 63.94 284 TRP A C 1
ATOM 2218 O O . TRP A 1 284 ? 21.145 8.202 2.446 1.00 63.94 284 TRP A O 1
ATOM 2228 N N . ASP A 1 285 ? 21.357 10.441 2.657 1.00 71.88 285 ASP A N 1
ATOM 2229 C CA . ASP A 1 285 ? 21.288 10.772 1.231 1.00 71.88 285 ASP A CA 1
ATOM 2230 C C . ASP A 1 285 ? 19.992 10.313 0.565 1.00 71.88 285 ASP A C 1
ATOM 2232 O O . ASP A 1 285 ? 19.977 9.779 -0.540 1.00 71.88 285 ASP A O 1
ATOM 2236 N N . MET A 1 286 ? 18.872 10.543 1.254 1.00 79.19 286 MET A N 1
ATOM 2237 C CA . MET A 1 286 ? 17.573 10.209 0.699 1.00 79.19 286 MET A CA 1
ATOM 2238 C C . MET A 1 286 ? 17.229 11.145 -0.479 1.00 79.19 286 MET A C 1
ATOM 2240 O O . MET A 1 286 ? 17.085 12.357 -0.295 1.00 79.19 286 MET A O 1
ATOM 2244 N N . GLU A 1 287 ? 17.120 10.587 -1.685 1.00 81.00 287 GLU A N 1
ATOM 2245 C CA . GLU A 1 287 ? 16.746 11.293 -2.914 1.00 81.00 287 GLU A CA 1
ATOM 2246 C C . GLU A 1 287 ? 15.266 11.082 -3.242 1.00 81.00 287 GLU A C 1
ATOM 2248 O O . GLU A 1 287 ? 14.832 9.973 -3.554 1.00 81.00 287 GLU A O 1
ATOM 2253 N N . VAL A 1 288 ? 14.486 12.162 -3.190 1.00 86.00 288 VAL A N 1
ATOM 2254 C CA . VAL A 1 288 ? 13.044 12.135 -3.460 1.00 86.00 288 VAL A CA 1
ATOM 2255 C C . VAL A 1 288 ? 12.687 13.012 -4.642 1.00 86.00 288 VAL A C 1
ATOM 2257 O O . VAL A 1 288 ? 13.207 14.118 -4.791 1.00 86.00 288 VAL A O 1
ATOM 2260 N N . GLU A 1 289 ? 11.722 12.557 -5.434 1.00 86.50 289 GLU A N 1
ATOM 2261 C CA . GLU A 1 289 ? 11.187 13.320 -6.552 1.00 86.50 289 GLU A CA 1
ATOM 2262 C C . GLU A 1 289 ? 9.669 13.519 -6.443 1.00 86.50 289 GLU A C 1
ATOM 2264 O O . GLU A 1 289 ? 8.938 12.574 -6.138 1.00 86.50 289 GLU A O 1
ATOM 2269 N N . PRO A 1 290 ? 9.163 14.743 -6.686 1.00 86.00 290 PRO A N 1
ATOM 2270 C CA . PRO A 1 290 ? 9.915 15.995 -6.746 1.00 86.00 290 PRO A CA 1
ATOM 2271 C C . PRO A 1 290 ? 10.460 16.388 -5.363 1.00 86.00 290 PRO A C 1
ATOM 2273 O O . PRO A 1 290 ? 9.841 16.117 -4.331 1.00 86.00 290 PRO A O 1
ATOM 2276 N N . ALA A 1 291 ? 11.580 17.107 -5.340 1.00 83.56 291 ALA A N 1
ATOM 2277 C CA . ALA A 1 291 ? 12.048 17.779 -4.131 1.00 83.56 291 ALA A CA 1
ATOM 2278 C C . ALA A 1 291 ? 11.014 18.822 -3.666 1.00 83.56 291 ALA A C 1
ATOM 2280 O O . ALA A 1 291 ? 10.709 19.781 -4.383 1.00 83.56 291 ALA A O 1
ATOM 2281 N N . ARG A 1 292 ? 10.482 18.655 -2.452 1.00 83.12 292 ARG A N 1
ATOM 2282 C CA . ARG A 1 292 ? 9.491 19.567 -1.858 1.00 83.12 292 ARG A CA 1
ATOM 2283 C C . ARG A 1 292 ? 10.163 20.430 -0.795 1.00 83.12 292 ARG A C 1
ATOM 2285 O O . ARG A 1 292 ? 11.046 19.975 -0.074 1.00 83.12 292 ARG A O 1
ATOM 2292 N N . TYR A 1 293 ? 9.773 21.701 -0.714 1.00 77.12 293 TYR A N 1
ATOM 2293 C CA . TYR A 1 293 ? 10.278 22.650 0.291 1.00 77.12 293 TYR A CA 1
ATOM 2294 C C . TYR A 1 293 ? 11.806 22.820 0.356 1.00 77.12 293 TYR A C 1
ATOM 2296 O O . TYR A 1 293 ? 12.353 23.149 1.406 1.00 77.12 293 TYR A O 1
ATOM 2304 N N . GLY A 1 294 ? 12.504 22.630 -0.769 1.00 68.81 294 GLY A N 1
ATOM 2305 C CA . GLY A 1 294 ? 13.967 22.739 -0.831 1.00 68.81 294 GLY A CA 1
ATOM 2306 C C . GLY A 1 294 ? 14.708 21.561 -0.189 1.00 68.81 294 GLY A C 1
ATOM 2307 O O . GLY A 1 294 ? 15.928 21.616 -0.059 1.00 68.81 294 GLY A O 1
ATOM 2308 N N . VAL A 1 295 ? 13.987 20.501 0.188 1.00 67.38 295 VAL A N 1
ATOM 2309 C CA . VAL A 1 295 ? 14.553 19.237 0.658 1.00 67.38 295 VAL A CA 1
ATOM 2310 C C . VAL A 1 295 ? 14.777 18.346 -0.567 1.00 67.38 295 VAL A C 1
ATOM 2312 O O . VAL A 1 295 ? 13.835 17.743 -1.075 1.00 67.38 295 VAL A O 1
ATOM 2315 N N . GLY A 1 296 ? 16.004 18.358 -1.099 1.00 58.78 296 GLY A N 1
ATOM 2316 C CA . GLY A 1 296 ? 16.384 17.603 -2.303 1.00 58.78 296 GLY A CA 1
ATOM 2317 C C . GLY A 1 296 ? 17.149 16.312 -2.008 1.00 58.78 296 GLY A C 1
ATOM 2318 O O . GLY A 1 296 ? 16.693 15.238 -2.375 1.00 58.78 296 GLY A O 1
ATOM 2319 N N . ALA A 1 297 ? 18.292 16.416 -1.325 1.00 61.69 297 ALA A N 1
ATOM 2320 C CA . ALA A 1 297 ? 19.160 15.288 -0.977 1.00 61.69 297 ALA A CA 1
ATOM 2321 C C . ALA A 1 297 ? 19.856 15.536 0.375 1.00 61.69 297 ALA A C 1
ATOM 2323 O O . ALA A 1 297 ? 19.924 16.681 0.834 1.00 61.69 297 ALA A O 1
ATOM 2324 N N . GLY A 1 298 ? 20.376 14.478 1.006 1.00 61.12 298 GLY A N 1
ATOM 2325 C CA . GLY A 1 298 ? 21.252 14.580 2.187 1.00 61.12 298 GLY A CA 1
ATOM 2326 C C . GLY A 1 298 ? 20.561 14.630 3.554 1.00 61.12 298 GLY A C 1
ATOM 2327 O O . GLY A 1 298 ? 21.196 14.973 4.549 1.00 61.12 298 GLY A O 1
ATOM 2328 N N . TRP A 1 299 ? 19.269 14.308 3.626 1.00 71.00 299 TRP A N 1
ATOM 2329 C CA . TRP A 1 299 ? 18.528 14.164 4.884 1.00 71.00 299 TRP A CA 1
ATOM 2330 C C . TRP A 1 299 ? 18.347 12.684 5.242 1.00 71.00 299 TRP A C 1
ATOM 2332 O O . TRP A 1 299 ? 18.593 11.796 4.422 1.00 71.00 299 TRP A O 1
ATOM 2342 N N . GLN A 1 300 ? 17.956 12.424 6.490 1.00 74.75 300 GLN A N 1
ATOM 2343 C CA . GLN A 1 300 ? 17.855 11.074 7.039 1.00 74.75 300 GLN A CA 1
ATOM 2344 C C . GLN A 1 300 ? 16.423 10.587 7.131 1.00 74.75 300 GLN A C 1
ATOM 2346 O O . GLN A 1 300 ? 15.518 11.355 7.456 1.00 74.75 300 GLN A O 1
ATOM 2351 N N . SER A 1 301 ? 16.232 9.281 6.991 1.00 72.25 301 SER A N 1
ATOM 2352 C CA . SER A 1 301 ? 14.984 8.636 7.373 1.00 72.25 301 SER A CA 1
ATOM 2353 C C . SER A 1 301 ? 15.262 7.394 8.199 1.00 72.25 301 SER A C 1
ATOM 2355 O O . SER A 1 301 ? 16.148 6.614 7.857 1.00 72.25 301 SER A O 1
ATOM 2357 N N . GLN A 1 302 ? 14.540 7.265 9.313 1.00 76.25 302 GLN A N 1
ATOM 2358 C CA . GLN A 1 302 ? 14.704 6.167 10.262 1.00 76.25 302 GLN A CA 1
ATOM 2359 C C . GLN A 1 302 ? 13.380 5.836 10.939 1.00 76.25 302 GLN A C 1
ATOM 2361 O O . GLN A 1 302 ? 12.598 6.727 11.289 1.00 76.25 302 GLN A O 1
ATOM 2366 N N . SER A 1 303 ? 13.187 4.543 11.165 1.00 66.31 303 SER A N 1
ATOM 2367 C CA . SER A 1 303 ? 11.968 3.951 11.730 1.00 66.31 303 SER A CA 1
ATOM 2368 C C . SER A 1 303 ? 12.131 3.595 13.210 1.00 66.31 303 SER A C 1
ATOM 2370 O O . SER A 1 303 ? 11.160 3.553 13.965 1.00 66.31 303 SER A O 1
ATOM 2372 N N . ALA A 1 304 ? 13.368 3.348 13.649 1.00 62.28 304 ALA A N 1
ATOM 2373 C CA . ALA A 1 304 ? 13.698 3.011 15.028 1.00 62.28 304 ALA A CA 1
ATOM 2374 C C . ALA A 1 304 ? 15.003 3.687 15.466 1.00 62.28 304 ALA A C 1
ATOM 2376 O O . ALA A 1 304 ? 15.990 3.706 14.735 1.00 62.28 304 ALA A O 1
ATOM 2377 N N . PHE A 1 305 ? 15.015 4.217 16.692 1.00 63.00 305 PHE A N 1
ATOM 2378 C CA . PHE A 1 305 ? 16.181 4.873 17.283 1.00 63.00 305 PHE A CA 1
ATOM 2379 C C . PHE A 1 305 ? 16.750 3.984 18.389 1.00 63.00 305 PHE A C 1
ATOM 2381 O O . PHE A 1 305 ? 16.205 3.908 19.486 1.00 63.00 305 PHE A O 1
ATOM 2388 N N . TYR A 1 306 ? 17.854 3.297 18.090 1.00 56.72 306 TYR A N 1
ATOM 2389 C CA . TYR A 1 306 ? 18.541 2.403 19.037 1.00 56.72 306 TYR A CA 1
ATOM 2390 C C . TYR A 1 306 ? 19.614 3.112 19.882 1.00 56.72 306 TYR A C 1
ATOM 2392 O O . TYR A 1 306 ? 20.241 2.498 20.744 1.00 56.72 306 TYR A O 1
ATOM 2400 N N . ILE A 1 307 ? 19.848 4.401 19.627 1.00 62.12 307 ILE A N 1
ATOM 2401 C CA . ILE A 1 307 ? 20.829 5.247 20.314 1.00 62.12 307 ILE A CA 1
ATOM 2402 C C . ILE A 1 307 ? 20.091 6.476 20.860 1.00 62.12 307 ILE A C 1
ATOM 2404 O O . ILE A 1 307 ? 19.062 6.872 20.314 1.00 62.12 307 ILE A O 1
ATOM 2408 N N . GLU A 1 308 ? 20.596 7.068 21.948 1.00 70.94 308 GLU A N 1
ATOM 2409 C CA . GLU A 1 308 ? 20.106 8.358 22.446 1.00 70.94 308 GLU A CA 1
ATOM 2410 C C . GLU A 1 308 ? 20.063 9.387 21.307 1.00 70.94 308 GLU A C 1
ATOM 2412 O O . GLU A 1 308 ? 21.085 9.670 20.685 1.00 70.94 308 GLU A O 1
ATOM 2417 N N . THR A 1 309 ? 18.874 9.933 21.047 1.00 81.62 309 THR A N 1
ATOM 2418 C CA . THR A 1 309 ? 18.642 10.965 20.033 1.00 81.62 309 THR A CA 1
ATOM 2419 C C . THR A 1 309 ? 18.055 12.216 20.673 1.00 81.62 309 THR A C 1
ATOM 2421 O O . THR A 1 309 ? 17.458 12.172 21.752 1.00 81.62 309 THR A O 1
ATOM 2424 N N . THR A 1 310 ? 18.234 13.355 20.016 1.00 85.25 310 THR A N 1
ATOM 2425 C CA . THR A 1 310 ? 17.699 14.644 20.449 1.00 85.25 310 THR A CA 1
ATOM 2426 C C . THR A 1 310 ? 16.492 15.059 19.612 1.00 85.25 310 THR A C 1
ATOM 2428 O O . THR A 1 310 ? 16.325 14.661 18.462 1.00 85.25 310 THR A O 1
ATOM 2431 N N . GLN A 1 311 ? 15.658 15.950 20.155 1.00 87.38 311 GLN A N 1
ATOM 2432 C CA . GLN A 1 311 ? 14.543 16.521 19.393 1.00 87.38 311 GLN A CA 1
ATOM 2433 C C . GLN A 1 311 ? 15.016 17.273 18.134 1.00 87.38 311 GLN A C 1
ATOM 2435 O O . GLN A 1 311 ? 14.279 17.366 17.157 1.00 87.38 311 GLN A O 1
ATOM 2440 N N . GLU A 1 312 ? 16.222 17.846 18.150 1.00 85.62 312 GLU A N 1
ATOM 2441 C CA . GLU A 1 312 ? 16.787 18.566 17.003 1.00 85.62 312 GLU A CA 1
ATOM 2442 C C . GLU A 1 312 ? 17.108 17.626 15.840 1.00 85.62 312 GLU A C 1
ATOM 2444 O O . GLU A 1 312 ? 16.786 17.964 14.702 1.00 85.62 312 GLU A O 1
ATOM 2449 N N . GLU A 1 313 ? 17.647 16.441 16.133 1.00 84.75 313 GLU A N 1
ATOM 2450 C CA . GLU A 1 313 ? 17.875 15.373 15.153 1.00 84.75 313 GLU A CA 1
ATOM 2451 C C . GLU A 1 313 ? 16.544 14.824 14.627 1.00 84.75 313 GLU A C 1
ATOM 2453 O O . GLU A 1 313 ? 16.334 14.782 13.420 1.00 84.75 313 GLU A O 1
ATOM 2458 N N . LEU A 1 314 ? 15.583 14.527 15.509 1.00 86.25 314 LEU A N 1
ATOM 2459 C CA . LEU A 1 314 ? 14.258 14.027 15.111 1.00 86.25 314 LEU A CA 1
ATOM 2460 C C . LEU A 1 314 ? 13.492 14.981 14.185 1.00 86.25 314 LEU A C 1
ATOM 2462 O O . LEU A 1 314 ? 12.744 14.532 13.317 1.00 86.25 314 LEU A O 1
ATOM 2466 N N . ASN A 1 315 ? 13.700 16.293 14.333 1.00 86.25 315 ASN A N 1
ATOM 2467 C CA . ASN A 1 315 ? 13.125 17.297 13.433 1.00 86.25 315 ASN A CA 1
ATOM 2468 C C . ASN A 1 315 ? 13.704 17.235 12.008 1.00 86.25 315 ASN A C 1
ATOM 2470 O O . ASN A 1 315 ? 13.081 17.767 11.091 1.00 86.25 315 ASN A O 1
ATOM 2474 N N . GLN A 1 316 ? 14.895 16.655 11.836 1.00 83.81 316 GLN A N 1
ATOM 2475 C CA . GLN A 1 316 ? 15.579 16.477 10.551 1.00 83.81 316 GLN A CA 1
ATOM 2476 C C . GLN A 1 316 ? 15.432 15.050 10.001 1.00 83.81 316 GLN A C 1
ATOM 2478 O O . GLN A 1 316 ? 15.746 14.818 8.834 1.00 83.81 316 GLN A O 1
ATOM 2483 N N . THR A 1 317 ? 14.928 14.117 10.813 1.00 86.94 317 THR A N 1
ATOM 2484 C CA . THR A 1 317 ? 14.736 12.718 10.427 1.00 86.94 317 THR A CA 1
ATOM 2485 C C . THR A 1 317 ? 13.294 12.439 10.028 1.00 86.94 317 THR A C 1
ATOM 2487 O O . THR A 1 317 ? 12.375 12.533 10.850 1.00 86.94 317 THR A O 1
ATOM 2490 N N . GLY A 1 318 ? 13.103 12.035 8.775 1.00 89.00 318 GLY A N 1
ATOM 2491 C CA . GLY A 1 318 ? 11.798 11.698 8.219 1.00 89.00 318 GLY A CA 1
ATOM 2492 C C . GLY A 1 318 ? 11.268 10.366 8.727 1.00 89.00 318 GLY A C 1
ATOM 2493 O O . GLY A 1 318 ? 12.028 9.409 8.863 1.00 89.00 318 GLY A O 1
ATOM 2494 N N . LEU A 1 319 ? 9.959 10.316 8.976 1.00 92.25 319 LEU A N 1
ATOM 2495 C CA . LEU A 1 319 ? 9.212 9.105 9.328 1.00 92.25 319 LEU A CA 1
ATOM 2496 C C . LEU A 1 319 ? 8.852 8.332 8.046 1.00 92.25 319 LEU A C 1
ATOM 2498 O O . LEU A 1 319 ? 7.977 8.823 7.326 1.00 92.25 319 LEU A O 1
ATOM 2502 N N . PRO A 1 320 ? 9.471 7.175 7.745 1.00 93.06 320 PRO A N 1
ATOM 2503 C CA . PRO A 1 320 ? 9.269 6.485 6.475 1.00 93.06 320 PRO A CA 1
ATOM 2504 C C . PRO A 1 320 ? 8.029 5.589 6.464 1.00 93.06 320 PRO A C 1
ATOM 2506 O O . PRO A 1 320 ? 7.711 4.893 7.431 1.00 93.06 320 PRO A O 1
ATOM 2509 N N . PHE A 1 321 ? 7.348 5.542 5.323 1.00 95.81 321 PHE A N 1
ATOM 2510 C CA . PHE A 1 321 ? 6.249 4.619 5.056 1.00 95.81 321 PHE A CA 1
ATOM 2511 C C . PHE A 1 321 ? 6.054 4.391 3.554 1.00 95.81 321 PHE A C 1
ATOM 2513 O O . PHE A 1 321 ? 6.435 5.213 2.722 1.00 95.81 321 PHE A O 1
ATOM 2520 N N . HIS A 1 322 ? 5.392 3.288 3.199 1.00 95.69 322 HIS A N 1
ATOM 2521 C CA . HIS A 1 322 ? 4.885 3.108 1.839 1.00 95.69 322 HIS A CA 1
ATOM 2522 C C . HIS A 1 322 ? 3.702 4.056 1.598 1.00 95.69 322 HIS A C 1
ATOM 2524 O O . HIS A 1 322 ? 2.796 4.100 2.444 1.00 95.69 322 HIS A O 1
ATOM 2530 N N . PRO A 1 323 ? 3.614 4.728 0.436 1.00 96.00 323 PRO A N 1
ATOM 2531 C CA . PRO A 1 323 ? 2.464 5.563 0.105 1.00 96.00 323 PRO A CA 1
ATOM 2532 C C . PRO A 1 323 ? 1.125 4.828 0.255 1.00 96.00 323 PRO A C 1
ATOM 2534 O O . PRO A 1 323 ? 0.182 5.315 0.870 1.00 96.00 323 PRO A O 1
ATOM 2537 N N . THR A 1 324 ? 1.046 3.581 -0.206 1.00 96.75 324 THR A N 1
ATOM 2538 C CA . THR A 1 324 ? -0.169 2.755 -0.101 1.00 96.75 324 THR A CA 1
ATOM 2539 C C . THR A 1 324 ? -0.546 2.402 1.343 1.00 96.75 324 THR A C 1
ATOM 2541 O O . THR A 1 324 ? -1.729 2.253 1.644 1.00 96.75 324 THR A O 1
ATOM 2544 N N . CYS A 1 325 ? 0.420 2.320 2.266 1.00 97.88 325 CYS A N 1
ATOM 2545 C CA . CYS A 1 325 ? 0.141 2.163 3.698 1.00 97.88 325 CYS A CA 1
ATOM 2546 C C . CYS A 1 325 ? -0.416 3.458 4.303 1.00 97.88 325 CYS A C 1
ATOM 2548 O O . CYS A 1 325 ? -1.324 3.415 5.133 1.00 97.88 325 CYS A O 1
ATOM 2550 N N . PHE A 1 326 ? 0.096 4.611 3.864 1.00 97.62 326 PHE A N 1
ATOM 2551 C CA . PHE A 1 326 ? -0.397 5.911 4.309 1.00 97.62 326 PHE A CA 1
ATOM 2552 C C . PHE A 1 326 ? -1.810 6.213 3.793 1.00 97.62 326 PHE A C 1
ATOM 2554 O O . PHE A 1 326 ? -2.605 6.797 4.524 1.00 97.62 326 PHE A O 1
ATOM 2561 N N . GLU A 1 327 ? -2.186 5.732 2.603 1.00 96.94 327 GLU A N 1
ATOM 2562 C CA . GLU A 1 327 ? -3.581 5.783 2.130 1.00 96.94 327 GLU A CA 1
ATOM 2563 C C . GLU A 1 327 ? -4.535 5.076 3.107 1.00 96.94 327 GLU A C 1
ATOM 2565 O O . GLU A 1 327 ? -5.584 5.613 3.463 1.00 96.94 327 GLU A O 1
ATOM 2570 N N . ILE A 1 328 ? -4.150 3.903 3.621 1.00 97.75 328 ILE A N 1
ATOM 2571 C CA . ILE A 1 328 ? -4.955 3.170 4.611 1.00 97.75 328 ILE A CA 1
ATOM 2572 C C . ILE A 1 328 ? -5.069 3.976 5.911 1.00 97.75 328 ILE A C 1
ATOM 2574 O O . ILE A 1 328 ? -6.161 4.080 6.475 1.00 97.75 328 ILE A O 1
ATOM 2578 N N . PHE A 1 329 ? -3.976 4.609 6.352 1.00 97.62 329 PHE A N 1
ATOM 2579 C CA . PHE A 1 329 ? -3.999 5.540 7.482 1.00 97.62 329 PHE A CA 1
ATOM 2580 C C . PHE A 1 329 ? -4.943 6.725 7.244 1.00 97.62 329 PHE A C 1
ATOM 2582 O O . PHE A 1 329 ? -5.708 7.075 8.144 1.00 97.62 329 PHE A O 1
ATOM 2589 N N . ILE A 1 330 ? -4.952 7.314 6.044 1.00 96.56 330 ILE A N 1
ATOM 2590 C CA . ILE A 1 330 ? -5.867 8.402 5.674 1.00 96.56 330 ILE A CA 1
ATOM 2591 C C . ILE A 1 330 ? -7.325 7.935 5.769 1.00 96.56 330 ILE A C 1
ATOM 2593 O O . ILE A 1 330 ? -8.135 8.620 6.400 1.00 96.56 330 ILE A O 1
ATOM 2597 N N . GLN A 1 331 ? -7.667 6.789 5.169 1.00 96.50 331 GLN A N 1
ATOM 2598 C CA . GLN A 1 331 ? -9.037 6.258 5.171 1.00 96.50 331 GLN A CA 1
ATOM 2599 C C . GLN A 1 331 ? -9.520 5.967 6.596 1.00 96.50 331 GLN A C 1
ATOM 2601 O O . GLN A 1 331 ? -10.595 6.422 6.996 1.00 96.50 331 GLN A O 1
ATOM 2606 N N . ALA A 1 332 ? -8.704 5.281 7.398 1.00 96.12 332 ALA A N 1
ATOM 2607 C CA . ALA A 1 332 ? -9.041 4.971 8.783 1.00 96.12 332 ALA A CA 1
ATOM 2608 C C . ALA A 1 332 ? -9.130 6.233 9.659 1.00 96.12 332 ALA A C 1
ATOM 2610 O O . ALA A 1 332 ? -10.075 6.382 10.434 1.00 96.12 332 ALA A O 1
ATOM 2611 N N . SER A 1 333 ? -8.206 7.187 9.498 1.00 95.81 333 SER A N 1
ATOM 2612 C CA . SER A 1 333 ? -8.208 8.442 10.262 1.00 95.81 333 SER A CA 1
ATOM 2613 C C . SER A 1 333 ? -9.439 9.289 9.950 1.00 95.81 333 SER A C 1
ATOM 2615 O O . SER A 1 333 ? -10.102 9.780 10.862 1.00 95.81 333 SER A O 1
ATOM 2617 N N . LYS A 1 334 ? -9.818 9.418 8.671 1.00 94.38 334 LYS A N 1
ATOM 2618 C CA . LYS A 1 334 ? -11.064 10.097 8.280 1.00 94.38 334 LYS A CA 1
ATOM 2619 C C . LYS A 1 334 ? -12.289 9.423 8.903 1.00 94.38 334 LYS A C 1
ATOM 2621 O O . LYS A 1 334 ? -13.183 10.124 9.366 1.00 94.38 334 LYS A O 1
ATOM 2626 N N . GLN A 1 335 ? -12.315 8.093 8.945 1.00 93.12 335 GLN A N 1
ATOM 2627 C CA . GLN A 1 335 ? -13.444 7.337 9.481 1.00 93.12 335 GLN A CA 1
ATOM 2628 C C . GLN A 1 335 ? -13.573 7.442 11.006 1.00 93.12 335 GLN A C 1
ATOM 2630 O O . GLN A 1 335 ? -14.680 7.600 11.517 1.00 93.12 335 GLN A O 1
ATOM 2635 N N . ILE A 1 336 ? -12.459 7.339 11.735 1.00 93.19 336 ILE A N 1
ATOM 2636 C CA . ILE A 1 336 ? -12.457 7.218 13.201 1.00 93.19 336 ILE A CA 1
ATOM 2637 C C . ILE A 1 336 ? -12.264 8.580 13.882 1.00 93.19 336 ILE A C 1
ATOM 2639 O O . ILE A 1 336 ? -12.930 8.879 14.872 1.00 93.19 336 ILE A O 1
ATOM 2643 N N . LEU A 1 337 ? -11.373 9.425 13.354 1.00 93.56 337 LEU A N 1
ATOM 2644 C CA . LEU A 1 337 ? -11.036 10.738 13.922 1.00 93.56 337 LEU A CA 1
ATOM 2645 C C . LEU A 1 337 ? -11.770 11.898 13.234 1.00 93.56 337 LEU A C 1
ATOM 2647 O O . LEU A 1 337 ? -11.770 13.015 13.751 1.00 93.56 337 LEU A O 1
ATOM 2651 N N . GLY A 1 338 ? -12.346 11.673 12.049 1.00 93.75 338 GLY A N 1
ATOM 2652 C CA . GLY A 1 338 ? -12.942 12.726 11.218 1.00 93.75 338 GLY A CA 1
ATOM 2653 C C . GLY A 1 338 ? -11.922 13.625 10.507 1.00 93.75 338 GLY A C 1
ATOM 2654 O O . GLY A 1 338 ? -12.311 14.516 9.754 1.00 93.75 338 GLY A O 1
ATOM 2655 N N . ARG A 1 339 ? -10.619 13.414 10.733 1.00 93.94 339 ARG A N 1
ATOM 2656 C CA . ARG A 1 339 ? -9.507 14.173 10.142 1.00 93.94 339 ARG A CA 1
ATOM 2657 C C . ARG A 1 339 ? -8.240 13.323 10.096 1.00 93.94 339 ARG A C 1
ATOM 2659 O O . ARG A 1 339 ? -8.123 12.357 10.840 1.00 93.94 339 ARG A O 1
ATOM 2666 N N . VAL A 1 340 ? -7.282 13.716 9.264 1.00 95.50 340 VAL A N 1
ATOM 2667 C CA . VAL A 1 340 ? -5.938 13.121 9.239 1.00 95.50 340 VAL A CA 1
ATOM 2668 C C . VAL A 1 340 ? -5.037 13.947 10.161 1.00 95.50 340 VAL A C 1
ATOM 2670 O O . VAL A 1 340 ? -4.889 15.146 9.938 1.00 95.50 340 VAL A O 1
ATOM 2673 N N . ASP A 1 341 ? -4.485 13.337 11.213 1.00 94.88 341 ASP A N 1
ATOM 2674 C CA . ASP A 1 341 ? -3.638 14.009 12.215 1.00 94.88 341 ASP A CA 1
ATOM 2675 C C . ASP A 1 341 ? -2.179 13.549 12.086 1.00 94.88 341 ASP A C 1
ATOM 2677 O O . ASP A 1 341 ? -1.725 12.648 12.793 1.00 94.88 341 ASP A O 1
ATOM 2681 N N . ILE A 1 342 ? -1.454 14.151 11.139 1.00 96.00 342 ILE A N 1
ATOM 2682 C CA . ILE A 1 342 ? -0.036 13.839 10.912 1.00 96.00 342 ILE A CA 1
ATOM 2683 C C . ILE A 1 342 ? 0.882 14.427 11.992 1.00 96.00 342 ILE A C 1
ATOM 2685 O O . ILE A 1 342 ? 1.945 13.866 12.241 1.00 96.00 342 ILE A O 1
ATOM 2689 N N . ASP A 1 343 ? 0.466 15.499 12.678 1.00 94.94 343 ASP A N 1
ATOM 2690 C CA . ASP A 1 343 ? 1.246 16.083 13.775 1.00 94.94 343 ASP A CA 1
ATOM 2691 C C . ASP A 1 343 ? 1.343 15.096 14.943 1.00 94.94 343 ASP A C 1
ATOM 2693 O O . ASP A 1 343 ? 2.438 14.804 15.421 1.00 94.94 343 ASP A O 1
ATOM 2697 N N . ALA A 1 344 ? 0.205 14.533 15.370 1.00 94.88 344 ALA A N 1
ATOM 2698 C CA . ALA A 1 344 ? 0.182 13.547 16.449 1.00 94.88 344 ALA A CA 1
ATOM 2699 C C . ALA A 1 344 ? 0.959 12.279 16.073 1.00 94.88 344 ALA A C 1
ATOM 2701 O O . ALA A 1 344 ? 1.671 11.731 16.910 1.00 94.88 344 ALA A O 1
ATOM 2702 N N . LEU A 1 345 ? 0.865 11.836 14.813 1.00 95.56 345 LEU A N 1
ATOM 2703 C CA . LEU A 1 345 ? 1.609 10.677 14.318 1.00 95.56 345 LEU A CA 1
ATOM 2704 C C . LEU A 1 345 ? 3.124 10.845 14.515 1.00 95.56 345 LEU A C 1
ATOM 2706 O O . LEU A 1 345 ? 3.777 9.962 15.075 1.00 95.56 345 LEU A O 1
ATOM 2710 N N . VAL A 1 346 ? 3.684 11.987 14.099 1.00 93.69 346 VAL A N 1
ATOM 2711 C CA . VAL A 1 346 ? 5.124 12.242 14.252 1.00 93.69 346 VAL A CA 1
ATOM 2712 C C . VAL A 1 346 ? 5.497 12.486 15.715 1.00 93.69 346 VAL A C 1
ATOM 2714 O O . VAL A 1 346 ? 6.517 11.981 16.172 1.00 93.69 346 VAL A O 1
ATOM 2717 N N . GLN A 1 347 ? 4.659 13.176 16.490 1.00 92.81 347 GLN A N 1
ATOM 2718 C CA . GLN A 1 347 ? 4.905 13.397 17.922 1.00 92.81 347 GLN A CA 1
ATOM 2719 C C . GLN A 1 347 ? 4.919 12.095 18.733 1.00 92.81 347 GLN A C 1
ATOM 2721 O O . GLN A 1 347 ? 5.699 11.966 19.677 1.00 92.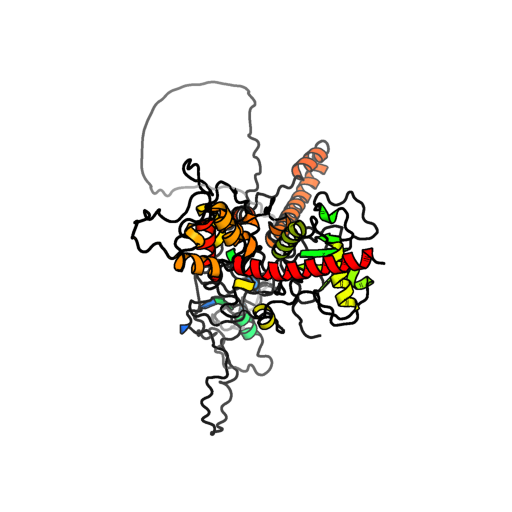81 347 GLN A O 1
ATOM 2726 N N . ILE A 1 348 ? 4.093 11.114 18.363 1.00 93.25 348 ILE A N 1
ATOM 2727 C CA . ILE A 1 348 ? 4.120 9.770 18.948 1.00 93.25 348 ILE A CA 1
ATOM 2728 C C . ILE A 1 348 ? 5.445 9.077 18.627 1.00 93.25 348 ILE A C 1
ATOM 2730 O O . ILE A 1 348 ? 6.056 8.512 19.536 1.00 93.25 348 ILE A O 1
ATOM 2734 N N . ARG A 1 349 ? 5.931 9.168 17.378 1.00 91.00 349 ARG A N 1
ATOM 2735 C CA . ARG A 1 349 ? 7.268 8.669 17.016 1.00 91.00 349 ARG A CA 1
ATOM 2736 C C . ARG A 1 349 ? 8.353 9.348 17.838 1.00 91.00 349 ARG A C 1
ATOM 2738 O O . ARG A 1 349 ? 9.187 8.659 18.414 1.00 91.00 349 ARG A O 1
ATOM 2745 N N . ASP A 1 350 ? 8.335 10.675 17.921 1.00 91.50 350 ASP A N 1
ATOM 2746 C CA . ASP A 1 350 ? 9.341 11.442 18.657 1.00 91.50 350 ASP A CA 1
ATOM 2747 C C . ASP A 1 350 ? 9.346 11.055 20.142 1.00 91.50 350 ASP A C 1
ATOM 2749 O O . ASP A 1 350 ? 10.403 10.814 20.723 1.00 91.50 350 ASP A O 1
ATOM 2753 N N . ARG A 1 351 ? 8.161 10.923 20.756 1.00 90.44 351 ARG A N 1
ATOM 2754 C CA . ARG A 1 351 ? 8.020 10.476 22.148 1.00 90.44 351 ARG A CA 1
ATOM 2755 C C . ARG A 1 351 ? 8.574 9.063 22.336 1.00 90.44 351 ARG A C 1
ATOM 2757 O O . ARG A 1 351 ? 9.295 8.845 23.307 1.00 90.44 351 ARG A O 1
ATOM 2764 N N . ALA A 1 352 ? 8.260 8.132 21.434 1.00 89.44 352 ALA A N 1
ATOM 2765 C CA . ALA A 1 352 ? 8.774 6.764 21.487 1.00 89.44 352 ALA A CA 1
ATOM 2766 C C . ALA A 1 352 ? 10.309 6.744 21.391 1.00 89.44 352 ALA A C 1
ATOM 2768 O O . ALA A 1 352 ? 10.966 6.171 22.257 1.00 89.44 352 ALA A O 1
ATOM 2769 N N . ALA A 1 353 ? 10.882 7.472 20.429 1.00 87.31 353 ALA A N 1
ATOM 2770 C CA . ALA A 1 353 ? 12.326 7.575 20.231 1.00 87.31 353 ALA A CA 1
ATOM 2771 C C . ALA A 1 353 ? 13.053 8.193 21.440 1.00 87.31 353 ALA A C 1
ATOM 2773 O O . ALA A 1 353 ? 14.017 7.621 21.946 1.00 87.31 353 ALA A O 1
ATOM 2774 N N . LEU A 1 354 ? 12.564 9.326 21.960 1.00 88.44 354 LEU A N 1
ATOM 2775 C CA . LEU A 1 354 ? 13.163 10.008 23.116 1.00 88.44 354 LEU A CA 1
ATOM 2776 C C . LEU A 1 354 ? 13.084 9.181 24.406 1.00 88.44 354 LEU A C 1
ATOM 2778 O O . LEU A 1 354 ? 13.932 9.325 25.285 1.00 88.44 354 LEU A O 1
ATOM 2782 N N . GLN A 1 355 ? 12.056 8.343 24.541 1.00 87.62 355 GLN A N 1
ATOM 2783 C CA . GLN A 1 355 ? 11.867 7.465 25.697 1.00 87.62 355 GLN A CA 1
ATOM 2784 C C . GLN A 1 355 ? 12.482 6.074 25.508 1.00 87.62 355 GLN A C 1
ATOM 2786 O O . GLN A 1 355 ? 12.396 5.270 26.432 1.00 87.62 355 GLN A O 1
ATOM 2791 N N . GLN A 1 356 ? 13.086 5.793 24.346 1.00 84.06 356 GLN A N 1
ATOM 2792 C CA . GLN A 1 356 ? 13.585 4.465 23.967 1.00 84.06 356 GLN A CA 1
ATOM 2793 C C . GLN A 1 356 ? 12.507 3.371 24.076 1.00 84.06 356 GLN A C 1
ATOM 2795 O O . GLN A 1 356 ? 12.780 2.238 24.469 1.00 84.06 356 GLN A O 1
ATOM 2800 N N . ASN A 1 357 ? 11.269 3.731 23.739 1.00 86.25 357 ASN A N 1
ATOM 2801 C CA . ASN A 1 357 ? 10.132 2.825 23.663 1.00 86.25 357 ASN A CA 1
ATOM 2802 C C . ASN A 1 357 ? 9.867 2.433 22.207 1.00 86.25 357 ASN A C 1
ATOM 2804 O O . ASN A 1 357 ? 10.209 3.161 21.274 1.00 86.25 357 ASN A O 1
ATOM 2808 N N . GLU A 1 358 ? 9.199 1.300 22.015 1.00 85.75 358 GLU A N 1
ATOM 2809 C CA . GLU A 1 358 ? 8.707 0.902 20.699 1.00 85.75 358 GLU A CA 1
ATOM 2810 C C . GLU A 1 358 ? 7.571 1.829 20.240 1.00 85.75 358 GLU A C 1
ATOM 2812 O O . GLU A 1 358 ? 6.783 2.343 21.041 1.00 85.75 358 GLU A O 1
ATOM 2817 N N . PHE A 1 359 ? 7.486 2.042 18.927 1.00 88.75 359 PHE A N 1
ATOM 2818 C CA . PHE A 1 359 ? 6.338 2.698 18.308 1.00 88.75 359 PHE A CA 1
ATOM 2819 C C . PHE A 1 359 ? 5.063 1.872 18.588 1.00 88.75 359 PHE A C 1
ATOM 2821 O O . PHE A 1 359 ? 5.163 0.647 18.664 1.00 88.75 359 PHE A O 1
ATOM 2828 N N . PRO A 1 360 ? 3.868 2.479 18.756 1.00 91.19 360 PRO A N 1
ATOM 2829 C CA . PRO A 1 360 ? 2.676 1.776 19.242 1.00 91.19 360 PRO A CA 1
ATOM 2830 C C . PRO A 1 360 ? 1.998 0.929 18.153 1.00 91.19 360 PRO A C 1
ATOM 2832 O O . PRO A 1 360 ? 0.816 1.090 17.860 1.00 91.19 360 PRO A O 1
ATOM 2835 N N . VAL A 1 361 ? 2.756 0.024 17.538 1.00 91.88 361 VAL A N 1
ATOM 2836 C CA . VAL A 1 361 ? 2.278 -0.957 16.572 1.00 91.88 361 VAL A CA 1
ATOM 2837 C C . VAL A 1 361 ? 2.886 -2.306 16.914 1.00 91.88 361 VAL A C 1
ATOM 2839 O O . VAL A 1 361 ? 4.088 -2.518 16.801 1.00 91.88 361 VAL A O 1
ATOM 2842 N N . THR A 1 362 ? 2.030 -3.252 17.283 1.00 92.38 362 THR A N 1
ATOM 2843 C CA . THR A 1 362 ? 2.400 -4.664 17.342 1.00 92.38 362 THR A CA 1
ATOM 2844 C C . THR A 1 362 ? 2.122 -5.285 15.979 1.00 92.38 362 THR A C 1
ATOM 2846 O O . THR A 1 362 ? 0.965 -5.476 15.596 1.00 92.38 362 THR A O 1
ATOM 2849 N N . HIS A 1 363 ? 3.184 -5.572 15.225 1.00 91.19 363 HIS A N 1
ATOM 2850 C CA . HIS A 1 363 ? 3.070 -6.243 13.932 1.00 91.19 363 HIS A CA 1
ATOM 2851 C C . HIS A 1 363 ? 2.710 -7.728 14.097 1.00 91.19 363 HIS A C 1
ATOM 2853 O O . HIS A 1 363 ? 3.087 -8.369 15.078 1.00 91.19 363 HIS A O 1
ATOM 2859 N N . GLN A 1 364 ? 1.996 -8.274 13.108 1.00 91.94 364 GLN A N 1
ATOM 2860 C CA . GLN A 1 364 ? 1.673 -9.702 13.026 1.00 91.94 364 GLN A CA 1
ATOM 2861 C C . GLN A 1 364 ? 2.958 -10.555 13.026 1.00 91.94 364 GLN A C 1
ATOM 2863 O O . GLN A 1 364 ? 3.970 -10.129 12.469 1.00 91.94 364 GLN A O 1
ATOM 2868 N N . ASP A 1 365 ? 2.898 -11.765 13.590 1.00 93.44 365 ASP A N 1
ATOM 2869 C CA . ASP A 1 365 ? 4.044 -12.686 13.694 1.00 93.44 365 ASP A CA 1
ATOM 2870 C C . ASP A 1 365 ? 4.735 -12.930 12.348 1.00 93.44 365 ASP A C 1
ATOM 2872 O O . ASP A 1 365 ? 5.951 -12.831 12.265 1.00 93.44 365 ASP A O 1
ATOM 2876 N N . ASP A 1 366 ? 3.960 -13.085 11.274 1.00 94.62 366 ASP A N 1
ATOM 2877 C CA . ASP A 1 366 ? 4.482 -13.259 9.916 1.00 94.62 366 ASP A CA 1
ATOM 2878 C C . ASP A 1 366 ? 5.430 -12.132 9.477 1.00 94.62 366 ASP A C 1
ATOM 2880 O O . ASP A 1 366 ? 6.327 -12.376 8.694 1.00 94.62 366 ASP A O 1
ATOM 2884 N N . VAL A 1 367 ? 5.251 -10.900 9.962 1.00 93.81 367 VAL A N 1
ATOM 2885 C CA . VAL A 1 367 ? 6.161 -9.777 9.673 1.00 93.81 367 VAL A CA 1
ATOM 2886 C C . VAL A 1 367 ? 7.435 -9.917 10.492 1.00 93.81 367 VAL A C 1
ATOM 2888 O O . VAL A 1 367 ? 8.533 -9.742 9.981 1.00 93.81 367 VAL A O 1
ATOM 2891 N N . ARG A 1 368 ? 7.273 -10.228 11.778 1.00 91.19 368 ARG A N 1
ATOM 2892 C CA . ARG A 1 368 ? 8.365 -10.330 12.748 1.00 91.19 368 ARG A CA 1
ATOM 2893 C C . ARG A 1 368 ? 9.296 -11.498 12.422 1.00 91.19 368 ARG A C 1
ATOM 2895 O O . ARG A 1 368 ? 10.490 -11.387 12.653 1.00 91.19 368 ARG A O 1
ATOM 2902 N N . ASP A 1 369 ? 8.755 -12.577 11.864 1.00 91.25 369 ASP A N 1
ATOM 2903 C CA . ASP A 1 369 ? 9.515 -13.750 11.426 1.00 91.25 369 ASP A CA 1
ATOM 2904 C C . ASP A 1 369 ? 10.405 -13.454 10.201 1.00 91.25 369 ASP A C 1
ATOM 2906 O O . ASP A 1 369 ? 11.465 -14.072 10.044 1.00 91.25 369 ASP A O 1
ATOM 2910 N N . GLU A 1 370 ? 9.993 -12.504 9.347 1.00 90.31 370 GLU A N 1
ATOM 2911 C CA . GLU A 1 370 ? 10.778 -12.057 8.186 1.00 90.31 370 GLU A CA 1
ATOM 2912 C C . GLU A 1 370 ? 11.765 -10.924 8.529 1.00 90.31 370 GLU A C 1
ATOM 2914 O O . GLU A 1 370 ? 12.726 -10.716 7.789 1.00 90.31 370 GLU A O 1
ATOM 2919 N N . GLN A 1 371 ? 11.559 -10.215 9.648 1.00 88.38 371 GLN A N 1
ATOM 2920 C CA . GLN A 1 371 ? 12.456 -9.175 10.166 1.00 88.38 371 GLN A CA 1
ATOM 2921 C C . GLN A 1 371 ? 13.687 -9.796 10.852 1.00 88.38 371 GLN A C 1
ATOM 2923 O O . GLN A 1 371 ? 13.698 -10.026 12.062 1.00 88.38 371 GLN A O 1
ATOM 2928 N N . GLU A 1 372 ? 14.755 -10.040 10.093 1.00 80.00 372 GLU A N 1
ATOM 2929 C CA . GLU A 1 372 ? 16.082 -10.343 10.649 1.00 80.00 372 GLU A CA 1
ATOM 2930 C C . GLU A 1 372 ? 17.080 -9.208 10.361 1.00 80.00 372 GLU A C 1
ATOM 2932 O O . GLU A 1 372 ? 16.715 -8.036 10.334 1.00 80.00 372 GLU A O 1
ATOM 2937 N N . GLN A 1 373 ? 18.367 -9.528 10.192 1.00 77.88 373 GLN A N 1
ATOM 2938 C CA . GLN A 1 373 ? 19.356 -8.560 9.717 1.00 77.88 373 GLN A CA 1
ATOM 2939 C C . GLN A 1 373 ? 19.070 -8.125 8.267 1.00 77.88 373 GLN A C 1
ATOM 2941 O O . GLN A 1 373 ? 19.433 -7.013 7.892 1.00 77.88 373 GLN A O 1
ATOM 2946 N N . VAL A 1 374 ? 18.458 -9.016 7.481 1.00 81.31 374 VAL A N 1
ATOM 2947 C CA . VAL A 1 374 ? 17.951 -8.786 6.125 1.00 81.31 374 VAL A CA 1
ATOM 2948 C C . VAL A 1 374 ? 16.554 -9.407 6.032 1.00 81.31 374 VAL A C 1
ATOM 2950 O O . VAL A 1 374 ? 16.287 -10.428 6.674 1.00 81.31 374 VAL A O 1
ATOM 2953 N N . TRP A 1 375 ? 15.683 -8.805 5.233 1.00 87.81 375 TRP A N 1
ATOM 2954 C CA . TRP A 1 375 ? 14.315 -9.213 5.008 1.00 87.81 375 TRP A CA 1
ATOM 2955 C C . TRP A 1 375 ? 14.302 -10.565 4.319 1.00 87.81 375 TRP A C 1
ATOM 2957 O O . TRP A 1 375 ? 14.904 -10.761 3.258 1.00 87.81 375 TRP A O 1
ATOM 2967 N N . LYS A 1 376 ? 13.604 -11.517 4.928 1.00 88.31 376 LYS A N 1
ATOM 2968 C CA . LYS A 1 376 ? 13.427 -12.836 4.333 1.00 88.31 376 LYS A CA 1
ATOM 2969 C C . LYS A 1 376 ? 12.324 -12.819 3.280 1.00 88.31 376 LYS A C 1
ATOM 2971 O O . LYS A 1 376 ? 11.341 -12.087 3.363 1.00 88.31 376 LYS A O 1
ATOM 2976 N N . HIS A 1 377 ? 12.486 -13.679 2.281 1.00 89.69 377 HIS A N 1
ATOM 2977 C CA . HIS A 1 377 ? 11.509 -13.868 1.212 1.00 89.69 377 HIS A CA 1
ATOM 2978 C C . HIS A 1 377 ? 10.863 -15.251 1.326 1.00 89.69 377 HIS A C 1
ATOM 2980 O O . HIS A 1 377 ? 10.893 -16.055 0.392 1.00 89.69 377 HIS A O 1
ATOM 2986 N N . SER A 1 378 ? 10.315 -15.571 2.503 1.00 90.00 378 SER A N 1
ATOM 2987 C CA . SER A 1 378 ? 9.805 -16.916 2.774 1.00 90.00 378 SER A CA 1
ATOM 2988 C C . SER A 1 378 ? 8.574 -17.268 1.939 1.00 90.00 378 SER A C 1
ATOM 2990 O O . SER A 1 378 ? 7.667 -16.462 1.705 1.00 90.00 378 SER A O 1
ATOM 2992 N N . ALA A 1 379 ? 8.505 -18.538 1.546 1.00 89.25 379 ALA A N 1
ATOM 2993 C CA . ALA A 1 379 ? 7.371 -19.096 0.825 1.00 89.25 379 ALA A CA 1
ATOM 2994 C C . ALA A 1 379 ? 6.059 -18.990 1.621 1.00 89.25 379 ALA A C 1
ATOM 2996 O O . ALA A 1 379 ? 5.999 -19.384 2.784 1.00 89.25 379 ALA A O 1
ATOM 2997 N N . GLY A 1 380 ? 4.987 -18.519 0.980 1.00 90.75 380 GLY A N 1
ATOM 2998 C CA . GLY A 1 380 ? 3.673 -18.323 1.607 1.00 90.75 380 GLY A CA 1
ATOM 2999 C C . GLY A 1 380 ? 3.509 -16.972 2.315 1.00 90.75 380 GLY A C 1
ATOM 3000 O O . GLY A 1 380 ? 2.415 -16.665 2.803 1.00 90.75 380 GLY A O 1
ATOM 3001 N N . ARG A 1 381 ? 4.570 -16.155 2.377 1.00 93.94 381 ARG A N 1
ATOM 3002 C CA . ARG A 1 381 ? 4.572 -14.805 2.966 1.00 93.94 381 ARG A CA 1
ATOM 3003 C C . ARG A 1 381 ? 4.533 -13.693 1.920 1.00 93.94 381 ARG A C 1
ATOM 3005 O O . ARG A 1 381 ? 4.601 -12.520 2.267 1.00 93.94 381 ARG A O 1
ATOM 3012 N N . GLU A 1 382 ? 4.338 -14.035 0.649 1.00 94.94 382 GLU A N 1
ATOM 3013 C CA . GLU A 1 382 ? 4.324 -13.086 -0.469 1.00 94.94 382 GLU A CA 1
ATOM 3014 C C . GLU A 1 382 ? 3.237 -12.011 -0.310 1.00 94.94 382 GLU A C 1
ATOM 3016 O O . GLU A 1 382 ? 3.369 -10.888 -0.787 1.00 94.94 382 GLU A O 1
ATOM 3021 N N . TYR A 1 383 ? 2.161 -12.316 0.418 1.00 96.25 383 TYR A N 1
ATOM 3022 C CA . TYR A 1 383 ? 1.106 -11.344 0.682 1.00 96.25 383 TYR A CA 1
ATOM 3023 C C . TYR A 1 383 ? 1.585 -10.120 1.481 1.00 96.25 383 TYR A C 1
ATOM 3025 O O . TYR A 1 383 ? 0.939 -9.082 1.398 1.00 96.25 383 TYR A O 1
ATOM 3033 N N . LEU A 1 384 ? 2.698 -10.194 2.224 1.00 96.50 384 LEU A N 1
ATOM 3034 C CA . LEU A 1 384 ? 3.231 -9.060 2.993 1.00 96.50 384 LEU A CA 1
ATOM 3035 C C . LEU A 1 384 ? 3.628 -7.876 2.101 1.00 96.50 384 LEU A C 1
ATOM 3037 O O . LEU A 1 384 ? 3.517 -6.722 2.524 1.00 96.50 384 LEU A O 1
ATOM 3041 N N . VAL A 1 385 ? 4.033 -8.169 0.865 1.00 95.00 385 VAL A N 1
ATOM 3042 C CA . VAL A 1 385 ? 4.537 -7.195 -0.113 1.00 95.00 385 VAL A CA 1
ATOM 3043 C C . VAL A 1 385 ? 3.554 -6.916 -1.248 1.00 95.00 385 VAL A C 1
ATOM 3045 O O . VAL A 1 385 ? 3.821 -6.087 -2.113 1.00 95.00 385 VAL A O 1
ATOM 3048 N N . ALA A 1 386 ? 2.388 -7.568 -1.234 1.00 96.81 386 ALA A N 1
ATOM 3049 C CA . ALA A 1 386 ? 1.327 -7.298 -2.193 1.00 96.81 386 ALA A CA 1
ATOM 3050 C C . ALA A 1 386 ? 0.728 -5.902 -1.965 1.00 96.81 386 ALA A C 1
ATOM 3052 O O . ALA A 1 386 ? 0.405 -5.532 -0.832 1.00 96.81 386 ALA A O 1
ATOM 3053 N N . ASN A 1 387 ? 0.529 -5.136 -3.034 1.00 96.31 387 ASN A N 1
ATOM 3054 C CA . ASN A 1 387 ? -0.020 -3.793 -2.993 1.00 96.31 387 ASN A CA 1
ATOM 3055 C C . ASN A 1 387 ? -1.407 -3.822 -2.337 1.00 96.31 387 ASN A C 1
ATOM 3057 O O . ASN A 1 387 ? -2.323 -4.481 -2.839 1.00 96.31 387 ASN A O 1
ATOM 3061 N N . PRO A 1 388 ? -1.590 -3.124 -1.206 1.00 96.81 388 PRO A N 1
ATOM 3062 C CA . PRO A 1 388 ? -2.840 -3.212 -0.490 1.00 96.81 388 PRO A CA 1
ATOM 3063 C C . PRO A 1 388 ? -3.907 -2.299 -1.092 1.00 96.81 388 PRO A C 1
ATOM 3065 O O . PRO A 1 388 ? -5.063 -2.474 -0.759 1.00 96.81 388 PRO A O 1
ATOM 3068 N N . VAL A 1 389 ? -3.594 -1.332 -1.955 1.00 96.75 389 VAL A N 1
ATOM 3069 C CA . VAL A 1 389 ? -4.579 -0.382 -2.510 1.00 96.75 389 VAL A CA 1
ATOM 3070 C C . VAL A 1 389 ? -5.033 -0.819 -3.900 1.00 96.75 389 VAL A C 1
ATOM 3072 O O . VAL A 1 389 ? -6.228 -1.005 -4.117 1.00 96.75 389 VAL A O 1
ATOM 3075 N N . PHE A 1 390 ? -4.086 -1.047 -4.805 1.00 95.44 390 PHE A N 1
ATOM 3076 C CA . PHE A 1 390 ? -4.340 -1.452 -6.186 1.00 95.44 390 PHE A CA 1
ATOM 3077 C C . PHE A 1 390 ? -4.256 -2.974 -6.270 1.00 95.44 390 PHE A C 1
ATOM 3079 O O . PHE A 1 390 ? -3.171 -3.530 -6.402 1.00 95.44 390 PHE A O 1
ATOM 3086 N N . ILE A 1 391 ? -5.400 -3.647 -6.123 1.00 95.38 391 ILE A N 1
ATOM 3087 C CA . ILE A 1 391 ? -5.469 -5.111 -6.015 1.00 95.38 391 ILE A CA 1
ATOM 3088 C C . ILE A 1 391 ? -6.052 -5.681 -7.322 1.00 95.38 391 ILE A C 1
ATOM 3090 O O . ILE A 1 391 ? -7.278 -5.630 -7.488 1.00 95.38 391 ILE A O 1
ATOM 3094 N N . PRO A 1 392 ? -5.226 -6.249 -8.228 1.00 92.69 392 PRO A N 1
ATOM 3095 C CA . PRO A 1 392 ? -5.680 -6.735 -9.534 1.00 92.69 392 PRO A CA 1
ATOM 3096 C C . PRO A 1 392 ? -6.844 -7.725 -9.437 1.00 92.69 392 PRO A C 1
ATOM 3098 O O . PRO A 1 392 ? -7.878 -7.530 -10.070 1.00 92.69 392 PRO A O 1
ATOM 3101 N N . ASP A 1 393 ? -6.725 -8.722 -8.559 1.00 92.81 393 ASP A N 1
ATOM 3102 C CA . ASP A 1 393 ? -7.719 -9.792 -8.406 1.00 92.81 393 ASP A CA 1
ATOM 3103 C C . ASP A 1 393 ? -9.019 -9.345 -7.716 1.00 92.81 393 ASP A C 1
ATOM 3105 O O . ASP A 1 393 ? -10.052 -10.009 -7.826 1.00 92.81 393 ASP A O 1
ATOM 3109 N N . LEU A 1 394 ? -9.008 -8.205 -7.015 1.00 94.69 394 LEU A N 1
ATOM 3110 C CA . LEU A 1 394 ? -10.204 -7.665 -6.362 1.00 94.69 394 LEU A CA 1
ATOM 3111 C C . LEU A 1 394 ? -11.081 -6.883 -7.345 1.00 94.69 394 LEU A C 1
ATOM 3113 O O . LEU A 1 394 ? -12.309 -6.949 -7.254 1.00 94.69 394 LEU A O 1
ATOM 3117 N N . ALA A 1 395 ? -10.471 -6.167 -8.293 1.00 92.31 395 ALA A N 1
ATOM 3118 C CA . ALA A 1 395 ? -11.175 -5.356 -9.283 1.00 92.31 395 ALA A CA 1
ATOM 3119 C C . ALA A 1 395 ? -12.284 -6.121 -10.046 1.00 92.31 395 ALA A C 1
ATOM 3121 O O . ALA A 1 395 ? -13.417 -5.626 -10.083 1.00 92.31 395 ALA A O 1
ATOM 3122 N N . PRO A 1 396 ? -12.053 -7.334 -10.598 1.00 93.44 396 PRO A N 1
ATOM 3123 C CA . PRO A 1 396 ? -13.106 -8.089 -11.276 1.00 93.44 396 PRO A CA 1
ATOM 3124 C C . PRO A 1 396 ? -14.204 -8.574 -10.320 1.00 93.44 396 PRO A C 1
ATOM 3126 O O . PRO A 1 396 ? -15.370 -8.593 -10.712 1.00 93.44 396 PRO A O 1
ATOM 3129 N N . ILE A 1 397 ? -13.875 -8.917 -9.067 1.00 95.06 397 ILE A N 1
ATOM 3130 C CA . ILE A 1 397 ? -14.864 -9.322 -8.049 1.00 95.06 397 ILE A CA 1
ATOM 3131 C C . ILE A 1 397 ? -15.796 -8.150 -7.723 1.00 95.06 397 ILE A C 1
ATOM 3133 O O . ILE A 1 397 ? -17.021 -8.299 -7.705 1.00 95.06 397 ILE A O 1
ATOM 3137 N N . VAL A 1 398 ? -15.217 -6.966 -7.510 1.00 94.06 398 VAL A N 1
ATOM 3138 C CA . VAL A 1 398 ? -15.955 -5.724 -7.268 1.00 94.06 398 VAL A CA 1
ATOM 3139 C C . VAL A 1 398 ? -16.857 -5.404 -8.457 1.00 94.06 398 VAL A C 1
ATOM 3141 O O . VAL A 1 398 ? -18.064 -5.243 -8.271 1.00 94.06 398 VAL A O 1
ATOM 3144 N N . ALA A 1 399 ? -16.314 -5.396 -9.676 1.00 92.75 399 ALA A N 1
ATOM 3145 C CA . ALA A 1 399 ? -17.074 -5.106 -10.890 1.00 92.75 399 ALA A CA 1
ATOM 3146 C C . ALA A 1 399 ? -18.236 -6.091 -11.108 1.00 92.75 399 ALA A C 1
ATOM 3148 O O . ALA A 1 399 ? -19.354 -5.667 -11.397 1.00 92.75 399 ALA A O 1
ATOM 3149 N N . ALA A 1 400 ? -18.008 -7.393 -10.902 1.00 93.50 400 ALA A N 1
ATOM 3150 C CA . ALA A 1 400 ? -19.027 -8.432 -11.058 1.00 93.50 400 ALA A CA 1
ATOM 3151 C C . ALA A 1 400 ? -20.156 -8.355 -10.016 1.00 93.50 400 ALA A C 1
ATOM 3153 O O . ALA A 1 400 ? -21.234 -8.909 -10.238 1.00 93.50 400 ALA A O 1
ATOM 3154 N N . SER A 1 401 ? -19.919 -7.694 -8.879 1.00 93.94 401 SER A N 1
ATOM 3155 C CA . SER A 1 401 ? -20.926 -7.512 -7.831 1.00 93.94 401 SER A CA 1
ATOM 3156 C C . SER A 1 401 ? -21.871 -6.333 -8.085 1.00 93.94 401 SER A C 1
ATOM 3158 O O . SER A 1 401 ? -22.930 -6.255 -7.458 1.00 93.94 401 SER A O 1
ATOM 3160 N N . ILE A 1 402 ? -21.523 -5.414 -8.991 1.00 93.88 402 ILE A N 1
ATOM 3161 C CA . ILE A 1 402 ? -22.343 -4.241 -9.306 1.00 93.88 402 ILE A CA 1
ATOM 3162 C C . ILE A 1 402 ? -23.402 -4.633 -10.339 1.00 93.88 402 ILE A C 1
ATOM 3164 O O . ILE A 1 402 ? -23.099 -5.049 -11.454 1.00 93.88 402 ILE A O 1
ATOM 3168 N N . VAL A 1 403 ? -24.671 -4.471 -9.971 1.00 89.56 403 VAL A N 1
ATOM 3169 C CA . VAL A 1 403 ? -25.812 -4.794 -10.825 1.00 89.56 403 VAL A CA 1
ATOM 3170 C C . VAL A 1 403 ? -26.096 -3.632 -11.782 1.00 89.56 403 VAL A C 1
ATOM 3172 O O . VAL A 1 403 ? -26.389 -2.493 -11.386 1.00 89.56 403 VAL A O 1
ATOM 3175 N N . SER A 1 404 ? -26.026 -3.937 -13.074 1.00 77.56 404 SER A N 1
ATOM 3176 C CA . SER A 1 404 ? -26.369 -3.018 -14.159 1.00 77.56 404 SER A CA 1
ATOM 3177 C C . SER A 1 404 ? -27.859 -3.123 -14.486 1.00 77.56 404 SER A C 1
ATOM 3179 O O . SER A 1 404 ? -28.303 -4.142 -15.000 1.00 77.56 404 SER A O 1
ATOM 3181 N N . ASP A 1 405 ? -28.612 -2.066 -14.173 1.00 70.38 405 ASP A N 1
ATOM 3182 C CA . ASP A 1 405 ? -29.971 -1.768 -14.652 1.00 70.38 405 ASP A CA 1
ATOM 3183 C C . ASP A 1 405 ? -31.011 -2.906 -14.579 1.00 70.38 405 ASP A C 1
ATOM 3185 O O . ASP A 1 405 ? -31.910 -3.004 -15.415 1.00 70.38 405 ASP A O 1
ATOM 3189 N N . ASP A 1 406 ? -30.944 -3.739 -13.537 1.00 79.81 406 ASP A N 1
ATOM 3190 C CA . ASP A 1 406 ? -32.003 -4.699 -13.225 1.00 79.81 406 ASP A CA 1
ATOM 3191 C C . ASP A 1 406 ? -33.059 -4.060 -12.311 1.00 79.81 406 ASP A C 1
ATOM 3193 O O . ASP A 1 406 ? -32.851 -3.883 -11.110 1.00 79.81 406 ASP A O 1
ATOM 3197 N N . ALA A 1 407 ? -34.225 -3.737 -12.875 1.00 77.12 407 ALA A N 1
ATOM 3198 C CA . ALA A 1 407 ? -35.355 -3.189 -12.123 1.00 77.12 407 ALA A CA 1
ATOM 3199 C C . ALA A 1 407 ? -35.931 -4.165 -11.075 1.00 77.12 407 ALA A C 1
ATOM 3201 O O . ALA A 1 407 ? -36.684 -3.739 -10.199 1.00 77.12 407 ALA A O 1
ATOM 3202 N N . ALA A 1 408 ? -35.619 -5.464 -11.164 1.00 84.38 408 ALA A N 1
ATOM 3203 C CA . ALA A 1 408 ? -36.043 -6.466 -10.191 1.00 84.38 408 ALA A CA 1
ATOM 3204 C C . ALA A 1 408 ? -35.084 -6.582 -8.996 1.00 84.38 408 ALA A C 1
ATOM 3206 O O . ALA A 1 408 ? -35.453 -7.167 -7.970 1.00 84.38 408 ALA A O 1
ATOM 3207 N N . PHE A 1 409 ? -33.870 -6.034 -9.099 1.00 90.06 409 PHE A N 1
ATOM 3208 C CA . PHE A 1 409 ? -32.903 -6.073 -8.015 1.00 90.06 409 PHE A CA 1
ATOM 3209 C C . PHE A 1 409 ? -33.302 -5.112 -6.889 1.00 90.06 409 PHE A C 1
ATOM 3211 O O . PHE A 1 409 ? -33.591 -3.937 -7.098 1.00 90.06 409 PHE A O 1
ATOM 3218 N N . SER A 1 410 ? -33.293 -5.622 -5.661 1.00 89.75 410 SER A N 1
ATOM 3219 C CA . SER A 1 410 ? -33.446 -4.832 -4.445 1.00 89.75 410 SER A CA 1
ATOM 3220 C C . SER A 1 410 ? -32.586 -5.446 -3.355 1.00 89.75 410 SER A C 1
ATOM 3222 O O . SER A 1 410 ? -32.570 -6.665 -3.185 1.00 89.75 410 SER A O 1
ATOM 3224 N N . ILE A 1 411 ? -31.942 -4.604 -2.550 1.00 90.69 411 ILE A N 1
ATOM 3225 C CA . ILE A 1 411 ? -31.169 -5.041 -1.382 1.00 90.69 411 ILE A CA 1
ATOM 3226 C C . ILE A 1 411 ? -32.027 -5.742 -0.315 1.00 90.69 411 ILE A C 1
ATOM 3228 O O . ILE A 1 411 ? -31.494 -6.420 0.560 1.00 90.69 411 ILE A O 1
ATOM 3232 N N . GLN A 1 412 ? -33.353 -5.584 -0.375 1.00 89.00 412 GLN A N 1
ATOM 3233 C CA . GLN A 1 412 ? -34.302 -6.259 0.514 1.00 89.00 412 GLN A CA 1
ATOM 3234 C C . GLN A 1 412 ? -34.682 -7.657 0.011 1.00 89.00 412 GLN A C 1
ATOM 3236 O O . GLN A 1 412 ? -35.263 -8.445 0.759 1.00 89.00 412 GLN A O 1
ATOM 3241 N N . ASN A 1 413 ? -34.353 -7.985 -1.243 1.00 89.12 413 ASN A N 1
ATOM 3242 C CA . ASN A 1 413 ? -34.562 -9.325 -1.771 1.00 89.12 413 ASN A CA 1
ATOM 3243 C C . ASN A 1 413 ? -33.651 -10.317 -1.051 1.00 89.12 413 ASN A C 1
ATOM 3245 O O . ASN A 1 413 ? -32.596 -9.961 -0.526 1.00 89.12 413 ASN A O 1
ATOM 3249 N N . SER A 1 414 ? -34.054 -11.587 -1.059 1.00 87.62 414 SER A N 1
ATOM 3250 C CA . SER A 1 414 ? -33.208 -12.660 -0.554 1.00 87.62 414 SER A CA 1
ATOM 3251 C C . SER A 1 414 ? -32.420 -13.304 -1.690 1.00 87.62 414 SER A C 1
ATOM 3253 O O . SER A 1 414 ? -33.019 -13.610 -2.722 1.00 87.62 414 SER A O 1
ATOM 3255 N N . PRO A 1 415 ? -31.113 -13.578 -1.511 1.00 86.69 415 PRO A N 1
ATOM 3256 C CA . PRO A 1 415 ? -30.340 -14.322 -2.502 1.00 86.69 415 PRO A CA 1
ATOM 3257 C C . PRO A 1 415 ? -30.675 -15.821 -2.494 1.00 86.69 415 PRO A C 1
ATOM 3259 O O . PRO A 1 415 ? -30.211 -16.569 -3.352 1.00 86.69 415 PRO A O 1
ATOM 3262 N N . PHE A 1 416 ? -31.462 -16.285 -1.518 1.00 85.56 416 PHE A N 1
ATOM 3263 C CA . PHE A 1 416 ? -31.843 -17.683 -1.388 1.00 85.56 416 PHE A CA 1
ATOM 3264 C C . PHE A 1 416 ? -33.202 -17.948 -2.040 1.00 85.56 416 PHE A C 1
ATOM 3266 O O . PHE A 1 416 ? -34.135 -17.156 -1.865 1.00 85.56 416 PHE A O 1
ATOM 3273 N N . PRO A 1 417 ? -33.351 -19.072 -2.766 1.00 74.50 417 PRO A N 1
ATOM 3274 C CA . PRO A 1 417 ? -34.612 -19.417 -3.397 1.00 74.50 417 PRO A CA 1
ATOM 3275 C C . PRO A 1 417 ? -35.713 -19.560 -2.347 1.00 74.50 417 PRO A C 1
ATOM 3277 O O . PRO A 1 417 ? -35.517 -20.137 -1.273 1.00 74.50 417 PRO A O 1
ATOM 3280 N N . THR A 1 418 ? -36.900 -19.058 -2.686 1.00 66.12 418 THR A N 1
ATOM 3281 C CA . THR A 1 418 ? -38.085 -19.235 -1.848 1.00 66.12 418 THR A CA 1
ATOM 3282 C C . THR A 1 418 ? -38.494 -20.692 -1.883 1.00 66.12 418 THR A C 1
ATOM 3284 O O . THR A 1 418 ? -39.206 -21.139 -2.779 1.00 66.12 418 THR A O 1
ATOM 3287 N N . THR A 1 419 ? -38.043 -21.450 -0.889 1.00 56.31 419 THR A N 1
ATOM 3288 C CA . THR A 1 419 ? -38.606 -22.771 -0.645 1.00 56.31 419 THR A CA 1
ATOM 3289 C C . THR A 1 419 ? -40.015 -22.524 -0.127 1.00 56.31 419 THR A C 1
ATOM 3291 O O . THR A 1 419 ? -40.182 -21.969 0.961 1.00 56.31 419 THR A O 1
ATOM 3294 N N . ALA A 1 420 ? -41.034 -22.863 -0.926 1.00 49.47 420 ALA A N 1
ATOM 3295 C CA . ALA A 1 420 ? -42.423 -22.771 -0.497 1.00 49.47 420 ALA A CA 1
ATOM 3296 C C . ALA A 1 420 ? -42.527 -23.389 0.899 1.00 49.47 420 ALA A C 1
ATOM 3298 O O . ALA A 1 420 ? -42.038 -24.503 1.110 1.00 49.47 420 ALA A O 1
ATOM 3299 N N . ARG A 1 421 ? -43.103 -22.645 1.855 1.00 52.19 421 ARG A N 1
ATOM 3300 C CA . ARG A 1 421 ? -43.392 -23.141 3.202 1.00 52.19 421 ARG A CA 1
ATOM 3301 C C . ARG A 1 421 ? -44.309 -24.351 3.050 1.00 52.19 421 ARG A C 1
ATOM 3303 O O . ARG A 1 421 ? -45.529 -24.214 3.059 1.00 52.19 421 ARG A O 1
ATOM 3310 N N . LEU A 1 422 ? -43.731 -25.534 2.861 1.00 47.47 422 LEU A N 1
ATOM 3311 C CA . LEU A 1 422 ? -44.451 -26.783 2.982 1.00 47.47 422 LEU A CA 1
ATOM 3312 C C . LEU A 1 422 ? -44.931 -26.784 4.426 1.00 47.47 422 LEU A C 1
ATOM 3314 O O . LEU A 1 422 ? -44.129 -26.848 5.362 1.00 47.47 422 LEU A O 1
ATOM 3318 N N . HIS A 1 423 ? -46.239 -26.590 4.572 1.00 45.72 423 HIS A N 1
ATOM 3319 C CA . HIS A 1 423 ? -47.001 -26.760 5.797 1.00 45.72 423 HIS A CA 1
ATOM 3320 C C . HIS A 1 423 ? -46.933 -28.237 6.205 1.00 45.72 423 HIS A C 1
ATOM 3322 O O . HIS A 1 423 ? -47.938 -28.937 6.229 1.00 45.72 423 HIS A O 1
ATOM 3328 N N . ASP A 1 424 ? -45.737 -28.732 6.509 1.00 45.91 424 ASP A N 1
ATOM 3329 C CA . ASP A 1 424 ? -45.614 -29.944 7.286 1.00 45.91 424 ASP A CA 1
ATOM 3330 C C . ASP A 1 424 ? -45.955 -29.567 8.721 1.00 45.91 424 ASP A C 1
ATOM 3332 O O . ASP A 1 424 ? -45.328 -28.713 9.354 1.00 45.91 424 ASP A O 1
ATOM 3336 N N . SER A 1 425 ? -46.996 -30.218 9.222 1.00 49.91 425 SER A N 1
ATOM 3337 C CA . SER A 1 425 ? -47.605 -30.092 10.546 1.00 49.91 425 SER A CA 1
ATOM 3338 C C . SER A 1 425 ? -46.658 -30.382 11.727 1.00 49.91 425 SER A C 1
ATOM 3340 O O . SER A 1 425 ? -47.104 -30.526 12.862 1.00 49.91 425 SER A O 1
ATOM 3342 N N . THR A 1 426 ? -45.347 -30.450 11.488 1.00 49.31 426 THR A N 1
ATOM 3343 C CA . THR A 1 426 ? -44.272 -30.501 12.487 1.00 49.31 426 THR A CA 1
ATOM 3344 C C . THR A 1 426 ? -43.725 -29.114 12.857 1.00 49.31 426 THR A C 1
ATOM 3346 O O . THR A 1 426 ? -42.902 -29.018 13.766 1.00 49.31 426 THR A O 1
ATOM 3349 N N . SER A 1 427 ? -44.220 -28.027 12.243 1.00 51.41 427 SER A N 1
ATOM 3350 C CA . SER A 1 427 ? -43.805 -26.626 12.472 1.00 51.41 427 SER A CA 1
ATOM 3351 C C . SER A 1 427 ? -44.088 -26.051 13.875 1.00 51.41 427 SER A C 1
ATOM 3353 O O . SER A 1 427 ? -43.900 -24.860 14.100 1.00 51.41 427 SER A O 1
ATOM 3355 N N . ALA A 1 428 ? -44.539 -26.863 14.832 1.00 53.53 428 ALA A N 1
ATOM 3356 C CA . ALA A 1 428 ? -44.957 -26.431 16.167 1.00 53.53 428 ALA A CA 1
ATOM 3357 C C . ALA A 1 428 ? -43.800 -26.154 17.160 1.00 53.53 428 ALA A C 1
ATOM 3359 O O . ALA A 1 428 ? -44.063 -25.981 18.347 1.00 53.53 428 ALA A O 1
ATOM 3360 N N . LYS A 1 429 ? -42.529 -26.146 16.725 1.00 70.12 429 LYS A N 1
ATOM 3361 C CA . LYS A 1 429 ? -41.356 -26.050 17.625 1.00 70.12 429 LYS A CA 1
ATOM 3362 C C . LYS A 1 429 ? -40.382 -24.899 17.358 1.00 70.12 429 LYS A C 1
ATOM 3364 O O . LYS A 1 429 ? -39.428 -24.771 18.116 1.00 70.12 429 LYS A O 1
ATOM 3369 N N . ASP A 1 430 ? -40.589 -24.081 16.329 1.00 80.19 430 ASP A N 1
ATOM 3370 C CA . ASP A 1 430 ? -39.694 -22.952 16.049 1.00 80.19 430 ASP A CA 1
ATOM 3371 C C . ASP A 1 430 ? -40.271 -21.655 16.651 1.00 80.19 430 ASP A C 1
ATOM 3373 O O . ASP A 1 430 ? -41.231 -21.108 16.096 1.00 80.19 430 ASP A O 1
ATOM 3377 N N . PRO A 1 431 ? -39.740 -21.160 17.788 1.00 83.75 431 PRO A N 1
ATOM 3378 C CA . PRO A 1 431 ? -40.267 -19.964 18.438 1.00 83.75 431 PRO A CA 1
ATOM 3379 C C . PRO A 1 431 ? -40.064 -18.706 17.582 1.00 83.75 431 PRO A C 1
ATOM 3381 O O . PRO A 1 431 ? -40.858 -17.770 17.685 1.00 83.75 431 PRO A O 1
ATOM 3384 N N . PHE A 1 432 ? -39.061 -18.686 16.696 1.00 86.06 432 PHE A N 1
ATOM 3385 C CA . PHE A 1 432 ? -38.745 -17.520 15.871 1.00 86.06 432 PHE A CA 1
ATOM 3386 C C . PHE A 1 432 ? -39.748 -17.310 14.736 1.00 86.06 432 PHE A C 1
ATOM 3388 O O . PHE A 1 432 ? -39.925 -16.182 14.291 1.00 86.06 432 PHE A O 1
ATOM 3395 N N . LEU A 1 433 ? -40.491 -18.347 14.325 1.00 84.50 433 LEU A N 1
ATOM 3396 C CA . LEU A 1 433 ? -41.581 -18.195 13.349 1.00 84.50 433 LEU A CA 1
ATOM 3397 C C . LEU A 1 433 ? -42.756 -17.358 13.879 1.00 84.50 433 LEU A C 1
ATOM 3399 O O . LEU A 1 433 ? -43.586 -16.917 13.086 1.00 84.50 433 LEU A O 1
ATOM 3403 N N . SER A 1 434 ? -42.845 -17.160 15.200 1.00 85.19 434 SER A N 1
ATOM 3404 C CA . SER A 1 434 ? -43.854 -16.291 15.820 1.00 85.19 434 SER A CA 1
ATOM 3405 C C . SER A 1 434 ? -43.464 -14.810 15.823 1.00 85.19 434 SER A C 1
ATOM 3407 O O . SER A 1 434 ? -44.315 -13.958 16.083 1.00 85.19 434 SER A O 1
ATOM 3409 N N . LEU A 1 435 ? -42.196 -14.496 15.534 1.00 86.19 435 LEU A N 1
ATOM 3410 C CA . LEU A 1 435 ? -41.697 -13.129 15.534 1.00 86.19 435 LEU A CA 1
ATOM 3411 C C . LEU A 1 435 ? -41.983 -12.434 14.193 1.00 86.19 435 LEU A C 1
ATOM 3413 O O . LEU A 1 435 ? -41.886 -13.063 13.136 1.00 86.19 435 LEU A O 1
ATOM 3417 N N . PRO A 1 436 ? -42.285 -11.125 14.211 1.00 87.06 436 PRO A N 1
ATOM 3418 C CA . PRO A 1 436 ? -42.279 -10.302 13.011 1.00 87.06 436 PRO A CA 1
ATOM 3419 C C . PRO A 1 436 ? -40.889 -10.268 12.341 1.00 87.06 436 PRO A C 1
ATOM 3421 O O . PRO A 1 436 ? -39.876 -10.327 13.050 1.00 87.06 436 PRO A O 1
ATOM 3424 N N . PRO A 1 437 ? -40.815 -10.125 11.003 1.00 81.19 437 PRO A N 1
ATOM 3425 C CA . PRO A 1 437 ? -39.553 -10.027 10.262 1.00 81.19 437 PRO A CA 1
ATOM 3426 C C . PRO A 1 437 ? -38.602 -8.943 10.784 1.00 81.19 437 PRO A C 1
ATOM 3428 O O . PRO A 1 437 ? -37.389 -9.129 10.778 1.00 81.19 437 PRO A O 1
ATOM 3431 N N . GLU A 1 438 ? -39.136 -7.837 11.298 1.00 86.19 438 GLU A N 1
ATOM 3432 C CA . GLU A 1 438 ? -38.355 -6.723 11.834 1.00 86.19 438 GLU A CA 1
ATOM 3433 C C . GLU A 1 438 ? -37.555 -7.140 13.075 1.00 86.19 438 GLU A C 1
ATOM 3435 O O . GLU A 1 438 ? -36.385 -6.785 13.207 1.00 86.19 438 GLU A O 1
ATOM 3440 N N . LEU A 1 439 ? -38.150 -7.945 13.966 1.00 88.50 439 LEU A N 1
ATOM 3441 C CA . LEU A 1 439 ? -37.446 -8.468 15.142 1.00 88.50 439 LEU A CA 1
ATOM 3442 C C . LEU A 1 439 ? -36.403 -9.513 14.748 1.00 88.50 439 LEU A C 1
ATOM 3444 O O . LEU A 1 439 ? -35.333 -9.563 15.349 1.00 88.50 439 LEU A O 1
ATOM 3448 N N . ILE A 1 440 ? -36.693 -10.317 13.722 1.00 87.88 440 ILE A N 1
ATOM 3449 C CA . ILE A 1 440 ? -35.734 -11.275 13.162 1.00 87.88 440 ILE A CA 1
ATOM 3450 C C . ILE A 1 440 ? -34.513 -10.525 12.611 1.00 87.88 440 ILE A C 1
ATOM 3452 O O . ILE A 1 440 ? -33.386 -10.888 12.939 1.00 87.88 440 ILE A O 1
ATOM 3456 N N . HIS A 1 441 ? -34.715 -9.441 11.856 1.00 85.88 441 HIS A N 1
ATOM 3457 C CA . HIS A 1 441 ? -33.623 -8.610 11.341 1.00 85.88 441 HIS A CA 1
ATOM 3458 C C . HIS A 1 441 ? -32.785 -7.975 12.457 1.00 85.88 441 HIS A C 1
ATOM 3460 O O . HIS A 1 441 ? -31.561 -8.012 12.374 1.00 85.88 441 HIS A O 1
ATOM 3466 N N . ILE A 1 442 ? -33.416 -7.466 13.523 1.00 88.88 442 ILE A N 1
ATOM 3467 C CA . ILE A 1 442 ? -32.696 -6.922 14.688 1.00 88.88 442 ILE A CA 1
ATOM 3468 C C . ILE A 1 442 ? -31.807 -7.989 15.333 1.00 88.88 442 ILE A C 1
ATOM 3470 O O . ILE A 1 442 ? -30.669 -7.689 15.682 1.00 88.88 442 ILE A O 1
ATOM 3474 N N . ILE A 1 443 ? -32.303 -9.223 15.477 1.00 90.38 443 ILE A N 1
ATOM 3475 C CA . ILE A 1 443 ? -31.511 -10.336 16.019 1.00 90.38 443 ILE A CA 1
ATOM 3476 C C . ILE A 1 443 ? -30.304 -10.602 15.118 1.00 90.38 443 ILE A C 1
ATOM 3478 O O . ILE A 1 443 ? -29.182 -10.643 15.607 1.00 90.38 443 ILE A O 1
ATOM 3482 N N . ILE A 1 444 ? -30.522 -10.745 13.808 1.00 90.94 444 ILE A N 1
ATOM 3483 C CA . ILE A 1 444 ? -29.458 -11.070 12.849 1.00 90.94 444 ILE A CA 1
ATOM 3484 C C . ILE A 1 444 ? -28.374 -9.984 12.815 1.00 90.94 444 ILE A C 1
ATOM 3486 O O . ILE A 1 444 ? -27.197 -10.313 12.747 1.00 90.94 444 ILE A O 1
ATOM 3490 N N . TRP A 1 445 ? -28.746 -8.704 12.892 1.00 89.88 445 TRP A N 1
ATOM 3491 C CA . TRP A 1 445 ? -27.800 -7.579 12.862 1.00 89.88 445 TRP A CA 1
ATOM 3492 C C . TRP A 1 445 ? -26.852 -7.517 14.067 1.00 89.88 445 TRP A C 1
ATOM 3494 O O . TRP A 1 445 ? -25.898 -6.749 14.053 1.00 89.88 445 TRP A O 1
ATOM 3504 N N . GLN A 1 446 ? -27.100 -8.289 15.124 1.00 90.12 446 GLN A N 1
ATOM 3505 C CA . GLN A 1 446 ? -26.198 -8.368 16.276 1.00 90.12 446 GLN A CA 1
ATOM 3506 C C . GLN A 1 446 ? -25.222 -9.546 16.188 1.00 90.12 446 GLN A C 1
ATOM 3508 O O . GLN A 1 446 ? -24.326 -9.654 17.021 1.00 90.12 446 GLN A O 1
ATOM 3513 N N . LEU A 1 447 ? -25.386 -10.426 15.201 1.00 91.62 447 LEU A N 1
ATOM 3514 C CA . LEU A 1 447 ? -24.666 -11.690 15.105 1.00 91.62 447 LEU A CA 1
ATOM 3515 C C . LEU A 1 447 ? -23.566 -11.637 14.049 1.00 91.62 447 LEU A C 1
ATOM 3517 O O . LEU A 1 447 ? -23.636 -10.862 13.095 1.00 91.62 447 LEU A O 1
ATOM 3521 N N . ASP A 1 448 ? -22.567 -12.492 14.226 1.00 90.69 448 ASP A N 1
ATOM 3522 C CA . ASP A 1 448 ? -21.506 -12.707 13.246 1.00 90.69 448 ASP A CA 1
ATOM 3523 C C . ASP A 1 448 ? -21.916 -13.789 12.239 1.00 90.69 448 ASP A C 1
ATOM 3525 O O . ASP A 1 448 ? -22.866 -14.555 12.455 1.00 90.69 448 ASP A O 1
ATOM 3529 N N . SER A 1 449 ? -21.192 -13.886 11.125 1.00 92.00 449 SER A N 1
ATOM 3530 C CA . SER A 1 449 ? -21.491 -14.863 10.075 1.00 92.00 449 SER A CA 1
ATOM 3531 C C . SER A 1 449 ? -21.616 -16.327 10.549 1.00 92.00 449 SER A C 1
ATOM 3533 O O . SER A 1 449 ? -22.540 -16.999 10.063 1.00 92.00 449 SER A O 1
ATOM 3535 N N . PRO A 1 450 ? -20.816 -16.856 11.508 1.00 92.06 450 PRO A N 1
ATOM 3536 C CA . PRO A 1 450 ? -20.963 -18.240 11.966 1.00 92.06 450 PRO A CA 1
ATOM 3537 C C . PRO A 1 450 ? -22.267 -18.471 12.737 1.00 92.06 450 PRO A C 1
ATOM 3539 O O . PRO A 1 450 ? -22.941 -19.484 12.532 1.00 92.06 450 PRO A O 1
ATOM 3542 N N . ASP A 1 451 ? -22.664 -17.512 13.573 1.00 93.00 451 ASP A N 1
ATOM 3543 C CA . ASP A 1 451 ? -23.893 -17.586 14.364 1.00 93.00 451 ASP A CA 1
ATOM 3544 C C . ASP A 1 451 ? -25.128 -17.487 13.470 1.00 93.00 451 ASP A C 1
ATOM 3546 O O . ASP A 1 451 ? -26.093 -18.239 13.635 1.00 93.00 451 ASP A O 1
ATOM 3550 N N . ILE A 1 452 ? -25.078 -16.622 12.453 1.00 92.38 452 ILE A N 1
ATOM 3551 C CA . ILE A 1 452 ? -26.125 -16.539 11.433 1.00 92.38 452 ILE A CA 1
ATOM 3552 C C . ILE A 1 452 ? -26.232 -17.875 10.692 1.00 92.38 452 ILE A C 1
ATOM 3554 O O . ILE A 1 452 ? -27.338 -18.390 10.519 1.00 92.38 452 ILE A O 1
ATOM 3558 N N . ALA A 1 453 ? -25.114 -18.486 10.291 1.00 90.25 453 ALA A N 1
ATOM 3559 C CA . ALA A 1 453 ? -25.126 -19.795 9.640 1.00 90.25 453 ALA A CA 1
ATOM 3560 C C . ALA A 1 453 ? -25.738 -20.886 10.542 1.00 90.25 453 ALA A C 1
ATOM 3562 O O . ALA A 1 453 ? -26.589 -21.655 10.085 1.00 90.25 453 ALA A O 1
ATOM 3563 N N . ALA A 1 454 ? -25.384 -20.917 11.830 1.00 91.19 454 ALA A N 1
ATOM 3564 C CA . ALA A 1 454 ? -25.956 -21.845 12.805 1.00 91.19 454 ALA A CA 1
ATOM 3565 C C . ALA A 1 454 ? -27.470 -21.630 13.007 1.00 91.19 454 ALA A C 1
ATOM 3567 O O . ALA A 1 454 ? -28.241 -22.596 13.077 1.00 91.19 454 ALA A O 1
ATOM 3568 N N . LEU A 1 455 ? -27.933 -20.376 13.036 1.00 90.19 455 LEU A N 1
ATOM 3569 C CA . LEU A 1 455 ? -29.360 -20.048 13.109 1.00 90.19 455 LEU A CA 1
ATOM 3570 C C . LEU A 1 455 ? -30.127 -20.493 11.866 1.00 90.19 455 LEU A C 1
ATOM 3572 O O . LEU A 1 455 ? -31.219 -21.045 11.986 1.00 90.19 455 LEU A O 1
ATOM 3576 N N . ARG A 1 456 ? -29.543 -20.336 10.676 1.00 88.75 456 ARG A N 1
ATOM 3577 C CA . ARG A 1 456 ? -30.151 -20.811 9.423 1.00 88.75 456 ARG A CA 1
ATOM 3578 C C . ARG A 1 456 ? -30.325 -22.326 9.379 1.00 88.75 456 ARG A C 1
ATOM 3580 O O . ARG A 1 456 ? -31.276 -22.807 8.767 1.00 88.75 456 ARG A O 1
ATOM 3587 N N . LEU A 1 457 ? -29.420 -23.072 10.012 1.00 87.31 457 LEU A N 1
ATOM 3588 C CA . LEU A 1 457 ? -29.511 -24.531 10.115 1.00 87.31 457 LEU A CA 1
ATOM 3589 C C . LEU A 1 457 ? -30.525 -24.986 11.174 1.00 87.31 457 LEU A C 1
ATOM 3591 O O . LEU A 1 457 ? -31.136 -26.042 11.022 1.00 87.31 457 LEU A O 1
ATOM 3595 N N . SER A 1 458 ? -30.706 -24.205 12.242 1.00 87.75 458 SER A N 1
ATOM 3596 C CA . SER A 1 458 ? -31.528 -24.584 13.399 1.00 87.75 458 SER A CA 1
ATOM 3597 C C . SER A 1 458 ? -32.969 -24.061 13.356 1.00 87.75 458 SER A C 1
ATOM 3599 O O . SER A 1 458 ? -33.852 -24.688 13.943 1.00 87.75 458 SER A O 1
ATOM 3601 N N . SER A 1 459 ? -33.238 -22.960 12.648 1.00 87.62 459 SER A N 1
ATOM 3602 C CA . SER A 1 459 ? -34.557 -22.323 12.571 1.00 87.62 459 SER A CA 1
ATOM 3603 C C . SER A 1 459 ? -34.906 -21.898 11.144 1.00 87.62 459 SER A C 1
ATOM 3605 O O . SER A 1 459 ? -34.118 -21.293 10.416 1.00 87.62 459 SER A O 1
ATOM 3607 N N . ARG A 1 460 ? -36.152 -22.177 10.739 1.00 84.75 460 ARG A N 1
ATOM 3608 C CA . ARG A 1 460 ? -36.647 -21.824 9.398 1.00 84.75 460 ARG A CA 1
ATOM 3609 C C . ARG A 1 460 ? -36.938 -20.330 9.266 1.00 84.75 460 ARG A C 1
ATOM 3611 O O . ARG A 1 460 ? -37.031 -19.841 8.139 1.00 84.75 460 ARG A O 1
ATOM 3618 N N . ALA A 1 461 ? -37.063 -19.612 10.383 1.00 85.38 461 ALA A N 1
ATOM 3619 C CA . ALA A 1 461 ? -37.303 -18.171 10.403 1.00 85.38 461 ALA A CA 1
ATOM 3620 C C . ALA A 1 461 ? -36.180 -17.368 9.719 1.00 85.38 461 ALA A C 1
ATOM 3622 O O . ALA A 1 461 ? -36.448 -16.309 9.162 1.00 85.38 461 ALA A O 1
ATOM 3623 N N . PHE A 1 462 ? -34.957 -17.910 9.676 1.00 87.62 462 PHE A N 1
ATOM 3624 C CA . PHE A 1 462 ? -33.764 -17.253 9.123 1.00 87.62 462 PHE A CA 1
ATOM 3625 C C . PHE A 1 462 ? -33.427 -17.692 7.687 1.00 87.62 462 PHE A C 1
ATOM 3627 O O . PHE A 1 462 ? -32.348 -17.413 7.174 1.00 87.62 462 PHE A O 1
ATOM 3634 N N . THR A 1 463 ? -34.324 -18.410 7.007 1.00 81.62 463 THR A N 1
ATOM 3635 C CA . THR A 1 463 ? -34.074 -18.889 5.632 1.00 81.62 463 THR A CA 1
ATOM 3636 C C . THR A 1 463 ? -34.008 -17.752 4.614 1.00 81.62 463 THR A C 1
ATOM 3638 O O . THR A 1 463 ? -33.170 -17.787 3.712 1.00 81.62 463 THR A O 1
ATOM 3641 N N . HIS A 1 464 ? -34.853 -16.738 4.798 1.00 84.44 464 HIS A N 1
ATOM 3642 C CA . HIS A 1 464 ? -34.941 -15.547 3.964 1.00 84.44 464 HIS A CA 1
ATOM 3643 C C . HIS A 1 464 ? -34.215 -14.382 4.627 1.00 84.44 464 HIS A C 1
ATOM 3645 O O . HIS A 1 464 ? -34.749 -13.755 5.535 1.00 84.44 464 HIS A O 1
ATOM 3651 N N . LEU A 1 465 ? -32.998 -14.109 4.163 1.00 89.12 465 LEU A N 1
ATOM 3652 C CA . LEU A 1 465 ? -32.178 -12.991 4.630 1.00 89.12 465 LEU A CA 1
ATOM 3653 C C . LEU A 1 465 ? -32.040 -11.945 3.520 1.00 89.12 465 LEU A C 1
ATOM 3655 O O . LEU A 1 465 ? -31.854 -12.361 2.372 1.00 89.12 465 LEU A O 1
ATOM 3659 N N . PRO A 1 466 ? -32.133 -10.639 3.829 1.00 91.56 466 PRO A N 1
ATOM 3660 C CA . PRO A 1 466 ? -32.005 -9.572 2.840 1.00 91.56 466 PRO A CA 1
ATOM 3661 C C . PRO A 1 466 ? -30.549 -9.401 2.395 1.00 91.56 466 PRO A C 1
ATOM 3663 O O . PRO A 1 466 ? -29.641 -9.528 3.214 1.00 91.56 466 PRO A O 1
ATOM 3666 N N . ILE A 1 467 ? -30.311 -9.071 1.121 1.00 93.62 467 ILE A N 1
ATOM 3667 C CA . ILE A 1 467 ? -28.966 -8.809 0.566 1.00 93.62 467 ILE A CA 1
ATOM 3668 C C . ILE A 1 467 ? -28.206 -7.737 1.372 1.00 93.62 467 ILE A C 1
ATOM 3670 O O . ILE A 1 467 ? -26.996 -7.852 1.559 1.00 93.62 467 ILE A O 1
ATOM 3674 N N . SER A 1 468 ? -28.901 -6.739 1.924 1.00 93.69 468 SER A N 1
ATOM 3675 C CA . SER A 1 468 ? -28.314 -5.701 2.788 1.00 93.69 468 SER A CA 1
ATOM 3676 C C . SER A 1 468 ? -27.600 -6.241 4.035 1.00 93.69 468 SER A C 1
ATOM 3678 O O . SER A 1 468 ? -26.706 -5.579 4.558 1.00 93.69 468 SER A O 1
ATOM 3680 N N . LEU A 1 469 ? -27.929 -7.453 4.495 1.00 93.81 469 LEU A N 1
ATOM 3681 C CA . LEU A 1 469 ? -27.228 -8.097 5.605 1.00 93.81 469 LEU A CA 1
ATOM 3682 C C . LEU A 1 469 ? -25.736 -8.286 5.314 1.00 93.81 469 LEU A C 1
ATOM 3684 O O . LEU A 1 469 ? -24.904 -8.089 6.193 1.00 93.81 469 LEU A O 1
ATOM 3688 N N . TRP A 1 470 ? -25.383 -8.665 4.087 1.00 95.19 470 TRP A N 1
ATOM 3689 C CA . TRP A 1 470 ? -23.988 -8.931 3.744 1.00 95.19 470 TRP A CA 1
ATOM 3690 C C . TRP A 1 470 ? -23.161 -7.656 3.625 1.00 95.19 470 TRP A C 1
ATOM 3692 O O . TRP A 1 470 ? -21.960 -7.710 3.856 1.00 95.19 470 TRP A O 1
ATOM 3702 N N . HIS A 1 471 ? -23.787 -6.504 3.361 1.00 95.50 471 HIS A N 1
ATOM 3703 C CA . HIS A 1 471 ? -23.114 -5.212 3.516 1.00 95.50 471 HIS A CA 1
ATOM 3704 C C . HIS A 1 471 ? -22.716 -4.989 4.972 1.00 95.50 471 HIS A C 1
ATOM 3706 O O . HIS A 1 471 ? -21.560 -4.694 5.254 1.00 95.50 471 HIS A O 1
ATOM 3712 N N . HIS A 1 472 ? -23.657 -5.203 5.896 1.00 94.06 472 HIS A N 1
ATOM 3713 C CA . HIS A 1 472 ? -23.388 -5.077 7.324 1.00 94.06 472 HIS A CA 1
ATOM 3714 C C . HIS A 1 472 ? -22.259 -6.018 7.774 1.00 94.06 472 HIS A C 1
ATOM 3716 O O . HIS A 1 472 ? -21.343 -5.574 8.463 1.00 94.06 472 HIS A O 1
ATOM 3722 N N . LEU A 1 473 ? -22.281 -7.282 7.335 1.00 94.69 473 LEU A N 1
ATOM 3723 C CA . LEU A 1 473 ? -21.214 -8.243 7.634 1.00 94.69 473 LEU A CA 1
ATOM 3724 C C . LEU A 1 473 ? -19.870 -7.831 7.027 1.00 94.69 473 LEU A C 1
ATOM 3726 O O . LEU A 1 473 ? -18.868 -7.905 7.724 1.00 94.69 473 LEU A O 1
ATOM 3730 N N . LEU A 1 474 ? -19.830 -7.348 5.779 1.00 94.75 474 LEU A N 1
ATOM 3731 C CA . LEU A 1 474 ? -18.594 -6.843 5.169 1.00 94.75 474 LEU A CA 1
ATOM 3732 C C . LEU A 1 474 ? -17.990 -5.698 5.982 1.00 94.75 474 LEU A C 1
ATOM 3734 O O . LEU A 1 474 ? -16.813 -5.747 6.312 1.00 94.75 474 LEU A O 1
ATOM 3738 N N . VAL A 1 475 ? -18.792 -4.690 6.332 1.00 93.94 475 VAL A N 1
ATOM 3739 C CA . VAL A 1 475 ? -18.315 -3.520 7.086 1.00 93.94 475 VAL A CA 1
ATOM 3740 C C . VAL A 1 475 ? -17.854 -3.911 8.494 1.00 93.94 475 VAL A C 1
ATOM 3742 O O . VAL A 1 475 ? -16.897 -3.334 9.004 1.00 93.94 475 VAL A O 1
ATOM 3745 N N . LYS A 1 476 ? -18.519 -4.888 9.122 1.00 92.25 476 LYS A N 1
ATOM 3746 C CA . LYS A 1 476 ? -18.196 -5.361 10.474 1.00 92.25 476 LYS A CA 1
ATOM 3747 C C . LYS A 1 476 ? -16.970 -6.280 10.507 1.00 92.25 476 LYS A C 1
ATOM 3749 O O . LYS A 1 476 ? -16.114 -6.111 11.365 1.00 92.25 476 LYS A O 1
ATOM 3754 N N . GLU A 1 477 ? -16.903 -7.261 9.610 1.00 92.50 477 GLU A N 1
ATOM 3755 C CA . GLU A 1 477 ? -15.884 -8.322 9.618 1.00 92.50 477 GLU A CA 1
ATOM 3756 C C . GLU A 1 477 ? -14.643 -7.966 8.783 1.00 92.50 477 GLU A C 1
ATOM 3758 O O . GLU A 1 477 ? -13.563 -8.495 9.037 1.00 92.50 477 GLU A O 1
ATOM 3763 N N . ILE A 1 478 ? -14.776 -7.084 7.786 1.00 94.12 478 ILE A N 1
ATOM 3764 C CA . ILE A 1 478 ? -13.687 -6.639 6.902 1.00 94.12 478 ILE A CA 1
ATOM 3765 C C . ILE A 1 478 ? -13.727 -5.102 6.779 1.00 94.12 478 ILE A C 1
ATOM 3767 O O . ILE A 1 478 ? -13.925 -4.565 5.686 1.00 94.12 478 ILE A O 1
ATOM 3771 N N . PRO A 1 479 ? -13.518 -4.355 7.882 1.00 94.19 479 PRO A N 1
ATOM 3772 C CA . PRO A 1 479 ? -13.534 -2.889 7.853 1.00 94.19 479 PRO A CA 1
ATOM 3773 C C . PRO A 1 479 ? -12.477 -2.306 6.902 1.00 94.19 479 PRO A C 1
ATOM 3775 O O . PRO A 1 479 ? -12.682 -1.232 6.345 1.00 94.19 479 PRO A O 1
ATOM 3778 N N . ALA A 1 480 ? -11.399 -3.048 6.635 1.00 95.38 480 ALA A N 1
ATOM 3779 C CA . ALA A 1 480 ? -10.375 -2.690 5.658 1.00 95.38 480 ALA A CA 1
ATOM 3780 C C . ALA A 1 480 ? -10.896 -2.568 4.209 1.00 95.38 480 ALA A C 1
ATOM 3782 O O . ALA A 1 480 ? -10.244 -1.929 3.384 1.00 95.38 480 ALA A O 1
ATOM 3783 N N . LEU A 1 481 ? -12.054 -3.151 3.871 1.00 96.25 481 LEU A N 1
ATOM 3784 C CA . LEU A 1 481 ? -12.708 -2.970 2.570 1.00 96.25 481 LEU A CA 1
ATOM 3785 C C . LEU A 1 481 ? -13.473 -1.636 2.546 1.00 96.25 481 LEU A C 1
ATOM 3787 O O . LEU A 1 481 ? -14.707 -1.586 2.599 1.00 96.25 481 LEU A O 1
ATOM 3791 N N . TYR A 1 482 ? -12.725 -0.537 2.510 1.00 95.75 482 TYR A N 1
ATOM 3792 C CA . TYR A 1 482 ? -13.278 0.812 2.590 1.00 95.75 482 TYR A CA 1
ATOM 3793 C C . TYR A 1 482 ? -14.104 1.223 1.365 1.00 95.75 482 TYR A C 1
ATOM 3795 O O . TYR A 1 482 ? -14.905 2.148 1.461 1.00 95.75 482 TYR A O 1
ATOM 3803 N N . GLU A 1 483 ? -14.034 0.495 0.250 1.00 96.00 483 GLU A N 1
ATOM 3804 C CA . GLU A 1 483 ? -14.927 0.642 -0.907 1.00 96.00 483 GLU A CA 1
ATOM 3805 C C . GLU A 1 483 ? -16.410 0.499 -0.530 1.00 96.00 483 GLU A C 1
ATOM 3807 O O . GLU A 1 483 ? -17.283 1.079 -1.183 1.00 96.00 483 GLU A O 1
ATOM 3812 N N . ALA A 1 484 ? -16.702 -0.271 0.526 1.00 95.25 484 ALA A N 1
ATOM 3813 C CA . ALA A 1 484 ? -18.058 -0.573 0.971 1.00 95.25 484 ALA A CA 1
ATOM 3814 C C . ALA A 1 484 ? -18.695 0.521 1.846 1.00 95.25 484 ALA A C 1
ATOM 3816 O O . ALA A 1 484 ? -19.921 0.530 2.005 1.00 95.25 484 ALA A O 1
ATOM 3817 N N . TRP A 1 485 ? -17.901 1.418 2.437 1.00 94.25 485 TRP A N 1
ATOM 3818 C CA . TRP A 1 485 ? -18.399 2.395 3.416 1.00 94.25 485 TRP A CA 1
ATOM 3819 C C . TRP A 1 485 ? -17.811 3.805 3.282 1.00 94.25 485 TRP A C 1
ATOM 3821 O O . TRP A 1 485 ? -18.459 4.756 3.721 1.00 94.25 485 TRP A O 1
ATOM 3831 N N . SER A 1 486 ? -16.640 3.975 2.664 1.00 93.88 486 SER A N 1
ATOM 3832 C CA . SER A 1 486 ? -16.013 5.288 2.498 1.00 93.88 486 SER A CA 1
ATOM 3833 C C . SER A 1 486 ? -16.795 6.147 1.504 1.00 93.88 486 SER A C 1
ATOM 3835 O O . SER A 1 486 ? -17.289 5.686 0.469 1.00 93.88 486 SER A O 1
ATOM 3837 N N . SER A 1 487 ? -16.930 7.432 1.831 1.00 90.31 487 SER A N 1
ATOM 3838 C CA . SER A 1 487 ? -17.547 8.419 0.943 1.00 90.31 487 SER A CA 1
ATOM 3839 C C . SER A 1 487 ? -16.656 8.754 -0.253 1.00 90.31 487 SER A C 1
ATOM 3841 O O . SER A 1 487 ? -17.192 9.079 -1.317 1.00 90.31 487 SER A O 1
ATOM 3843 N N . ASP A 1 488 ? -15.341 8.645 -0.065 1.00 91.56 488 ASP A N 1
ATOM 3844 C CA . ASP A 1 488 ? -14.285 8.952 -1.022 1.00 91.56 488 ASP A CA 1
ATOM 3845 C C . ASP A 1 488 ? -13.143 7.923 -0.879 1.00 91.56 488 ASP A C 1
ATOM 3847 O O . ASP A 1 488 ? -12.172 8.156 -0.151 1.00 91.56 488 ASP A O 1
ATOM 3851 N N . PRO A 1 489 ? -13.281 6.746 -1.517 1.00 92.88 489 PRO A N 1
ATOM 3852 C CA . PRO A 1 489 ? -12.256 5.707 -1.501 1.00 92.88 489 PRO A CA 1
ATOM 3853 C C . PRO A 1 489 ? -11.120 5.982 -2.497 1.00 92.88 489 PRO A C 1
ATOM 3855 O O . PRO A 1 489 ? -10.239 5.141 -2.637 1.00 92.88 489 PRO A O 1
ATOM 3858 N N . ALA A 1 490 ? -11.151 7.108 -3.222 1.00 92.31 490 ALA A N 1
ATOM 3859 C CA . ALA A 1 490 ? -10.128 7.419 -4.206 1.00 92.31 490 ALA A CA 1
ATOM 3860 C C . ALA A 1 490 ? -8.761 7.569 -3.510 1.00 92.31 490 ALA A C 1
ATOM 3862 O O . ALA A 1 490 ? -8.658 8.348 -2.555 1.00 92.31 490 ALA A O 1
ATOM 3863 N N . PRO A 1 491 ? -7.715 6.867 -3.984 1.00 93.62 491 PRO A N 1
ATOM 3864 C CA . PRO A 1 491 ? -6.394 6.974 -3.387 1.00 93.62 491 PRO A CA 1
ATOM 3865 C C . PRO A 1 491 ? -5.842 8.395 -3.486 1.00 93.62 491 PRO A C 1
ATOM 3867 O O . PRO A 1 491 ? -6.023 9.081 -4.498 1.00 93.62 491 PRO A O 1
ATOM 3870 N N . TYR A 1 492 ? -5.120 8.841 -2.460 1.00 92.62 492 TYR A N 1
ATOM 3871 C CA . TYR A 1 492 ? -4.438 10.128 -2.518 1.00 92.62 492 TYR A CA 1
ATOM 3872 C C . TYR A 1 492 ? -3.328 10.143 -3.578 1.00 92.62 492 TYR A C 1
ATOM 3874 O O . TYR A 1 492 ? -2.720 9.119 -3.895 1.00 92.62 492 TYR A O 1
ATOM 3882 N N . TYR A 1 493 ? -3.029 11.340 -4.088 1.00 91.06 493 TYR A N 1
ATOM 3883 C CA . TYR A 1 493 ? -2.173 11.562 -5.256 1.00 91.06 493 TYR A CA 1
ATOM 3884 C C . TYR A 1 493 ? -0.861 10.765 -5.248 1.00 91.06 493 TYR A C 1
ATOM 3886 O O . TYR A 1 493 ? -0.585 10.057 -6.215 1.00 91.06 493 TYR A O 1
ATOM 3894 N N . TRP A 1 494 ? -0.085 10.815 -4.162 1.00 92.12 494 TRP A N 1
ATOM 3895 C CA . TRP A 1 494 ? 1.233 10.172 -4.110 1.00 92.12 494 TRP A CA 1
ATOM 3896 C C . TRP A 1 494 ? 1.176 8.646 -4.151 1.00 92.12 494 TRP A C 1
ATOM 3898 O O . TRP A 1 494 ? 2.086 8.028 -4.685 1.00 92.12 494 TRP A O 1
ATOM 3908 N N . SER A 1 495 ? 0.095 8.024 -3.670 1.00 92.94 495 SER A N 1
ATOM 3909 C CA . SER A 1 495 ? -0.074 6.574 -3.838 1.00 92.94 495 SER A CA 1
ATOM 3910 C C . SER A 1 495 ? -0.300 6.162 -5.292 1.00 92.94 495 SER A C 1
ATOM 3912 O O . SER A 1 495 ? -0.080 5.003 -5.629 1.00 92.94 495 SER A O 1
ATOM 3914 N N . THR A 1 496 ? -0.711 7.102 -6.152 1.00 90.88 496 THR A N 1
ATOM 3915 C CA . THR A 1 496 ? -0.998 6.856 -7.573 1.00 90.88 496 THR A CA 1
ATOM 3916 C C . THR A 1 496 ? 0.216 7.016 -8.489 1.00 90.88 496 THR A C 1
ATOM 3918 O O . THR A 1 496 ? 0.058 6.956 -9.705 1.00 90.88 496 THR A O 1
ATOM 3921 N N . LEU A 1 497 ? 1.406 7.251 -7.940 1.00 88.19 497 LEU A N 1
ATOM 3922 C CA . LEU A 1 497 ? 2.627 7.469 -8.712 1.00 88.19 497 LEU A CA 1
ATOM 3923 C C . LEU A 1 497 ? 3.631 6.353 -8.440 1.00 88.19 497 LEU A C 1
ATOM 3925 O O . LEU A 1 497 ? 3.664 5.805 -7.337 1.00 88.19 497 LEU A O 1
ATOM 3929 N N . LEU A 1 498 ? 4.456 6.057 -9.440 1.00 83.88 498 LEU A N 1
ATOM 3930 C CA . LEU A 1 498 ? 5.663 5.256 -9.285 1.00 83.88 498 LEU A CA 1
ATOM 3931 C C . LEU A 1 498 ? 6.848 6.215 -9.145 1.00 83.88 498 LEU A C 1
ATOM 3933 O O . LEU A 1 498 ? 6.967 7.198 -9.880 1.00 83.88 498 LEU A O 1
ATOM 3937 N N . ALA A 1 499 ? 7.739 5.942 -8.196 1.00 85.69 499 ALA A N 1
ATOM 3938 C CA . ALA A 1 499 ? 8.936 6.760 -8.017 1.00 85.69 499 ALA A CA 1
ATOM 3939 C C . ALA A 1 499 ? 9.859 6.710 -9.246 1.00 85.69 499 ALA A C 1
ATOM 3941 O O . ALA A 1 499 ? 10.429 7.732 -9.628 1.00 85.69 499 ALA A O 1
ATOM 3942 N N . THR A 1 500 ? 9.950 5.550 -9.903 1.00 81.69 500 THR A N 1
ATOM 3943 C CA . THR A 1 500 ? 10.682 5.362 -11.164 1.00 81.69 500 THR A CA 1
ATOM 3944 C C . THR A 1 500 ? 10.229 6.337 -12.246 1.00 81.69 500 THR A C 1
ATOM 3946 O O . THR A 1 500 ? 11.067 6.920 -12.937 1.00 81.69 500 THR A O 1
ATOM 3949 N N . ASP A 1 501 ? 8.921 6.574 -12.357 1.00 83.06 501 ASP A N 1
ATOM 3950 C CA . ASP A 1 501 ? 8.347 7.462 -13.370 1.00 83.06 501 ASP A CA 1
ATOM 3951 C C . ASP A 1 501 ? 8.706 8.916 -13.084 1.00 83.06 501 ASP A C 1
ATOM 3953 O O . ASP A 1 501 ? 9.052 9.659 -13.999 1.00 83.06 501 ASP A O 1
ATOM 3957 N N . LEU A 1 502 ? 8.694 9.322 -11.810 1.00 85.12 502 LEU A N 1
ATOM 3958 C CA . LEU A 1 502 ? 9.084 10.672 -11.395 1.00 85.12 502 LEU A CA 1
ATOM 3959 C C . LEU A 1 502 ? 10.574 10.933 -11.636 1.00 85.12 502 LEU A C 1
ATOM 3961 O O . LEU A 1 502 ? 10.944 11.998 -12.138 1.00 85.12 502 LEU A O 1
ATOM 3965 N N . ILE A 1 503 ? 11.428 9.950 -11.344 1.00 83.00 503 ILE A N 1
ATOM 3966 C CA . ILE A 1 503 ? 12.868 10.024 -11.623 1.00 83.00 503 ILE A CA 1
ATOM 3967 C C . ILE A 1 503 ? 13.102 10.145 -13.132 1.00 83.00 503 ILE A C 1
ATOM 3969 O O . ILE A 1 503 ? 13.830 11.031 -13.586 1.00 83.00 503 ILE A O 1
ATOM 3973 N N . LYS A 1 504 ? 12.439 9.308 -13.931 1.00 82.69 504 LYS A N 1
ATOM 3974 C CA . LYS A 1 504 ? 12.520 9.351 -15.394 1.00 82.69 504 LYS A CA 1
ATOM 3975 C C . LYS A 1 504 ? 11.997 10.674 -15.953 1.00 82.69 504 LYS A C 1
ATOM 3977 O O . LYS A 1 504 ? 12.639 11.277 -16.811 1.00 82.69 504 LYS A O 1
ATOM 3982 N N . GLN A 1 505 ? 10.879 11.171 -15.430 1.00 84.50 505 GLN A N 1
ATOM 3983 C CA . GLN A 1 505 ? 10.310 12.465 -15.793 1.00 84.50 505 GLN A CA 1
ATOM 3984 C C . GLN A 1 505 ? 11.296 13.601 -15.533 1.00 84.50 505 GLN A C 1
ATOM 3986 O O . GLN A 1 505 ? 11.460 14.474 -16.388 1.00 84.50 505 GLN A O 1
ATOM 3991 N N . LYS A 1 506 ? 11.983 13.594 -14.386 1.00 84.94 506 LYS A N 1
ATOM 3992 C CA . LYS A 1 506 ? 13.052 14.555 -14.099 1.00 84.94 506 LYS A CA 1
ATOM 3993 C C . LYS A 1 506 ? 14.183 14.446 -15.118 1.00 84.94 506 LYS A C 1
ATOM 3995 O O . LYS A 1 506 ? 14.561 15.469 -15.684 1.00 84.94 506 LYS A O 1
ATOM 4000 N N . GLN A 1 507 ? 14.690 13.241 -15.376 1.00 85.06 507 GLN A N 1
ATOM 4001 C CA . GLN A 1 507 ? 15.799 13.023 -16.310 1.00 85.06 507 GLN A CA 1
ATOM 4002 C C . GLN A 1 507 ? 15.465 13.511 -17.725 1.00 85.06 507 GLN A C 1
ATOM 4004 O O . GLN A 1 507 ? 16.270 14.203 -18.344 1.00 85.06 507 GLN A O 1
ATOM 4009 N N . GLU A 1 508 ? 14.277 13.193 -18.234 1.00 85.50 508 GLU A N 1
ATOM 4010 C CA . GLU A 1 508 ? 13.822 13.632 -19.557 1.00 85.50 508 GLU A CA 1
ATOM 4011 C C . GLU A 1 508 ? 13.562 15.138 -19.609 1.00 85.50 508 GLU A C 1
ATOM 4013 O O . GLU A 1 508 ? 13.951 15.794 -20.573 1.00 85.50 508 GLU A O 1
ATOM 4018 N N . ARG A 1 509 ? 12.997 15.719 -18.545 1.00 84.56 509 ARG A N 1
ATOM 4019 C CA . ARG A 1 509 ? 12.835 17.173 -18.430 1.00 84.56 509 ARG A CA 1
ATOM 4020 C C . ARG A 1 509 ? 14.186 17.886 -18.457 1.00 84.56 509 ARG A C 1
ATOM 4022 O O . ARG A 1 509 ? 14.340 18.896 -19.134 1.00 84.56 509 ARG A O 1
ATOM 4029 N N . GLU A 1 510 ? 15.177 17.371 -17.736 1.00 86.62 510 GLU A N 1
ATOM 4030 C CA . GLU A 1 510 ? 16.536 17.915 -17.755 1.00 86.62 510 GLU A CA 1
ATOM 4031 C C . GLU A 1 510 ? 17.192 17.767 -19.130 1.00 86.62 510 GLU A C 1
ATOM 4033 O O . GLU A 1 510 ? 17.822 18.710 -19.602 1.00 86.62 510 GLU A O 1
ATOM 4038 N N . LYS A 1 511 ? 17.024 16.619 -19.803 1.00 87.25 511 LYS A N 1
ATOM 4039 C CA . LYS A 1 511 ? 17.485 16.431 -21.189 1.00 87.25 511 LYS A CA 1
ATOM 4040 C C . LYS A 1 511 ? 16.832 17.439 -22.131 1.00 87.25 511 LYS A C 1
ATOM 4042 O O . LYS A 1 511 ? 17.532 18.043 -22.934 1.00 87.25 511 LYS A O 1
ATOM 4047 N N . PHE A 1 512 ? 15.525 17.655 -22.010 1.00 85.50 512 PHE A N 1
ATOM 4048 C CA . PHE A 1 512 ? 14.790 18.628 -22.812 1.00 85.50 512 PHE A CA 1
ATOM 4049 C C . PHE A 1 512 ? 15.339 20.042 -22.640 1.00 85.50 512 PHE A C 1
ATOM 4051 O O . PHE A 1 512 ? 15.667 20.691 -23.629 1.00 85.50 512 PHE A O 1
ATOM 4058 N N . PHE A 1 513 ? 15.516 20.499 -21.397 1.00 85.19 513 PHE A N 1
ATOM 4059 C CA . PHE A 1 513 ? 16.071 21.829 -21.155 1.00 85.19 513 PHE A CA 1
ATOM 4060 C C . PHE A 1 513 ? 17.521 21.955 -21.624 1.00 85.19 513 PHE A C 1
ATOM 4062 O O . PHE A 1 513 ? 17.845 22.972 -22.227 1.00 85.19 513 PHE A O 1
ATOM 4069 N N . ARG A 1 514 ? 18.360 20.921 -21.451 1.00 87.00 514 ARG A N 1
ATOM 4070 C CA . ARG A 1 514 ? 19.718 20.898 -22.025 1.00 87.00 514 ARG A CA 1
ATOM 4071 C C . ARG A 1 514 ? 19.696 21.032 -23.548 1.00 87.00 514 ARG A C 1
ATOM 4073 O O . ARG A 1 514 ? 20.442 21.830 -24.100 1.00 87.00 514 ARG A O 1
ATOM 4080 N N . ASN A 1 515 ? 18.797 20.318 -24.223 1.00 86.12 515 ASN A N 1
ATOM 4081 C CA . ASN A 1 515 ? 18.651 20.389 -25.680 1.00 86.12 515 ASN A CA 1
ATOM 4082 C C . ASN A 1 515 ? 18.128 21.751 -26.170 1.00 86.12 515 ASN A C 1
ATOM 4084 O O . ASN A 1 515 ? 18.299 22.080 -27.340 1.00 86.12 515 ASN A O 1
ATOM 4088 N N . LEU A 1 516 ? 17.492 22.544 -25.300 1.00 86.12 516 LEU A N 1
ATOM 4089 C CA . LEU A 1 516 ? 17.046 23.901 -25.616 1.00 86.12 516 LEU A CA 1
ATOM 4090 C C . LEU A 1 516 ? 18.138 24.961 -25.429 1.00 86.12 516 LEU A C 1
ATOM 4092 O O . LEU A 1 516 ? 18.000 26.043 -25.993 1.00 86.12 516 LEU A O 1
ATOM 4096 N N . GLU A 1 517 ? 19.213 24.695 -24.681 1.00 85.88 517 GLU A N 1
ATOM 4097 C CA . GLU A 1 517 ? 20.244 25.704 -24.382 1.00 85.88 517 GLU A CA 1
ATOM 4098 C C . GLU A 1 517 ? 20.898 26.270 -25.653 1.00 85.88 517 GLU A C 1
ATOM 4100 O O . GLU A 1 517 ? 20.990 27.493 -25.811 1.00 85.88 517 GLU A O 1
ATOM 4105 N N . GLU A 1 518 ? 21.288 25.398 -26.586 1.00 84.62 518 GLU A N 1
ATOM 4106 C CA . GLU A 1 518 ? 21.880 25.793 -27.869 1.00 84.62 518 GLU A CA 1
ATOM 4107 C C . GLU A 1 518 ? 20.894 26.588 -28.749 1.00 84.62 518 GLU A C 1
ATOM 4109 O O . GLU A 1 518 ? 21.218 27.730 -29.093 1.00 84.62 518 GLU A O 1
ATOM 4114 N N . PRO A 1 519 ? 19.673 26.094 -29.054 1.00 85.88 519 PRO A N 1
ATOM 4115 C CA . PRO A 1 519 ? 18.660 26.871 -29.768 1.00 85.88 519 PRO A CA 1
ATOM 4116 C C . PRO A 1 519 ? 18.367 28.235 -29.135 1.00 85.88 519 PRO A C 1
ATOM 4118 O O . PRO A 1 519 ? 18.318 29.240 -29.841 1.00 85.88 519 PRO A O 1
ATOM 4121 N N . ILE A 1 520 ? 18.228 28.306 -27.806 1.00 86.69 520 ILE A N 1
ATOM 4122 C CA . ILE A 1 520 ? 17.989 29.570 -27.093 1.00 86.69 520 ILE A CA 1
ATOM 4123 C C . ILE A 1 520 ? 19.139 30.557 -27.334 1.00 86.69 520 ILE A C 1
ATOM 4125 O O . ILE A 1 520 ? 18.892 31.753 -27.510 1.00 86.69 520 ILE A O 1
ATOM 4129 N N . SER A 1 521 ? 20.387 30.081 -27.338 1.00 86.25 521 SER A N 1
ATOM 4130 C CA . SER A 1 521 ? 21.556 30.930 -27.588 1.00 86.25 521 SER A CA 1
ATOM 4131 C C . SER A 1 521 ? 21.574 31.493 -29.015 1.00 86.25 521 SER A C 1
ATOM 4133 O O . SER A 1 521 ? 21.786 32.695 -29.185 1.00 86.25 521 SER A O 1
ATOM 4135 N N . ILE A 1 522 ? 21.250 30.662 -30.012 1.00 87.38 522 ILE A N 1
ATOM 4136 C CA . ILE A 1 522 ? 21.192 31.038 -31.432 1.00 87.38 522 ILE A CA 1
ATOM 4137 C C . ILE A 1 522 ? 20.078 32.060 -31.662 1.00 87.38 522 ILE A C 1
ATOM 4139 O O . ILE A 1 522 ? 20.319 33.134 -32.203 1.00 87.38 522 ILE A O 1
ATOM 4143 N N . ILE A 1 523 ? 18.864 31.784 -31.177 1.00 87.69 523 ILE A N 1
ATOM 4144 C CA . ILE A 1 523 ? 17.706 32.669 -31.367 1.00 87.69 523 ILE A CA 1
ATOM 4145 C C . ILE A 1 523 ? 17.934 34.036 -30.709 1.00 87.69 523 ILE A C 1
ATOM 4147 O O . ILE A 1 523 ? 17.579 35.064 -31.283 1.00 87.69 523 ILE A O 1
ATOM 4151 N N . ARG A 1 524 ? 18.578 34.084 -29.535 1.00 88.75 524 ARG A N 1
ATOM 4152 C CA . ARG A 1 524 ? 18.945 35.357 -28.889 1.00 88.75 524 ARG A CA 1
ATOM 4153 C C . ARG A 1 524 ? 19.965 36.170 -29.685 1.00 88.75 524 ARG A C 1
ATOM 4155 O O . ARG A 1 524 ? 19.961 37.394 -29.564 1.00 88.75 524 ARG A O 1
ATOM 4162 N N . GLN A 1 525 ? 20.847 35.511 -30.433 1.00 88.62 525 GLN A N 1
ATOM 4163 C CA . GLN A 1 525 ? 21.868 36.166 -31.245 1.00 88.62 525 GLN A CA 1
ATOM 4164 C C . GLN A 1 525 ? 21.313 36.628 -32.598 1.00 88.62 525 GLN A C 1
ATOM 4166 O O . GLN A 1 525 ? 21.583 37.758 -33.007 1.00 88.62 525 GLN A O 1
ATOM 4171 N N . ASP A 1 526 ? 20.527 35.777 -33.255 1.00 89.81 526 ASP A N 1
ATOM 4172 C CA . ASP A 1 526 ? 20.128 35.961 -34.652 1.00 89.81 526 ASP A CA 1
ATOM 4173 C C . ASP A 1 526 ? 18.753 36.628 -34.809 1.00 89.81 526 ASP A C 1
ATOM 4175 O O . ASP A 1 526 ? 18.515 37.290 -35.817 1.00 89.81 526 ASP A O 1
ATOM 4179 N N . MET A 1 527 ? 17.852 36.483 -33.828 1.00 87.56 527 MET A N 1
ATOM 4180 C CA . MET A 1 527 ? 16.478 37.015 -33.872 1.00 87.56 527 MET A CA 1
ATOM 4181 C C . MET A 1 527 ? 16.014 37.547 -32.497 1.00 87.56 527 MET A C 1
ATOM 4183 O O . MET A 1 527 ? 15.075 37.013 -31.889 1.00 87.56 527 MET A O 1
ATOM 4187 N N . PRO A 1 528 ? 16.656 38.605 -31.963 1.00 86.94 528 PRO A N 1
ATOM 4188 C CA . PRO A 1 528 ? 16.387 39.108 -30.615 1.00 86.94 528 PRO A CA 1
ATOM 4189 C C . PRO A 1 528 ? 14.952 39.625 -30.421 1.00 86.94 528 PRO A C 1
ATOM 4191 O O . PRO A 1 528 ? 14.439 39.585 -29.304 1.00 86.94 528 PRO A O 1
ATOM 4194 N N . GLU A 1 529 ? 14.288 40.088 -31.482 1.00 87.56 529 GLU A N 1
ATOM 4195 C CA . GLU A 1 529 ? 12.923 40.625 -31.445 1.00 87.56 529 GLU A CA 1
ATOM 4196 C C . GLU A 1 529 ? 11.836 39.596 -31.104 1.00 87.56 529 GLU A C 1
ATOM 4198 O O . GLU A 1 529 ? 10.825 39.975 -30.515 1.00 87.56 529 GLU A O 1
ATOM 4203 N N . ILE A 1 530 ? 12.040 38.316 -31.435 1.00 87.25 530 ILE A N 1
ATOM 4204 C CA . ILE A 1 530 ? 11.094 37.224 -31.131 1.00 87.25 530 ILE A CA 1
ATOM 4205 C C . ILE A 1 530 ? 11.624 36.261 -30.066 1.00 87.25 530 ILE A C 1
ATOM 4207 O O . ILE A 1 530 ? 10.904 35.361 -29.634 1.00 87.25 530 ILE A O 1
ATOM 4211 N N . ALA A 1 531 ? 12.872 36.442 -29.624 1.00 81.81 531 ALA A N 1
ATOM 4212 C CA . ALA A 1 531 ? 13.550 35.501 -28.745 1.00 81.81 531 ALA A CA 1
ATOM 4213 C C . ALA A 1 531 ? 12.785 35.246 -27.442 1.00 81.81 531 ALA A C 1
ATOM 4215 O O . ALA A 1 531 ? 12.657 34.101 -27.028 1.00 81.81 531 ALA A O 1
ATOM 4216 N N . GLU A 1 532 ? 12.242 36.280 -26.797 1.00 86.62 532 GLU A N 1
ATOM 4217 C CA . GLU A 1 532 ? 11.516 36.107 -25.531 1.00 86.62 532 GLU A CA 1
ATOM 4218 C C . GLU A 1 532 ? 10.207 35.322 -25.693 1.00 86.62 532 GLU A C 1
ATOM 4220 O O . GLU A 1 532 ? 9.877 34.495 -24.841 1.00 86.62 532 GLU A O 1
ATOM 4225 N N . GLU A 1 533 ? 9.478 35.547 -26.787 1.00 84.75 533 GLU A N 1
ATOM 4226 C CA . GLU A 1 533 ? 8.223 34.849 -27.076 1.00 84.75 533 GLU A CA 1
ATOM 4227 C C . GLU A 1 533 ? 8.485 33.395 -27.479 1.00 84.75 533 GLU A C 1
ATOM 4229 O O . GLU A 1 533 ? 7.859 32.487 -26.931 1.00 84.75 533 GLU A O 1
ATOM 4234 N N . TRP A 1 534 ? 9.491 33.165 -28.329 1.00 86.56 534 TRP A N 1
ATOM 4235 C CA . TRP A 1 534 ? 9.924 31.823 -28.712 1.00 86.56 534 TRP A CA 1
ATOM 4236 C C . TRP A 1 534 ? 10.435 31.024 -27.511 1.00 86.56 534 TRP A C 1
ATOM 4238 O O . TRP A 1 534 ? 10.032 29.884 -27.325 1.00 86.56 534 TRP A O 1
ATOM 4248 N N . ILE A 1 535 ? 11.266 31.620 -26.642 1.00 83.44 535 ILE A N 1
ATOM 4249 C CA . ILE A 1 535 ? 11.753 30.956 -25.421 1.00 83.44 535 ILE A CA 1
ATOM 4250 C C . ILE A 1 535 ? 10.577 30.559 -24.535 1.00 83.44 535 ILE A C 1
ATOM 4252 O O . ILE A 1 535 ? 10.577 29.462 -23.983 1.00 83.44 535 ILE A O 1
ATOM 4256 N N . LYS A 1 536 ? 9.580 31.431 -24.372 1.00 84.25 536 LYS A N 1
ATOM 4257 C CA . LYS A 1 536 ? 8.416 31.145 -23.531 1.00 84.25 536 LYS A CA 1
ATOM 4258 C C . LYS A 1 536 ? 7.611 29.953 -24.053 1.00 84.25 536 LYS A C 1
ATOM 4260 O O . LYS A 1 536 ? 7.180 29.142 -23.242 1.00 84.25 536 LYS A O 1
ATOM 4265 N N . ASP A 1 537 ? 7.430 29.852 -25.365 1.00 81.88 537 ASP A N 1
ATOM 4266 C CA . ASP A 1 537 ? 6.711 28.741 -25.993 1.00 81.88 537 ASP A CA 1
ATOM 4267 C C . ASP A 1 537 ? 7.549 27.450 -26.002 1.00 81.88 537 ASP A C 1
ATOM 4269 O O . ASP A 1 537 ? 7.117 26.413 -25.503 1.00 81.88 537 ASP A O 1
ATOM 4273 N N . ALA A 1 538 ? 8.811 27.532 -26.432 1.00 76.00 538 ALA A N 1
ATOM 4274 C CA . ALA A 1 538 ? 9.733 26.399 -26.489 1.00 76.00 538 ALA A CA 1
ATOM 4275 C C . ALA A 1 538 ? 10.074 25.827 -25.102 1.00 76.00 538 ALA A C 1
ATOM 4277 O O . ALA A 1 538 ? 10.327 24.635 -24.975 1.00 76.00 538 ALA A O 1
ATOM 4278 N N . SER A 1 539 ? 10.061 26.646 -24.044 1.00 77.06 539 SER A N 1
ATOM 4279 C CA . SER A 1 539 ? 10.298 26.194 -22.662 1.00 77.06 539 SER A CA 1
ATOM 4280 C C . SER A 1 539 ? 9.085 25.526 -22.005 1.00 77.06 539 SER A C 1
ATOM 4282 O O . SER A 1 539 ? 9.183 25.082 -20.855 1.00 77.06 539 SER A O 1
ATOM 4284 N N . MET A 1 540 ? 7.952 25.407 -22.707 1.00 78.06 540 MET A N 1
ATOM 4285 C CA . MET A 1 540 ? 6.802 24.656 -22.213 1.00 78.06 540 MET A CA 1
ATOM 4286 C C . MET A 1 540 ? 7.060 23.148 -22.289 1.00 78.06 540 MET A C 1
ATOM 4288 O O . MET A 1 540 ? 6.743 22.479 -23.269 1.00 78.06 540 MET A O 1
ATOM 4292 N N . TRP A 1 541 ? 7.600 22.588 -21.210 1.00 75.12 541 TRP A N 1
ATOM 4293 C CA . TRP A 1 541 ? 7.684 21.142 -21.044 1.00 75.12 541 TRP A CA 1
ATOM 4294 C C . TRP A 1 541 ? 6.319 20.544 -20.689 1.00 75.12 541 TRP A C 1
ATOM 4296 O O . TRP A 1 541 ? 5.674 20.975 -19.730 1.00 75.12 541 TRP A O 1
ATOM 4306 N N . GLN A 1 542 ? 5.918 19.497 -21.410 1.00 75.12 542 GLN A N 1
ATOM 4307 C CA . GLN A 1 542 ? 4.762 18.672 -21.072 1.00 75.12 542 GLN A CA 1
ATOM 4308 C C . GLN A 1 542 ? 5.196 17.213 -20.995 1.00 75.12 542 GLN A C 1
ATOM 4310 O O . GLN A 1 542 ? 5.808 16.683 -21.920 1.00 75.12 542 GLN A O 1
ATOM 4315 N N . TRP A 1 543 ? 4.876 16.563 -19.879 1.00 73.81 543 TRP A N 1
ATOM 4316 C CA . TRP A 1 543 ? 5.077 15.127 -19.748 1.00 73.81 543 TRP A CA 1
ATOM 4317 C C . TRP A 1 543 ? 3.934 14.395 -20.455 1.00 73.81 543 TRP A C 1
ATOM 4319 O O . TRP A 1 543 ? 2.776 14.704 -20.157 1.00 73.81 543 TRP A O 1
ATOM 4329 N N . PRO A 1 544 ? 4.221 13.452 -21.370 1.00 69.88 544 PRO A N 1
ATOM 4330 C CA . PRO A 1 544 ? 3.193 12.598 -21.952 1.00 69.88 544 PRO A CA 1
ATOM 4331 C C . PRO A 1 544 ? 2.412 11.857 -20.859 1.00 69.88 544 PRO A C 1
ATOM 4333 O O . PRO A 1 544 ? 2.956 11.570 -19.793 1.00 69.88 544 PRO A O 1
ATOM 4336 N N . GLU A 1 545 ? 1.140 11.542 -21.110 1.00 66.12 545 GLU A N 1
ATOM 4337 C CA . GLU A 1 545 ? 0.372 10.697 -20.191 1.00 66.12 545 GLU A CA 1
ATOM 4338 C C . GLU A 1 545 ? 1.099 9.367 -19.969 1.00 66.12 545 GLU A C 1
ATOM 4340 O O . GLU A 1 545 ? 1.464 8.676 -20.922 1.00 66.12 545 GLU A O 1
ATOM 4345 N N . ASP A 1 546 ? 1.328 9.039 -18.699 1.00 69.12 546 ASP A N 1
ATOM 4346 C CA . ASP A 1 546 ? 2.078 7.855 -18.310 1.00 69.12 546 ASP A CA 1
ATOM 4347 C C . ASP A 1 546 ? 1.182 6.602 -18.398 1.00 69.12 546 ASP A C 1
ATOM 4349 O O . ASP A 1 546 ? 0.164 6.532 -17.689 1.00 69.12 546 ASP A O 1
ATOM 4353 N N . PRO A 1 547 ? 1.508 5.624 -19.267 1.00 72.25 547 PRO A N 1
ATOM 4354 C CA . PRO A 1 547 ? 0.695 4.427 -19.442 1.00 72.25 547 PRO A CA 1
ATOM 4355 C C . PRO A 1 547 ? 0.629 3.571 -18.170 1.00 72.25 547 PRO A C 1
ATOM 4357 O O . PRO A 1 547 ? -0.445 3.045 -17.865 1.00 72.25 547 PRO A O 1
ATOM 4360 N N . ASP A 1 548 ? 1.708 3.489 -17.388 1.00 73.56 548 ASP A N 1
ATOM 4361 C CA . ASP A 1 548 ? 1.778 2.629 -16.201 1.00 73.56 548 ASP A CA 1
ATOM 4362 C C . ASP A 1 548 ? 0.888 3.182 -15.085 1.00 73.56 548 ASP A C 1
ATOM 4364 O O . ASP A 1 548 ? 0.112 2.453 -14.447 1.00 73.56 548 ASP A O 1
ATOM 4368 N N . ARG A 1 549 ? 0.897 4.511 -14.925 1.00 81.81 549 ARG A N 1
ATOM 4369 C CA . ARG A 1 549 ? -0.042 5.218 -14.051 1.00 81.81 549 ARG A CA 1
ATOM 4370 C C . ARG A 1 549 ? -1.487 5.013 -14.493 1.00 81.81 549 ARG A C 1
ATOM 4372 O O . ARG A 1 549 ? -2.349 4.752 -13.653 1.00 81.81 549 ARG A O 1
ATOM 4379 N N . ALA A 1 550 ? -1.777 5.142 -15.788 1.00 84.94 550 ALA A N 1
ATOM 4380 C CA . ALA A 1 550 ? -3.131 4.969 -16.308 1.00 84.94 550 ALA A CA 1
ATOM 4381 C C . ALA A 1 550 ? -3.658 3.546 -16.065 1.00 84.94 550 ALA A C 1
ATOM 4383 O O . ALA A 1 550 ? -4.826 3.373 -15.714 1.00 84.94 550 ALA A O 1
ATOM 4384 N N . GLU A 1 551 ? -2.811 2.526 -16.209 1.00 84.75 551 GLU A N 1
ATOM 4385 C CA . GLU A 1 551 ? -3.156 1.147 -15.868 1.00 84.75 551 GLU A CA 1
ATOM 4386 C C . GLU A 1 551 ? -3.411 0.955 -14.380 1.00 84.75 551 GLU A C 1
ATOM 4388 O O . GLU A 1 551 ? -4.438 0.387 -14.009 1.00 84.75 551 GLU A O 1
ATOM 4393 N N . MET A 1 552 ? -2.533 1.476 -13.523 1.00 85.31 552 MET A N 1
ATOM 4394 C CA . MET A 1 552 ? -2.719 1.380 -12.078 1.00 85.31 552 MET A CA 1
ATOM 4395 C C . MET A 1 552 ? -4.011 2.076 -11.633 1.00 85.31 552 MET A C 1
ATOM 4397 O O . MET A 1 552 ? -4.746 1.553 -10.797 1.00 85.31 552 MET A O 1
ATOM 4401 N N . LEU A 1 553 ? -4.355 3.211 -12.248 1.00 89.56 553 LEU A N 1
ATOM 4402 C CA . LEU A 1 553 ? -5.591 3.927 -11.949 1.00 89.56 553 LEU A CA 1
ATOM 4403 C C . LEU A 1 553 ? -6.855 3.127 -12.296 1.00 89.56 553 LEU A C 1
ATOM 4405 O O . LEU A 1 553 ? -7.870 3.321 -11.625 1.00 89.56 553 LEU A O 1
ATOM 4409 N N . LYS A 1 554 ? -6.812 2.189 -13.256 1.00 90.62 554 LYS A N 1
ATOM 4410 C CA . LYS A 1 554 ? -7.936 1.265 -13.529 1.00 90.62 554 LYS A CA 1
ATOM 4411 C C . LYS A 1 554 ? -8.214 0.325 -12.354 1.00 90.62 554 LYS A C 1
ATOM 4413 O O . LYS A 1 554 ? -9.340 -0.142 -12.213 1.00 90.62 554 LYS A O 1
ATOM 4418 N N . LEU A 1 555 ? -7.205 0.063 -11.523 1.00 91.75 555 LEU A N 1
ATOM 4419 C CA . LEU A 1 555 ? -7.302 -0.757 -10.315 1.00 91.75 555 LEU A CA 1
ATOM 4420 C C . LEU A 1 555 ? -7.650 0.064 -9.068 1.00 91.75 555 LEU A C 1
ATOM 4422 O O . LEU A 1 555 ? -7.657 -0.482 -7.964 1.00 91.75 555 LEU A O 1
ATOM 4426 N N . SER A 1 556 ? -7.906 1.369 -9.215 1.00 92.88 556 SER A N 1
ATOM 4427 C CA . SER A 1 556 ? -8.227 2.223 -8.074 1.00 92.88 556 SER A CA 1
ATOM 4428 C C . SER A 1 556 ? -9.502 1.740 -7.376 1.00 92.88 556 SER A C 1
ATOM 4430 O O . SER A 1 556 ? -10.492 1.435 -8.049 1.00 92.88 556 SER A O 1
ATOM 4432 N N . PRO A 1 557 ? -9.521 1.737 -6.034 1.00 93.62 557 PRO A N 1
ATOM 4433 C CA . PRO A 1 557 ? -10.732 1.538 -5.256 1.00 93.62 557 PRO A CA 1
ATOM 4434 C C . PRO A 1 557 ? -11.859 2.469 -5.720 1.00 93.62 557 PRO A C 1
ATOM 4436 O O . PRO A 1 557 ? -11.684 3.683 -5.842 1.00 93.62 557 PRO A O 1
ATOM 4439 N N . ILE A 1 558 ? -13.039 1.897 -5.957 1.00 92.88 558 ILE A N 1
ATOM 4440 C CA . ILE A 1 558 ? -14.239 2.645 -6.343 1.00 92.88 558 ILE A CA 1
ATOM 4441 C C . ILE A 1 558 ? -15.281 2.592 -5.236 1.00 92.88 558 ILE A C 1
ATOM 4443 O O . ILE A 1 558 ? -15.399 1.610 -4.505 1.00 92.88 558 ILE A O 1
ATOM 4447 N N . ARG A 1 559 ? -16.094 3.645 -5.137 1.00 94.50 559 ARG A N 1
ATOM 4448 C CA . ARG A 1 559 ? -17.209 3.660 -4.192 1.00 94.50 559 ARG A CA 1
ATOM 4449 C C . ARG A 1 559 ? -18.297 2.705 -4.657 1.00 94.50 559 ARG A C 1
ATOM 4451 O O . ARG A 1 559 ? -18.900 2.914 -5.711 1.00 94.50 559 ARG A O 1
ATOM 4458 N N . LEU A 1 560 ? -18.601 1.708 -3.832 1.00 94.56 560 LEU A N 1
ATOM 4459 C CA . LEU A 1 560 ? -19.659 0.753 -4.122 1.00 94.56 560 LEU A CA 1
ATOM 4460 C C . LEU A 1 560 ? -21.047 1.396 -3.934 1.00 94.56 560 LEU A C 1
ATOM 4462 O O . LEU A 1 560 ? -21.361 1.902 -2.850 1.00 94.56 560 LEU A O 1
ATOM 4466 N N . PRO A 1 561 ? -21.912 1.388 -4.964 1.00 93.69 561 PRO A N 1
ATOM 4467 C CA . PRO A 1 561 ? -23.251 1.954 -4.864 1.00 93.69 561 PRO A CA 1
ATOM 4468 C C . PRO A 1 561 ? -24.164 1.067 -4.007 1.00 93.69 561 PRO A C 1
ATOM 4470 O O . PRO A 1 561 ? -24.589 0.002 -4.442 1.00 93.69 561 PRO A O 1
ATOM 4473 N N . TYR A 1 562 ? -24.538 1.542 -2.814 1.00 93.44 562 TYR A N 1
ATOM 4474 C CA . TYR A 1 562 ? -25.283 0.749 -1.823 1.00 93.44 562 TYR A CA 1
ATOM 4475 C C . TYR A 1 562 ? -26.498 -0.014 -2.363 1.00 93.44 562 TYR A C 1
ATOM 4477 O O . TYR A 1 562 ? -26.622 -1.212 -2.121 1.00 93.44 562 TYR A O 1
ATOM 4485 N N . GLU A 1 563 ? -27.348 0.657 -3.139 1.00 93.00 563 GLU A N 1
ATOM 4486 C CA . GLU A 1 563 ? -28.589 0.086 -3.682 1.00 93.00 563 GLU A CA 1
ATOM 4487 C C . GLU A 1 563 ? -28.384 -0.781 -4.934 1.00 93.00 563 GLU A C 1
ATOM 4489 O O . GLU A 1 563 ? -29.308 -1.464 -5.367 1.00 93.00 563 GLU A O 1
ATOM 4494 N N . ARG A 1 564 ? -27.194 -0.745 -5.545 1.00 93.25 564 ARG A N 1
ATOM 4495 C CA . ARG A 1 564 ? -26.888 -1.443 -6.807 1.00 93.25 564 ARG A CA 1
ATOM 4496 C C . ARG A 1 564 ? -25.834 -2.535 -6.657 1.00 93.25 564 ARG A C 1
ATOM 4498 O O . ARG A 1 564 ? -25.537 -3.215 -7.631 1.00 93.25 564 ARG A O 1
ATOM 4505 N N . THR A 1 565 ? -25.270 -2.720 -5.472 1.00 95.31 565 THR A N 1
ATOM 4506 C CA . THR A 1 565 ? -24.284 -3.770 -5.219 1.00 95.31 565 THR A CA 1
ATOM 4507 C C . THR A 1 565 ? -24.969 -5.021 -4.681 1.00 95.31 565 THR A C 1
ATOM 4509 O O . THR A 1 565 ? -25.686 -4.986 -3.679 1.00 95.31 565 THR A O 1
ATOM 4512 N N . ASN A 1 566 ? -24.714 -6.165 -5.314 1.00 95.88 566 ASN A N 1
ATOM 4513 C CA . ASN A 1 566 ? -25.067 -7.473 -4.784 1.00 95.88 566 ASN A CA 1
ATOM 4514 C C . ASN A 1 566 ? -24.095 -7.863 -3.663 1.00 95.88 566 ASN A C 1
ATOM 4516 O O . ASN A 1 566 ? -23.133 -8.608 -3.857 1.00 95.88 566 ASN A O 1
ATOM 4520 N N . TRP A 1 567 ? -24.374 -7.358 -2.465 1.00 96.38 567 TRP A N 1
ATOM 4521 C CA . TRP A 1 567 ? -23.541 -7.561 -1.282 1.00 96.38 567 TRP A CA 1
ATOM 4522 C C . TRP A 1 567 ? -23.351 -9.032 -0.899 1.00 96.38 567 TRP A C 1
ATOM 4524 O O . TRP A 1 567 ? -22.295 -9.392 -0.384 1.00 96.38 567 TRP A O 1
ATOM 4534 N N . TYR A 1 568 ? -24.332 -9.898 -1.183 1.00 95.19 568 TYR A N 1
ATOM 4535 C CA . TYR A 1 568 ? -24.201 -11.338 -0.948 1.00 95.19 568 TYR A CA 1
ATOM 4536 C C . TYR A 1 568 ? -23.119 -11.958 -1.830 1.00 95.19 568 TYR A C 1
ATOM 4538 O O . TYR A 1 568 ? -22.265 -12.694 -1.337 1.00 95.19 568 TYR A O 1
ATOM 4546 N N . GLN A 1 569 ? -23.163 -11.656 -3.129 1.00 95.62 569 GLN A N 1
ATOM 4547 C CA . GLN A 1 569 ? -22.167 -12.131 -4.079 1.00 95.62 569 GLN A CA 1
ATOM 4548 C C . GLN A 1 569 ? -20.782 -11.604 -3.708 1.00 95.62 569 GLN A C 1
ATOM 4550 O O . GLN A 1 569 ? -19.857 -12.400 -3.600 1.00 95.62 569 GLN A O 1
ATOM 4555 N N . LEU A 1 570 ? -20.664 -10.304 -3.416 1.00 96.69 570 LEU A N 1
ATOM 4556 C CA . LEU A 1 570 ? -19.395 -9.696 -3.018 1.00 96.69 570 LEU A CA 1
ATOM 4557 C C . LEU A 1 570 ? -18.800 -10.369 -1.774 1.00 96.69 570 LEU A C 1
ATOM 4559 O O . LEU A 1 570 ? -17.646 -10.785 -1.792 1.00 96.69 570 LEU A O 1
ATOM 4563 N N . TYR A 1 571 ? -19.593 -10.531 -0.709 1.00 95.69 571 TYR A N 1
ATOM 4564 C CA . TYR A 1 571 ? -19.138 -11.187 0.518 1.00 95.69 571 TYR A CA 1
ATOM 4565 C C . TYR A 1 571 ? -18.703 -12.632 0.260 1.00 95.69 571 TYR A C 1
ATOM 4567 O O . TYR A 1 571 ? -17.636 -13.049 0.708 1.00 95.69 571 TYR A O 1
ATOM 4575 N N . ARG A 1 572 ? -19.502 -13.405 -0.484 1.00 94.94 572 ARG A N 1
ATOM 4576 C CA . ARG A 1 572 ? -19.183 -14.798 -0.826 1.00 94.94 572 ARG A CA 1
ATOM 4577 C C . ARG A 1 572 ? -17.898 -14.898 -1.646 1.00 94.94 572 ARG A C 1
ATOM 4579 O O . ARG A 1 572 ? -17.076 -15.764 -1.372 1.00 94.94 572 ARG A O 1
ATOM 4586 N N . ASP A 1 573 ? -17.737 -14.040 -2.644 1.00 95.88 573 ASP A N 1
ATOM 4587 C CA . ASP A 1 573 ? -16.614 -14.115 -3.573 1.00 95.88 573 ASP A CA 1
ATOM 4588 C C . ASP A 1 573 ? -15.317 -13.635 -2.897 1.00 95.88 573 ASP A C 1
ATOM 4590 O O . ASP A 1 573 ? -14.272 -14.244 -3.104 1.00 95.88 573 ASP A O 1
ATOM 4594 N N . ILE A 1 574 ? -15.373 -12.643 -1.999 1.00 95.56 574 ILE A N 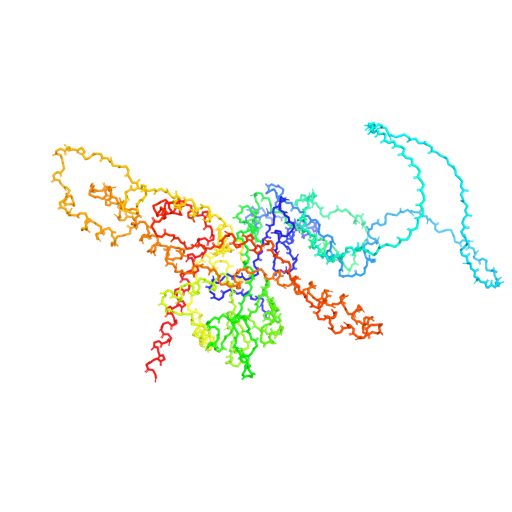1
ATOM 4595 C CA . ILE A 1 574 ? -14.221 -12.250 -1.167 1.00 95.56 574 ILE A CA 1
ATOM 4596 C C . ILE A 1 574 ? -13.847 -13.364 -0.185 1.00 95.56 574 ILE A C 1
ATOM 4598 O O . ILE A 1 574 ? -12.684 -13.750 -0.095 1.00 95.56 574 ILE A O 1
ATOM 4602 N N . THR A 1 575 ? -14.822 -13.901 0.553 1.00 92.44 575 THR A N 1
ATOM 4603 C CA . THR A 1 575 ? -14.554 -14.939 1.563 1.00 92.44 575 THR A CA 1
ATOM 4604 C C . THR A 1 575 ? -14.084 -16.251 0.939 1.00 92.44 575 THR A C 1
ATOM 4606 O O . THR A 1 575 ? -13.202 -16.902 1.495 1.00 92.44 575 THR A O 1
ATOM 4609 N N . GLY A 1 576 ? -14.608 -16.616 -0.234 1.00 92.19 576 GLY A N 1
ATOM 4610 C CA . GLY A 1 576 ? -14.181 -17.794 -0.990 1.00 92.19 576 GLY A CA 1
ATOM 4611 C C . GLY A 1 576 ? -12.774 -17.678 -1.582 1.00 92.19 576 GLY A C 1
ATOM 4612 O O . GLY A 1 576 ? -12.093 -18.691 -1.704 1.00 92.19 576 GLY A O 1
ATOM 4613 N N . ASN A 1 577 ? -12.322 -16.459 -1.895 1.00 92.94 577 ASN A N 1
ATOM 4614 C CA . ASN A 1 577 ? -11.013 -16.178 -2.495 1.00 92.94 577 ASN A CA 1
ATOM 4615 C C . ASN A 1 577 ? -10.027 -15.520 -1.506 1.00 92.94 577 ASN A C 1
ATOM 4617 O O . ASN A 1 577 ? -9.052 -14.894 -1.913 1.00 92.94 577 ASN A O 1
ATOM 4621 N N . ARG A 1 578 ? -10.254 -15.636 -0.191 1.00 87.56 578 ARG A N 1
ATOM 4622 C CA . ARG A 1 578 ? -9.480 -14.899 0.827 1.00 87.56 578 ARG A CA 1
ATOM 4623 C C . ARG A 1 578 ? -7.969 -15.150 0.761 1.00 87.56 578 ARG A C 1
ATOM 4625 O O . ARG A 1 578 ? -7.199 -14.220 0.976 1.00 87.56 578 ARG A O 1
ATOM 4632 N N . GLU A 1 579 ? -7.554 -16.381 0.467 1.00 87.50 579 GLU A N 1
ATOM 4633 C CA . GLU A 1 579 ? -6.128 -16.728 0.376 1.00 87.50 579 GLU A CA 1
ATOM 4634 C C . GLU A 1 579 ? -5.479 -16.280 -0.938 1.00 87.50 579 GLU A C 1
ATOM 4636 O O . GLU A 1 579 ? -4.282 -16.005 -0.952 1.00 87.50 579 GLU A O 1
ATOM 4641 N N . SER A 1 580 ? -6.243 -16.172 -2.031 1.00 90.25 580 SER A N 1
ATOM 4642 C CA . SER A 1 580 ? -5.711 -15.695 -3.313 1.00 90.25 580 SER A CA 1
ATOM 4643 C C . SER A 1 580 ? -5.657 -14.169 -3.387 1.00 90.25 580 SER A C 1
ATOM 4645 O O . SER A 1 580 ? -4.786 -13.628 -4.054 1.00 90.25 580 SER A O 1
ATOM 4647 N N . LEU A 1 581 ? -6.528 -13.460 -2.660 1.00 95.19 581 LEU A N 1
ATOM 4648 C CA . LEU A 1 581 ? -6.549 -11.995 -2.589 1.00 95.19 581 LEU A CA 1
ATOM 4649 C C . LEU A 1 581 ? -5.432 -11.446 -1.683 1.00 95.19 581 LEU A C 1
ATOM 4651 O O . LEU A 1 581 ? -5.694 -10.830 -0.645 1.00 95.19 581 LEU A O 1
ATOM 4655 N N . LYS A 1 582 ? -4.173 -11.645 -2.086 1.00 96.25 582 LYS A N 1
ATOM 4656 C CA . LYS A 1 582 ? -2.975 -11.276 -1.310 1.00 96.25 582 LYS A CA 1
ATOM 4657 C C . LYS A 1 582 ? -2.964 -9.806 -0.898 1.00 96.25 582 LYS A C 1
ATOM 4659 O O . LYS A 1 582 ? -2.747 -9.507 0.274 1.00 96.25 582 LYS A O 1
ATOM 4664 N N . GLY A 1 583 ? -3.277 -8.896 -1.823 1.00 96.69 583 GLY A N 1
ATOM 4665 C CA . GLY A 1 583 ? -3.349 -7.460 -1.535 1.00 96.69 583 GLY A CA 1
ATOM 4666 C C . GLY A 1 583 ? -4.424 -7.109 -0.499 1.00 96.69 583 GLY A C 1
ATOM 4667 O O . GLY A 1 583 ? -4.181 -6.301 0.395 1.00 96.69 583 GLY A O 1
ATOM 4668 N N . LEU A 1 584 ? -5.586 -7.777 -0.525 1.00 96.94 584 LEU A N 1
ATOM 4669 C CA . LEU A 1 584 ? -6.638 -7.560 0.478 1.00 96.94 584 LEU A CA 1
ATOM 4670 C C . LEU A 1 584 ? -6.235 -8.143 1.837 1.00 96.94 584 LEU A C 1
ATOM 4672 O O . LEU A 1 584 ? -6.455 -7.507 2.866 1.00 96.94 584 LEU A O 1
ATOM 4676 N N . LYS A 1 585 ? -5.598 -9.319 1.847 1.00 96.38 585 LYS A N 1
ATOM 4677 C CA . LYS A 1 585 ? -5.008 -9.914 3.054 1.00 96.38 585 LYS A CA 1
ATOM 4678 C C . LYS A 1 585 ? -3.971 -8.971 3.673 1.00 96.38 585 LYS A C 1
ATOM 4680 O O . LYS A 1 585 ? -4.005 -8.746 4.882 1.00 96.38 585 LYS A O 1
ATOM 4685 N N . ASN A 1 586 ? -3.120 -8.352 2.851 1.00 97.25 586 ASN A N 1
ATOM 4686 C CA . ASN A 1 586 ? -2.173 -7.338 3.308 1.00 97.25 586 ASN A CA 1
ATOM 4687 C C . ASN A 1 586 ? -2.880 -6.097 3.858 1.00 97.25 586 ASN A C 1
ATOM 4689 O O . ASN A 1 586 ? -2.537 -5.611 4.932 1.00 97.25 586 ASN A O 1
ATOM 4693 N N . ARG A 1 587 ? -3.909 -5.607 3.154 1.00 97.50 587 ARG A N 1
ATOM 4694 C CA . ARG A 1 587 ? -4.698 -4.445 3.577 1.00 97.50 587 ARG A CA 1
ATOM 4695 C C . ARG A 1 587 ? -5.334 -4.658 4.948 1.00 97.50 587 ARG A C 1
ATOM 4697 O O . ARG A 1 587 ? -5.278 -3.749 5.766 1.00 97.50 587 ARG A O 1
ATOM 4704 N N . VAL A 1 588 ? -5.902 -5.837 5.217 1.00 96.56 588 VAL A N 1
ATOM 4705 C CA . VAL A 1 588 ? -6.484 -6.180 6.529 1.00 96.56 588 VAL A CA 1
ATOM 4706 C C . VAL A 1 588 ? -5.425 -6.117 7.631 1.00 96.56 588 VAL A C 1
ATOM 4708 O O . VAL A 1 588 ? -5.639 -5.460 8.643 1.00 96.56 588 VAL A O 1
ATOM 4711 N N . ARG A 1 589 ? -4.249 -6.709 7.406 1.00 96.06 589 ARG A N 1
ATOM 4712 C CA . ARG A 1 589 ? -3.127 -6.642 8.357 1.00 96.06 589 ARG A CA 1
ATOM 4713 C C . ARG A 1 589 ? -2.689 -5.201 8.636 1.00 96.06 589 ARG A C 1
ATOM 4715 O O . ARG A 1 589 ? -2.453 -4.830 9.781 1.00 96.06 589 ARG A O 1
ATOM 4722 N N . ILE A 1 590 ? -2.554 -4.387 7.588 1.00 97.88 590 ILE A N 1
ATOM 4723 C CA . ILE A 1 590 ? -2.139 -2.984 7.721 1.00 97.88 590 ILE A CA 1
ATOM 4724 C C . ILE A 1 590 ? -3.223 -2.164 8.424 1.00 97.88 590 ILE A C 1
ATOM 4726 O O . ILE A 1 590 ? -2.899 -1.292 9.224 1.00 97.88 590 ILE A O 1
ATOM 4730 N N . TRP A 1 591 ? -4.499 -2.457 8.170 1.00 97.38 591 TRP A N 1
ATOM 4731 C CA . TRP A 1 591 ? -5.618 -1.825 8.862 1.00 97.38 591 TRP A CA 1
ATOM 4732 C C . TRP A 1 591 ? -5.523 -2.021 10.378 1.00 97.38 591 TRP A C 1
ATOM 4734 O O . TRP A 1 591 ? -5.645 -1.048 11.117 1.00 97.38 591 TRP A O 1
ATOM 4744 N N . ASP A 1 592 ? -5.216 -3.233 10.845 1.00 96.31 592 ASP A N 1
ATOM 4745 C CA . ASP A 1 592 ? -5.044 -3.511 12.277 1.00 96.31 592 ASP A CA 1
ATOM 4746 C C . ASP A 1 592 ? -3.874 -2.720 12.891 1.00 96.31 592 ASP A C 1
ATOM 4748 O O . ASP A 1 592 ? -3.971 -2.230 14.017 1.00 96.31 592 ASP A O 1
ATOM 4752 N N . ALA A 1 593 ? -2.774 -2.543 12.151 1.00 96.75 593 ALA A N 1
ATOM 4753 C CA . ALA A 1 593 ? -1.664 -1.687 12.573 1.00 96.75 593 ALA A CA 1
ATOM 4754 C C . ALA A 1 593 ? -2.074 -0.205 12.636 1.00 96.75 593 ALA A C 1
ATOM 4756 O O . ALA A 1 593 ? -1.777 0.496 13.601 1.00 96.75 593 ALA A O 1
ATOM 4757 N N . VAL A 1 594 ? -2.814 0.271 11.635 1.00 97.56 594 VAL A N 1
ATOM 4758 C CA . VAL A 1 594 ? -3.318 1.647 11.566 1.00 97.56 594 VAL A CA 1
ATOM 4759 C C . VAL A 1 594 ? -4.311 1.952 12.689 1.00 97.56 594 VAL A C 1
ATOM 4761 O O . VAL A 1 594 ? -4.269 3.047 13.246 1.00 97.56 594 VAL A O 1
ATOM 4764 N N . VAL A 1 595 ? -5.181 1.010 13.057 1.00 96.81 595 VAL A N 1
ATOM 4765 C CA . VAL A 1 595 ? -6.108 1.185 14.186 1.00 96.81 595 VAL A CA 1
ATOM 4766 C C . VAL A 1 595 ? -5.338 1.380 15.495 1.00 96.81 595 VAL A C 1
ATOM 4768 O O . VAL A 1 595 ? -5.666 2.300 16.238 1.00 96.81 595 VAL A O 1
ATOM 4771 N N . GLN A 1 596 ? -4.258 0.625 15.731 1.00 97.25 596 GLN A N 1
ATOM 4772 C CA . GLN A 1 596 ? -3.394 0.826 16.907 1.00 97.25 596 GLN A CA 1
ATOM 4773 C C . GLN A 1 596 ? -2.774 2.234 16.938 1.00 97.25 596 GLN A C 1
ATOM 4775 O O . GLN A 1 596 ? -2.758 2.887 17.983 1.00 97.25 596 GLN A O 1
ATOM 4780 N N . ILE A 1 597 ? -2.327 2.744 15.783 1.00 97.00 597 ILE A N 1
ATOM 4781 C CA . ILE A 1 597 ? -1.820 4.120 15.652 1.00 97.00 597 ILE A CA 1
ATOM 4782 C C . ILE A 1 597 ? -2.919 5.135 15.988 1.00 97.00 597 ILE A C 1
ATOM 4784 O O . ILE A 1 597 ? -2.675 6.095 16.717 1.00 97.00 597 ILE A O 1
ATOM 4788 N N . ILE A 1 598 ? -4.130 4.943 15.465 1.00 97.06 598 ILE A N 1
ATOM 4789 C CA . ILE A 1 598 ? -5.262 5.845 15.706 1.00 97.06 598 ILE A CA 1
ATOM 4790 C C . ILE A 1 598 ? -5.659 5.850 17.184 1.00 97.06 598 ILE A C 1
ATOM 4792 O O . ILE A 1 598 ? -5.874 6.927 17.742 1.00 97.06 598 ILE A O 1
ATOM 4796 N N . ASP A 1 599 ? -5.693 4.687 17.833 1.00 96.62 599 ASP A N 1
ATOM 4797 C CA . ASP A 1 599 ? -5.954 4.570 19.269 1.00 96.62 599 ASP A CA 1
ATOM 4798 C C . ASP A 1 599 ? -4.884 5.319 20.084 1.00 96.62 599 ASP A C 1
ATOM 4800 O O . ASP A 1 599 ? -5.206 6.060 21.019 1.00 96.62 599 ASP A O 1
ATOM 4804 N N . ALA A 1 600 ? -3.612 5.216 19.683 1.00 95.81 600 ALA A N 1
ATOM 4805 C CA . ALA A 1 600 ? -2.519 5.971 20.292 1.00 95.81 600 ALA A CA 1
ATOM 4806 C C . ALA A 1 600 ? -2.660 7.490 20.078 1.00 95.81 600 ALA A C 1
ATOM 4808 O O . ALA A 1 600 ? -2.412 8.262 21.005 1.00 95.81 600 ALA A O 1
ATOM 4809 N N . ILE A 1 601 ? -3.117 7.935 18.901 1.00 96.31 601 ILE A N 1
ATOM 4810 C CA . ILE A 1 601 ? -3.427 9.350 18.627 1.00 96.31 601 ILE A CA 1
ATOM 4811 C C . ILE A 1 601 ? -4.565 9.842 19.528 1.00 96.31 601 ILE A C 1
ATOM 4813 O O . ILE A 1 601 ? -4.465 10.932 20.098 1.00 96.31 601 ILE A O 1
ATOM 4817 N N . GLN A 1 602 ? -5.635 9.059 19.694 1.00 95.38 602 GLN A N 1
ATOM 4818 C CA . GLN A 1 602 ? -6.739 9.419 20.589 1.00 95.38 602 GLN A CA 1
ATOM 4819 C C . GLN A 1 602 ? -6.270 9.551 22.039 1.00 95.38 602 GLN A C 1
ATOM 4821 O O . GLN A 1 602 ? -6.627 10.525 22.705 1.00 95.38 602 GLN A O 1
ATOM 4826 N N . ALA A 1 603 ? -5.445 8.613 22.513 1.00 93.88 603 ALA A N 1
ATOM 4827 C CA . ALA A 1 603 ? -4.859 8.669 23.849 1.00 93.88 603 ALA A CA 1
ATOM 4828 C C . ALA A 1 603 ? -3.968 9.910 24.021 1.00 93.88 603 ALA A C 1
ATOM 4830 O O . ALA A 1 603 ? -4.157 10.673 24.967 1.00 93.88 603 ALA A O 1
ATOM 4831 N N . PHE A 1 604 ? -3.070 10.166 23.065 1.00 92.38 604 PHE A N 1
ATOM 4832 C CA . PHE A 1 604 ? -2.156 11.309 23.080 1.00 92.38 604 PHE A CA 1
ATOM 4833 C C . PHE A 1 604 ? -2.903 12.651 23.133 1.00 92.38 604 PHE A C 1
ATOM 4835 O O . PHE A 1 604 ? -2.611 13.499 23.975 1.00 92.38 604 PHE A O 1
ATOM 4842 N N . ARG A 1 605 ? -3.925 12.837 22.288 1.00 89.88 605 ARG A N 1
ATOM 4843 C CA . ARG A 1 605 ? -4.753 14.057 22.294 1.00 89.88 605 ARG A CA 1
ATOM 4844 C C . ARG A 1 605 ? -5.625 14.166 23.547 1.00 89.88 605 ARG A C 1
ATOM 4846 O O . ARG A 1 605 ? -5.895 15.271 24.009 1.00 89.88 605 ARG A O 1
ATOM 4853 N N . GLY A 1 606 ? -6.067 13.039 24.105 1.00 85.56 606 GLY A N 1
ATOM 4854 C CA . GLY A 1 606 ? -6.797 13.001 25.372 1.00 85.56 606 GLY A CA 1
ATOM 4855 C C . GLY A 1 606 ? -5.961 13.498 26.554 1.00 85.56 606 GLY A C 1
ATOM 4856 O O . GLY A 1 606 ? -6.488 14.201 27.415 1.00 85.56 606 GLY A O 1
ATOM 4857 N N . GLU A 1 607 ? -4.663 13.185 26.574 1.00 82.25 607 GLU A N 1
ATOM 4858 C CA . GLU A 1 607 ? -3.713 13.691 27.574 1.00 82.25 607 GLU A CA 1
ATOM 4859 C C . GLU A 1 607 ? -3.515 15.211 27.462 1.00 82.25 607 GLU A C 1
ATOM 4861 O O . GLU A 1 607 ? -3.578 15.898 28.480 1.00 82.25 607 GLU A O 1
ATOM 4866 N N . GLU A 1 608 ? -3.351 15.747 26.245 1.00 70.56 608 GLU A N 1
ATOM 4867 C CA . GLU A 1 608 ? -3.151 17.190 26.007 1.00 70.56 608 GLU A CA 1
ATOM 4868 C C . GLU A 1 608 ? -4.336 18.052 26.462 1.00 70.56 608 GLU A C 1
ATOM 4870 O O . GLU A 1 608 ? -4.146 19.179 26.904 1.00 70.56 608 GLU A O 1
ATOM 4875 N N . VAL A 1 609 ? -5.568 17.543 26.367 1.00 69.00 609 VAL A N 1
ATOM 4876 C CA . VAL A 1 609 ? -6.773 18.284 26.787 1.00 69.00 609 VAL A CA 1
ATOM 4877 C C . VAL A 1 609 ? -6.901 18.362 28.317 1.00 69.00 609 VAL A C 1
ATOM 4879 O O . VAL A 1 609 ? -7.613 19.224 28.836 1.00 69.00 609 VAL A O 1
ATOM 4882 N N . LEU A 1 610 ? -6.242 17.461 29.052 1.00 54.47 610 LEU A N 1
ATOM 4883 C CA . LEU A 1 610 ? -6.285 17.402 30.517 1.00 54.47 610 LEU A CA 1
ATOM 4884 C C . LEU A 1 610 ? -5.168 18.211 31.197 1.00 54.47 610 LEU A C 1
ATOM 4886 O O . LEU A 1 610 ? -5.274 18.477 32.398 1.00 54.47 610 LEU A O 1
ATOM 4890 N N . THR A 1 611 ? -4.123 18.579 30.455 1.00 46.16 611 THR A N 1
ATOM 4891 C CA . THR A 1 611 ? -3.018 19.455 30.886 1.00 46.16 611 THR A CA 1
ATOM 4892 C C . THR A 1 611 ? -3.283 20.908 30.535 1.00 46.16 611 THR A C 1
ATOM 4894 O O . THR A 1 611 ? -2.989 21.776 31.390 1.00 46.16 611 THR A O 1
#

Foldseek 3Di:
DAFAFFAALQFLHGLQAWAFAAQPDFLVQGDGSDVSAGPFLQPLDPVVPPPDPDDDDDDPDPPPPPDQDDDFVVQVKWKDFAPPVVPPDDPVVVVVQPDDDPDDDDDPDDDDDDDDDDDDDDDDDDDDDDDDDDDDDDDDDDDDDDDDDDDDDDDDDDDDPDDPPPPPPDDPDDGHHDDDTHGSNDPPDDGPPDPDDPPDDDDPPSSVRSRRMHMHGGNNDSDWSHAYCVQDPSLQQAQLNKKKWKAFADPPDDLVFPPPFDPQVSPDRIGIAAIDQHQDSVQFFDAHPPGGNVNGTTFGEHSAAPDADDPVNLNRYTNIHGLLLVLLLQLVCCVPVVGRDVRLLSVLSVVCRNVVHHRLFDADVLSVVQRDSHGTNDPLSVLLSGRQFQFPVLLVLLVVQFADPDPPAWQQFFPADPPPPPPPVVLPPAPLVVDDLVVVVVVLLVDAPVVLVVCVVVHVNSRGDGLLSLLSNCCVVQVLLCLSPPPDQFRDDSNLDNRVVSVVLVVVLVVLVVVCPVVLVCCCVPPVPCSVVCCVVSNDDDDPPDPVSVVSNSSGRHRRDSGRGSSVSSSCVCVVCVSVRSSSVNSSSSSSSSVSSSVSSVVVVVVVVVD

Radius of gyration: 34.85 Å; chains: 1; bounding box: 113×82×105 Å

InterPro domains:
  IPR001810 F-box domain [PS50181] (429-473)
  IPR036047 F-box-like domain superfamily [SSF81383] (422-572)